Protein 1JHN (pdb70)

Radius of gyration: 33.68 Å; Cα contacts (8 Å, |Δi|>4): 802; chains: 1; bounding box: 69×70×81 Å

Nearest PDB structures (foldseek):
  1jhn-assembly1_A  TM=1.003E+00  e=2.174E-80  Canis lupus familiaris
  7qpd-assembly1_C  TM=6.101E-01  e=4.104E-28  Homo sapiens
  3rg0-assembly1_A  TM=7.126E-01  e=7.389E-20  Mus musculus
  8xvf-assembly3_C  TM=8.287E-01  e=5.242E-16  Trichinella spiralis
  5hca-assembly3_B  TM=7.961E-01  e=4.306E-15  Entamoeba histolytica HM-1:IMSS

Sequence (380 aa):
YKAPVPSGEVYFADSFDRGTLSGWILSKAKDGKWEVDEMKETKLPGDKGLVLMSRAKHHAISAKLNKPFLFDTKPLIVQYEVNFQNGIECGGAYVKLLSKTPELNLDQFHDKTPYTIMFGPDKCGEDYKLHFIFRHKNPKTGVYEEKHAKRPDADLKTYFTDKKTHLYTLILNPDNSFEILVDQSIVNSGNPVNPSREIEDPEDQKPEDWDERPKIPDPDAVKPDDWNEDAPAKIPDEEATKPDGWLDDEPEYVPDPDAEKPEDWDEDMDGEWEAPQIANPKCESAPGCGVWQRPMIDNPNYKGKWKPPMIDNPNYQGIWKPRKIPNPDFFEDLEPFKMTPFSAIGLELWSMTSDIFFDNFIVCGDRRVVDDWANDGWGL

CATH classification: 2.60.120.200 (+1 more: 2.10.250.10)

Solvent-accessible surface area: 21536 Å² total; per-residue (Å²): 222,82,76,31,68,95,78,20,153,66,46,18,38,20,28,1,78,122,43,44,72,58,59,19,59,73,6,130,25,153,108,7,55,26,29,17,89,67,56,125,109,43,108,18,109,25,30,8,0,0,11,4,98,37,102,47,73,2,13,0,2,0,5,132,14,84,42,70,0,48,16,102,100,40,44,0,3,4,5,1,11,0,13,4,31,77,22,17,113,19,4,1,0,28,1,7,2,8,15,105,55,126,70,59,102,21,67,89,5,65,59,159,28,68,22,0,0,30,2,0,0,37,4,75,56,136,74,40,19,14,50,12,5,16,41,30,41,36,80,68,83,49,56,106,41,82,21,93,33,91,165,20,140,55,117,10,22,84,39,4,84,58,65,51,45,23,1,4,15,0,36,10,39,66,71,44,30,27,53,2,14,2,30,98,56,82,14,14,73,31,106,133,109,48,38,62,193,74,52,35,46,108,138,36,139,44,55,113,115,76,25,72,121,88,55,30,65,31,109,114,42,114,82,48,138,106,39,82,42,139,16,75,50,102,53,48,37,126,152,23,112,78,64,146,40,55,58,84,134,34,69,102,114,35,86,44,129,77,57,69,94,68,196,122,70,58,46,121,139,86,39,134,70,145,22,78,99,41,58,7,92,137,20,94,109,28,78,11,10,8,137,51,136,79,68,92,74,98,17,106,100,100,82,31,66,66,133,40,62,103,58,115,5,120,99,89,60,34,102,63,139,56,66,65,43,100,36,114,105,53,41,109,37,90,59,29,8,62,25,42,40,0,12,0,2,0,0,32,1,112,4,54,21,38,17,0,17,0,1,5,2,7,2,10,11,66,66,66,30,6,87,41,12,4,102,42,7,79,52,114

GO terms:
  GO:0031966 mitochondrial membrane (C, EXP)
  GO:0005789 endoplasmic reticulum membrane (C, EXP)
  GO:0005515 protein binding (F, IPI)

B-factor: mean 60.36, std 17.23, range [10.53, 101.45]

Structure (mmCIF, N/CA/C/O backbone):
data_1JHN
#
_entry.id   1JHN
#
_cell.length_a   85.772
_cell.length_b   85.772
_cell.length_c   143.476
_cell.angle_alpha   90
_cell.angle_beta   90
_cell.angle_gamma   90
#
_symmetry.space_group_name_H-M   'P 43 21 2'
#
loop_
_entity.id
_entity.type
_entity.pdbx_description
1 polymer calnexin
2 non-polymer 'CALCIUM ION'
#
loop_
_atom_site.group_PDB
_atom_site.id
_atom_site.type_symbol
_atom_site.label_atom_id
_atom_site.label_alt_id
_atom_site.label_comp_id
_atom_site.label_asym_id
_atom_site.label_entity_id
_atom_site.label_seq_id
_atom_site.pdbx_PDB_ins_code
_atom_site.Cartn_x
_atom_site.Cartn_y
_atom_site.Cartn_z
_atom_site.occupancy
_atom_site.B_iso_or_equiv
_atom_site.auth_seq_id
_atom_site.auth_comp_id
_atom_site.auth_asym_id
_atom_site.auth_atom_id
_atom_site.pdbx_PDB_model_num
ATOM 1 N N . TYR A 1 17 ? 5.120 -24.392 -8.641 1.00 96.07 61 TYR A N 1
ATOM 2 C CA . TYR A 1 17 ? 5.878 -23.269 -9.272 1.00 95.57 61 TYR A CA 1
ATOM 3 C C . TYR A 1 17 ? 6.883 -22.701 -8.267 1.00 95.39 61 TYR A C 1
ATOM 4 O O . TYR A 1 17 ? 7.158 -23.330 -7.241 1.00 95.59 61 TYR A O 1
ATOM 13 N N . LYS A 1 18 ? 7.417 -21.516 -8.572 1.00 94.85 62 LYS A N 1
ATOM 14 C CA . LYS A 1 18 ? 8.395 -20.814 -7.727 1.00 93.56 62 LYS A CA 1
ATOM 15 C C . LYS A 1 18 ? 9.158 -19.771 -8.543 1.00 94.13 62 LYS A C 1
ATOM 16 O O . LYS A 1 18 ? 9.152 -19.820 -9.772 1.00 93.20 62 LYS A O 1
ATOM 22 N N . ALA A 1 19 ? 9.813 -18.833 -7.857 1.00 96.66 63 ALA A N 1
ATOM 23 C CA . ALA A 1 19 ? 10.588 -17.785 -8.529 1.00 97.98 63 ALA A CA 1
ATOM 24 C C . ALA A 1 19 ? 11.277 -16.770 -7.598 1.00 98.11 63 ALA A C 1
ATOM 25 O O . ALA A 1 19 ? 12.472 -16.896 -7.316 1.00 96.68 63 ALA A O 1
ATOM 27 N N . PRO A 1 20 ? 10.517 -15.778 -7.079 1.00 99.12 64 PRO A N 1
ATOM 28 C CA . PRO A 1 20 ? 11.027 -14.723 -6.196 1.00 99.77 64 PRO A CA 1
ATOM 29 C C . PRO A 1 20 ? 12.533 -14.394 -6.184 1.00 99.87 64 PRO A C 1
ATOM 30 O O . PRO A 1 20 ? 13.346 -15.076 -5.553 1.00 99.06 64 PRO A O 1
ATOM 34 N N . VAL A 1 21 ? 12.877 -13.318 -6.897 1.00 100.05 65 VAL A N 1
ATOM 35 C CA . VAL A 1 21 ? 14.247 -12.821 -7.011 1.00 99.12 65 VAL A CA 1
ATOM 36 C C . VAL A 1 21 ? 14.271 -11.315 -6.709 1.00 98.95 65 VAL A C 1
ATOM 37 O O . VAL A 1 21 ? 13.349 -10.576 -7.071 1.00 96.99 65 VAL A O 1
ATOM 39 N N . PRO A 1 22 ? 15.344 -10.842 -6.058 1.00 98.65 66 PRO A N 1
ATOM 40 C CA . PRO A 1 22 ? 15.503 -9.432 -5.692 1.00 97.84 66 PRO A CA 1
ATOM 41 C C . PRO A 1 22 ? 15.198 -8.443 -6.803 1.00 97.19 66 PRO A C 1
ATOM 42 O O . PRO A 1 22 ? 15.434 -8.721 -7.977 1.00 95.45 66 PRO A O 1
ATOM 46 N N . SER A 1 23 ? 14.666 -7.288 -6.413 1.00 97.28 67 SER A N 1
ATOM 47 C CA . SER A 1 23 ? 14.339 -6.226 -7.354 1.00 97.91 67 SER A CA 1
ATOM 48 C C . SER A 1 23 ? 15.379 -5.106 -7.254 1.00 98.87 67 SER A C 1
ATOM 49 O O . SER A 1 23 ? 16.170 -4.910 -8.174 1.00 99.66 67 SER A O 1
ATOM 52 N N . GLY A 1 24 ? 15.390 -4.384 -6.134 1.00 99.34 68 GLY A N 1
ATOM 53 C CA . GLY A 1 24 ? 16.343 -3.293 -5.970 1.00 99.57 68 GLY A CA 1
ATOM 54 C C . GLY A 1 24 ? 17.218 -3.323 -4.721 1.00 99.12 68 GLY A C 1
ATOM 55 O O . GLY A 1 24 ? 16.727 -3.553 -3.613 1.00 100.10 68 GLY A O 1
ATOM 56 N N . GLU A 1 25 ? 18.517 -3.069 -4.899 1.00 96.95 69 GLU A N 1
ATOM 57 C CA . GLU A 1 25 ? 19.479 -3.071 -3.793 1.00 93.42 69 GLU A CA 1
ATOM 58 C C . GLU A 1 25 ? 19.260 -4.351 -2.993 1.00 90.04 69 GLU A C 1
ATOM 59 O O . GLU A 1 25 ? 18.759 -5.335 -3.534 1.00 92.15 69 GLU A O 1
ATOM 65 N N . VAL A 1 26 ? 19.626 -4.358 -1.716 1.00 84.67 70 VAL A N 1
ATOM 66 C CA . VAL A 1 26 ? 19.424 -5.559 -0.916 1.00 78.50 70 VAL A CA 1
ATOM 67 C C . VAL A 1 26 ? 19.289 -5.286 0.571 1.00 73.99 70 VAL A C 1
ATOM 68 O O . VAL A 1 26 ? 18.214 -5.441 1.133 1.00 76.35 70 VAL A O 1
ATOM 72 N N . TYR A 1 27 ? 20.393 -4.878 1.193 1.00 67.53 71 TYR A N 1
ATOM 73 C CA . TYR A 1 27 ? 20.469 -4.622 2.635 1.00 61.31 71 TYR A CA 1
ATOM 74 C C . TYR A 1 27 ? 20.412 -5.954 3.365 1.00 58.48 71 TYR A C 1
ATOM 75 O O . TYR A 1 27 ? 21.183 -6.215 4.291 1.00 58.24 71 TYR A O 1
ATOM 84 N N . PHE A 1 28 ? 19.489 -6.793 2.917 1.00 52.66 72 PHE A N 1
ATOM 85 C CA . PHE A 1 28 ? 19.322 -8.138 3.411 1.00 50.85 72 PHE A CA 1
ATOM 86 C C . PHE A 1 28 ? 18.022 -8.706 2.954 1.00 50.34 72 PHE A C 1
ATOM 87 O O . PHE A 1 28 ? 16.967 -8.096 3.093 1.00 52.80 72 PHE A O 1
ATOM 95 N N . ALA A 1 29 ? 18.125 -9.905 2.413 1.00 47.19 73 ALA A N 1
ATOM 96 C CA . ALA A 1 29 ? 16.989 -10.652 1.930 1.00 46.42 73 ALA A CA 1
ATOM 97 C C . ALA A 1 29 ? 17.525 -12.050 1.906 1.00 45.89 73 ALA A C 1
ATOM 98 O O . ALA A 1 29 ? 18.714 -12.258 1.676 1.00 46.66 73 ALA A O 1
ATOM 100 N N . ASP A 1 30 ? 16.667 -13.012 2.191 1.00 46.66 74 ASP A N 1
ATOM 101 C CA . ASP A 1 30 ? 17.073 -14.401 2.177 1.00 46.31 74 ASP A CA 1
ATOM 102 C C . ASP A 1 30 ? 15.806 -15.195 2.008 1.00 48.73 74 ASP A C 1
ATOM 103 O O . ASP A 1 30 ? 14.829 -14.978 2.718 1.00 49.08 74 ASP A O 1
ATOM 108 N N . SER A 1 31 ? 15.829 -16.105 1.043 1.00 52.98 75 SER A N 1
ATOM 109 C CA . SER A 1 31 ? 14.667 -16.916 0.722 1.00 56.32 75 SER A CA 1
ATOM 110 C C . SER A 1 31 ? 14.866 -18.394 1.011 1.00 56.34 75 SER A C 1
ATOM 111 O O . SER A 1 31 ? 13.926 -19.173 0.922 1.00 56.86 75 SER A O 1
ATOM 114 N N . PHE A 1 32 ? 16.091 -18.768 1.357 1.00 58.06 76 PHE A N 1
ATOM 115 C CA . PHE A 1 32 ? 16.416 -20.153 1.644 1.00 60.70 76 PHE A CA 1
ATOM 116 C C . PHE A 1 32 ? 16.099 -21.015 0.443 1.00 64.39 76 PHE A C 1
ATOM 117 O O . PHE A 1 32 ? 15.888 -22.227 0.557 1.00 65.60 76 PHE A O 1
ATOM 125 N N . ASP A 1 33 ? 16.073 -20.359 -0.718 1.00 67.76 77 ASP A N 1
ATOM 126 C CA . ASP A 1 33 ? 15.810 -21.021 -1.987 1.00 67.91 77 ASP A CA 1
ATOM 127 C C . ASP A 1 33 ? 17.025 -21.868 -2.289 1.00 66.66 77 ASP A C 1
ATOM 128 O O . ASP A 1 33 ? 16.905 -22.919 -2.923 1.00 67.57 77 ASP A O 1
ATOM 133 N N . ARG A 1 34 ? 18.195 -21.411 -1.841 1.00 63.22 78 ARG A N 1
ATOM 134 C CA . ARG A 1 34 ? 19.402 -22.194 -2.042 1.00 63.41 78 ARG A CA 1
ATOM 135 C C . ARG A 1 34 ? 19.076 -23.591 -1.479 1.00 63.40 78 ARG A C 1
ATOM 136 O O . ARG A 1 34 ? 19.332 -24.611 -2.127 1.00 63.02 78 ARG A O 1
ATOM 144 N N . GLY A 1 35 ? 18.481 -23.622 -0.286 1.00 61.54 79 GLY A N 1
ATOM 145 C CA . GLY A 1 35 ? 18.115 -24.881 0.318 1.00 55.98 79 GLY A CA 1
ATOM 146 C C . GLY A 1 35 ? 18.827 -25.127 1.622 1.00 56.18 79 GLY A C 1
ATOM 147 O O . GLY A 1 35 ? 18.502 -26.072 2.324 1.00 57.03 79 GLY A O 1
ATOM 148 N N . THR A 1 36 ? 19.798 -24.301 1.973 1.00 57.22 80 THR A N 1
ATOM 149 C CA . THR A 1 36 ? 20.484 -24.521 3.242 1.00 58.04 80 THR A CA 1
ATOM 150 C C . THR A 1 36 ? 20.439 -23.296 4.148 1.00 57.97 80 THR A C 1
ATOM 151 O O . THR A 1 36 ? 20.251 -22.182 3.679 1.00 59.99 80 THR A O 1
ATOM 153 N N . LEU A 1 37 ? 20.583 -23.499 5.450 1.00 58.56 81 LEU A N 1
ATOM 154 C CA . LEU A 1 37 ? 20.581 -22.378 6.377 1.00 59.52 81 LEU A CA 1
ATOM 155 C C . LEU A 1 37 ? 21.978 -21.807 6.250 1.00 60.64 81 LEU A C 1
ATOM 156 O O . LEU A 1 37 ? 22.560 -21.277 7.205 1.00 60.93 81 LEU A O 1
ATOM 161 N N . SER A 1 38 ? 22.520 -21.964 5.048 1.00 59.85 82 SER A N 1
ATOM 162 C CA . SER A 1 38 ? 23.856 -21.499 4.726 1.00 58.77 82 SER A CA 1
ATOM 163 C C . SER A 1 38 ? 23.898 -20.036 5.045 1.00 57.13 82 SER A C 1
ATOM 164 O O . SER A 1 38 ? 23.165 -19.261 4.444 1.00 58.54 82 SER A O 1
ATOM 167 N N . GLY A 1 39 ? 24.735 -19.661 6.003 1.00 56.20 83 GLY A N 1
ATOM 168 C CA . GLY A 1 39 ? 24.860 -18.256 6.351 1.00 51.40 83 GLY A CA 1
ATOM 169 C C . GLY A 1 39 ? 24.116 -17.805 7.590 1.00 50.42 83 GLY A C 1
ATOM 170 O O . GLY A 1 39 ? 23.527 -16.734 7.587 1.00 52.68 83 GLY A O 1
ATOM 171 N N . TRP A 1 40 ? 24.123 -18.618 8.640 1.00 44.78 84 TRP A N 1
ATOM 172 C CA . TRP A 1 40 ? 23.449 -18.267 9.871 1.00 41.32 84 TRP A CA 1
ATOM 173 C C . TRP A 1 40 ? 24.315 -18.769 11.014 1.00 36.17 84 TRP A C 1
ATOM 174 O O . TRP A 1 40 ? 25.006 -19.740 10.864 1.00 36.69 84 TRP A O 1
ATOM 185 N N . ILE A 1 41 ? 24.262 -18.124 12.168 1.00 36.46 85 ILE A N 1
ATOM 186 C CA . ILE A 1 41 ? 25.152 -18.465 13.275 1.00 38.94 85 ILE A CA 1
ATOM 187 C C . ILE A 1 41 ? 24.565 -18.876 14.621 1.00 39.64 85 ILE A C 1
ATOM 188 O O . ILE A 1 41 ? 24.196 -18.005 15.405 1.00 37.81 85 ILE A O 1
ATOM 193 N N . LEU A 1 42 ? 24.503 -20.173 14.927 1.00 40.35 86 LEU A N 1
ATOM 194 C CA . LEU A 1 42 ? 23.968 -20.582 16.234 1.00 42.29 86 LEU A CA 1
ATOM 195 C C . LEU A 1 42 ? 24.755 -19.923 17.398 1.00 40.47 86 LEU A C 1
ATOM 196 O O . LEU A 1 42 ? 25.971 -19.818 17.366 1.00 43.95 86 LEU A O 1
ATOM 201 N N . SER A 1 43 ? 24.055 -19.462 18.421 1.00 38.14 87 SER A N 1
ATOM 202 C CA . SER A 1 43 ? 24.735 -18.824 19.534 1.00 39.98 87 SER A CA 1
ATOM 203 C C . SER A 1 43 ? 25.565 -19.840 20.238 1.00 40.65 87 SER A C 1
ATOM 204 O O . SER A 1 43 ? 25.507 -21.011 19.905 1.00 44.94 87 SER A O 1
ATOM 207 N N . LYS A 1 44 ? 26.324 -19.379 21.224 1.00 39.87 88 LYS A N 1
ATOM 208 C CA . LYS A 1 44 ? 27.183 -20.234 22.019 1.00 39.04 88 LYS A CA 1
ATOM 209 C C . LYS A 1 44 ? 27.241 -19.682 23.425 1.00 40.35 88 LYS A C 1
ATOM 210 O O . LYS A 1 44 ? 27.868 -20.256 24.287 1.00 41.64 88 LYS A O 1
ATOM 216 N N . ALA A 1 45 ? 26.577 -18.566 23.654 1.00 46.49 89 ALA A N 1
ATOM 217 C CA . ALA A 1 45 ? 26.569 -17.916 24.959 1.00 52.71 89 ALA A CA 1
ATOM 218 C C . ALA A 1 45 ? 26.437 -18.787 26.222 1.00 56.35 89 ALA A C 1
ATOM 219 O O . ALA A 1 45 ? 27.429 -19.259 26.770 1.00 59.91 89 ALA A O 1
ATOM 221 N N . LYS A 1 46 ? 25.203 -18.943 26.695 1.00 60.43 90 LYS A N 1
ATOM 222 C CA . LYS A 1 46 ? 24.863 -19.730 27.892 1.00 67.01 90 LYS A CA 1
ATOM 223 C C . LYS A 1 46 ? 25.809 -19.505 29.091 1.00 69.91 90 LYS A C 1
ATOM 224 O O . LYS A 1 46 ? 26.666 -18.592 28.982 1.00 72.92 90 LYS A O 1
ATOM 230 N N . ASP A 1 58 ? 20.855 -24.263 22.321 1.00 51.51 102 ASP A N 1
ATOM 231 C CA . ASP A 1 58 ? 19.919 -25.343 22.763 1.00 50.33 102 ASP A CA 1
ATOM 232 C C . ASP A 1 58 ? 19.138 -26.004 21.635 1.00 51.60 102 ASP A C 1
ATOM 233 O O . ASP A 1 58 ? 19.643 -26.930 20.995 1.00 56.19 102 ASP A O 1
ATOM 238 N N . GLY A 1 59 ? 17.901 -25.547 21.409 1.00 45.05 103 GLY A N 1
ATOM 239 C CA . GLY A 1 59 ? 17.093 -26.124 20.352 1.00 38.07 103 GLY A CA 1
ATOM 240 C C . GLY A 1 59 ? 17.840 -25.874 19.080 1.00 38.97 103 GLY A C 1
ATOM 241 O O . GLY A 1 59 ? 18.725 -25.034 19.073 1.00 42.02 103 GLY A O 1
ATOM 242 N N . LYS A 1 60 ? 17.521 -26.576 18.002 1.00 40.84 104 LYS A N 1
ATOM 243 C CA . LYS A 1 60 ? 18.236 -26.367 16.749 1.00 39.05 104 LYS A CA 1
ATOM 244 C C . LYS A 1 60 ? 17.290 -25.917 15.665 1.00 41.31 104 LYS A C 1
ATOM 245 O O . LYS A 1 60 ? 16.127 -25.675 15.944 1.00 42.35 104 LYS A O 1
ATOM 247 N N . TRP A 1 61 ? 17.790 -25.830 14.429 1.00 43.70 105 TRP A N 1
ATOM 248 C CA . TRP A 1 61 ? 16.999 -25.371 13.280 1.00 45.50 105 TRP A CA 1
ATOM 249 C C . TRP A 1 61 ? 17.240 -26.193 11.999 1.00 46.61 105 TRP A C 1
ATOM 250 O O . TRP A 1 61 ? 18.274 -26.833 11.864 1.00 51.75 105 TRP A O 1
ATOM 261 N N . GLU A 1 62 ? 16.293 -26.169 11.064 1.00 44.98 106 GLU A N 1
ATOM 262 C CA . GLU A 1 62 ? 16.434 -26.868 9.779 1.00 46.03 106 GLU A CA 1
ATOM 263 C C . GLU A 1 62 ? 15.782 -26.015 8.695 1.00 47.83 106 GLU A C 1
ATOM 264 O O . GLU A 1 62 ? 15.148 -25.008 9.001 1.00 52.02 106 GLU A O 1
ATOM 266 N N . VAL A 1 63 ? 15.927 -26.403 7.433 1.00 48.18 107 VAL A N 1
ATOM 267 C CA . VAL A 1 63 ? 15.337 -25.625 6.347 1.00 51.93 107 VAL A CA 1
ATOM 268 C C . VAL A 1 63 ? 14.499 -26.464 5.385 1.00 54.41 107 VAL A C 1
ATOM 269 O O . VAL A 1 63 ? 14.752 -26.451 4.187 1.00 59.17 107 VAL A O 1
ATOM 273 N N . ASP A 1 64 ? 13.503 -27.198 5.869 1.00 54.44 108 ASP A N 1
ATOM 274 C CA . ASP A 1 64 ? 12.719 -27.973 4.925 1.00 56.19 108 ASP A CA 1
ATOM 275 C C . ASP A 1 64 ? 11.444 -27.262 4.481 1.00 58.62 108 ASP A C 1
ATOM 276 O O . ASP A 1 64 ? 11.166 -26.139 4.898 1.00 57.89 108 ASP A O 1
ATOM 281 N N . GLU A 1 65 ? 10.707 -27.929 3.595 1.00 60.70 109 GLU A N 1
ATOM 282 C CA . GLU A 1 65 ? 9.447 -27.443 3.055 1.00 60.37 109 GLU A CA 1
ATOM 283 C C . GLU A 1 65 ? 8.475 -27.270 4.210 1.00 61.51 109 GLU A C 1
ATOM 284 O O . GLU A 1 65 ? 8.747 -27.710 5.333 1.00 60.09 109 GLU A O 1
ATOM 290 N N . MET A 1 66 ? 7.331 -26.647 3.931 1.00 62.45 110 MET A N 1
ATOM 291 C CA . MET A 1 66 ? 6.304 -26.460 4.950 1.00 61.27 110 MET A CA 1
ATOM 292 C C . MET A 1 66 ? 5.690 -27.835 5.232 1.00 61.17 110 MET A C 1
ATOM 293 O O . MET A 1 66 ? 5.669 -28.707 4.352 1.00 58.49 110 MET A O 1
ATOM 298 N N . LYS A 1 67 ? 5.222 -28.053 6.458 1.00 60.66 111 LYS A N 1
ATOM 299 C CA . LYS A 1 67 ? 4.586 -29.328 6.763 1.00 59.92 111 LYS A CA 1
ATOM 300 C C . LYS A 1 67 ? 3.457 -29.364 5.752 1.00 57.78 111 LYS A C 1
ATOM 301 O O . LYS A 1 67 ? 2.906 -28.321 5.433 1.00 57.88 111 LYS A O 1
ATOM 307 N N . GLU A 1 68 ? 3.133 -30.537 5.223 1.00 57.49 112 GLU A N 1
ATOM 308 C CA . GLU A 1 68 ? 2.077 -30.629 4.222 1.00 58.79 112 GLU A CA 1
ATOM 309 C C . GLU A 1 68 ? 2.091 -29.344 3.367 1.00 59.65 112 GLU A C 1
ATOM 310 O O . GLU A 1 68 ? 1.153 -28.544 3.392 1.00 61.21 112 GLU A O 1
ATOM 312 N N . THR A 1 69 ? 3.170 -29.154 2.614 1.00 58.96 113 THR A N 1
ATOM 313 C CA . THR A 1 69 ? 3.331 -27.968 1.783 1.00 57.47 113 THR A CA 1
ATOM 314 C C . THR A 1 69 ? 2.166 -27.689 0.858 1.00 56.83 113 THR A C 1
ATOM 315 O O . THR A 1 69 ? 1.046 -28.124 1.080 1.00 51.29 113 THR A O 1
ATOM 317 N N . LYS A 1 70 ? 2.468 -26.924 -0.180 1.00 62.67 114 LYS A N 1
ATOM 318 C CA . LYS A 1 70 ? 1.521 -26.511 -1.215 1.00 70.05 114 LYS A CA 1
ATOM 319 C C . LYS A 1 70 ? 2.377 -25.697 -2.189 1.00 74.09 114 LYS A C 1
ATOM 320 O O . LYS A 1 70 ? 1.871 -25.007 -3.080 1.00 75.14 114 LYS A O 1
ATOM 322 N N . LEU A 1 71 ? 3.689 -25.791 -1.976 1.00 77.64 115 LEU A N 1
ATOM 323 C CA . LEU A 1 71 ? 4.689 -25.112 -2.784 1.00 80.03 115 LEU A CA 1
ATOM 324 C C . LEU A 1 71 ? 5.916 -26.000 -2.738 1.00 83.35 115 LEU A C 1
ATOM 325 O O . LEU A 1 71 ? 6.687 -25.958 -1.775 1.00 84.56 115 LEU A O 1
ATOM 327 N N . PRO A 1 72 ? 6.096 -26.846 -3.764 1.00 85.76 116 PRO A N 1
ATOM 328 C CA . PRO A 1 72 ? 7.240 -27.758 -3.847 1.00 86.41 116 PRO A CA 1
ATOM 329 C C . PRO A 1 72 ? 8.535 -27.004 -4.149 1.00 85.79 116 PRO A C 1
ATOM 330 O O . PRO A 1 72 ? 8.973 -26.928 -5.301 1.00 86.83 116 PRO A O 1
ATOM 334 N N . GLY A 1 73 ? 9.138 -26.438 -3.111 1.00 83.50 117 GLY A N 1
ATOM 335 C CA . GLY A 1 73 ? 10.369 -25.705 -3.309 1.00 81.18 117 GLY A CA 1
ATOM 336 C C . GLY A 1 73 ? 10.642 -24.670 -2.239 1.00 79.35 117 GLY A C 1
ATOM 337 O O . GLY A 1 73 ? 11.801 -24.335 -1.990 1.00 79.73 117 GLY A O 1
ATOM 338 N N . ASP A 1 74 ? 9.595 -24.151 -1.603 1.00 77.40 118 ASP A N 1
ATOM 339 C CA . ASP A 1 74 ? 9.818 -23.152 -0.565 1.00 73.38 118 ASP A CA 1
ATOM 340 C C . ASP A 1 74 ? 9.957 -23.758 0.821 1.00 68.98 118 ASP A C 1
ATOM 341 O O . ASP A 1 74 ? 8.983 -24.098 1.506 1.00 63.68 118 ASP A O 1
ATOM 346 N N . LYS A 1 75 ? 11.216 -23.894 1.198 1.00 65.36 119 LYS A N 1
ATOM 347 C CA . LYS A 1 75 ? 11.603 -24.405 2.479 1.00 61.91 119 LYS A CA 1
ATOM 348 C C . LYS A 1 75 ? 12.088 -23.154 3.199 1.00 59.66 119 LYS A C 1
ATOM 349 O O . LYS A 1 75 ? 12.509 -22.177 2.580 1.00 54.77 119 LYS A O 1
ATOM 351 N N . GLY A 1 76 ? 12.004 -23.180 4.512 1.00 58.45 120 GLY A N 1
ATOM 352 C CA . GLY A 1 76 ? 12.445 -22.041 5.273 1.00 60.50 120 GLY A CA 1
ATOM 353 C C . GLY A 1 76 ? 13.138 -22.477 6.550 1.00 61.67 120 GLY A C 1
ATOM 354 O O . GLY A 1 76 ? 13.116 -23.650 6.942 1.00 60.59 120 GLY A O 1
ATOM 355 N N . LEU A 1 77 ? 13.774 -21.513 7.196 1.00 60.72 121 LEU A N 1
ATOM 356 C CA . LEU A 1 77 ? 14.453 -21.768 8.440 1.00 58.97 121 LEU A CA 1
ATOM 357 C C . LEU A 1 77 ? 13.318 -22.067 9.397 1.00 57.37 121 LEU A C 1
ATOM 358 O O . LEU A 1 77 ? 12.375 -21.287 9.496 1.00 57.89 121 LEU A O 1
ATOM 363 N N . VAL A 1 78 ? 13.387 -23.193 10.089 1.00 54.56 122 VAL A N 1
ATOM 364 C CA . VAL A 1 78 ? 12.322 -23.525 11.010 1.00 53.46 122 VAL A CA 1
ATOM 365 C C . VAL A 1 78 ? 12.831 -23.935 12.373 1.00 52.74 122 VAL A C 1
ATOM 366 O O . VAL A 1 78 ? 13.769 -24.711 12.477 1.00 53.68 122 VAL A O 1
ATOM 368 N N . LEU A 1 79 ? 12.215 -23.402 13.421 1.00 49.94 123 LEU A N 1
ATOM 369 C CA . LEU A 1 79 ? 12.610 -23.762 14.767 1.00 48.35 123 LEU A CA 1
ATOM 370 C C . LEU A 1 79 ? 12.110 -25.170 14.908 1.00 52.73 123 LEU A C 1
ATOM 371 O O . LEU A 1 79 ? 11.345 -25.617 14.067 1.00 57.11 123 LEU A O 1
ATOM 376 N N . MET A 1 80 ? 12.549 -25.881 15.946 1.00 54.87 124 MET A N 1
ATOM 377 C CA . MET A 1 80 ? 12.109 -27.259 16.184 1.00 54.32 124 MET A CA 1
ATOM 378 C C . MET A 1 80 ? 12.576 -27.789 17.526 1.00 52.93 124 MET A C 1
ATOM 379 O O . MET A 1 80 ? 13.564 -28.484 17.583 1.00 53.89 124 MET A O 1
ATOM 384 N N . SER A 1 81 ? 11.860 -27.478 18.601 1.00 52.94 125 SER A N 1
ATOM 385 C CA . SER A 1 81 ? 12.252 -27.941 19.926 1.00 55.01 125 SER A CA 1
ATOM 386 C C . SER A 1 81 ? 11.221 -27.626 21.005 1.00 57.03 125 SER A C 1
ATOM 387 O O . SER A 1 81 ? 10.018 -27.847 20.844 1.00 59.78 125 SER A O 1
ATOM 390 N N . ARG A 1 82 ? 11.720 -27.103 22.116 1.00 57.98 126 ARG A N 1
ATOM 391 C CA . ARG A 1 82 ? 10.902 -26.707 23.249 1.00 60.76 126 ARG A CA 1
ATOM 392 C C . ARG A 1 82 ? 11.922 -26.224 24.256 1.00 61.50 126 ARG A C 1
ATOM 393 O O . ARG A 1 82 ? 11.597 -25.694 25.305 1.00 61.80 126 ARG A O 1
ATOM 401 N N . ALA A 1 83 ? 13.185 -26.397 23.892 1.00 64.64 127 ALA A N 1
ATOM 402 C CA . ALA A 1 83 ? 14.300 -26.013 24.743 1.00 67.61 127 ALA A CA 1
ATOM 403 C C . ALA A 1 83 ? 14.512 -24.501 24.896 1.00 68.25 127 ALA A C 1
ATOM 404 O O . ALA A 1 83 ? 14.386 -23.962 26.009 1.00 68.82 127 ALA A O 1
ATOM 406 N N . LYS A 1 84 ? 14.832 -23.833 23.782 1.00 64.87 128 LYS A N 1
ATOM 407 C CA . LYS A 1 84 ? 15.118 -22.398 23.771 1.00 60.05 128 LYS A CA 1
ATOM 408 C C . LYS A 1 84 ? 15.997 -22.156 22.563 1.00 61.70 128 LYS A C 1
ATOM 409 O O . LYS A 1 84 ? 17.222 -22.243 22.658 1.00 59.29 128 LYS A O 1
ATOM 415 N N . HIS A 1 85 ? 15.384 -21.864 21.424 1.00 65.14 129 HIS A N 1
ATOM 416 C CA . HIS A 1 85 ? 16.160 -21.634 20.211 1.00 68.57 129 HIS A CA 1
ATOM 417 C C . HIS A 1 85 ? 17.018 -20.369 20.299 1.00 70.86 129 HIS A C 1
ATOM 418 O O . HIS A 1 85 ? 17.378 -19.781 19.281 1.00 70.28 129 HIS A O 1
ATOM 420 N N . HIS A 1 86 ? 17.327 -19.956 21.528 1.00 73.41 130 HIS A N 1
ATOM 421 C CA . HIS A 1 86 ? 18.173 -18.787 21.804 1.00 74.66 130 HIS A CA 1
ATOM 422 C C . HIS A 1 86 ? 19.425 -18.838 20.930 1.00 73.15 130 HIS A C 1
ATOM 423 O O . HIS A 1 86 ? 20.504 -19.219 21.403 1.00 74.95 130 HIS A O 1
ATOM 430 N N . ALA A 1 87 ? 19.294 -18.453 19.665 1.00 68.52 131 ALA A N 1
ATOM 431 C CA . ALA A 1 87 ? 20.438 -18.498 18.774 1.00 67.34 131 ALA A CA 1
ATOM 432 C C . ALA A 1 87 ? 20.134 -17.954 17.413 1.00 67.31 131 ALA A C 1
ATOM 433 O O . ALA A 1 87 ? 19.263 -17.115 17.252 1.00 69.54 131 ALA A O 1
ATOM 435 N N . ILE A 1 88 ? 20.870 -18.457 16.433 1.00 66.21 132 ILE A N 1
ATOM 436 C CA . ILE A 1 88 ? 20.734 -18.044 15.048 1.00 65.79 132 ILE A CA 1
ATOM 437 C C . ILE A 1 88 ? 20.668 -16.524 14.830 1.00 63.01 132 ILE A C 1
ATOM 438 O O . ILE A 1 88 ? 20.084 -15.769 15.613 1.00 60.99 132 ILE A O 1
ATOM 443 N N . SER A 1 89 ? 21.292 -16.097 13.743 1.00 59.32 133 SER A N 1
ATOM 444 C CA . SER A 1 89 ? 21.348 -14.699 13.360 1.00 52.69 133 SER A CA 1
ATOM 445 C C . SER A 1 89 ? 22.168 -14.706 12.094 1.00 51.29 133 SER A C 1
ATOM 446 O O . SER A 1 89 ? 22.576 -15.760 11.622 1.00 46.92 133 SER A O 1
ATOM 449 N N . ALA A 1 90 ? 22.427 -13.525 11.560 1.00 51.02 134 ALA A N 1
ATOM 450 C CA . ALA A 1 90 ? 23.193 -13.411 10.333 1.00 50.13 134 ALA A CA 1
ATOM 451 C C . ALA A 1 90 ? 23.606 -11.960 10.109 1.00 47.60 134 ALA A C 1
ATOM 452 O O . ALA A 1 90 ? 22.851 -11.045 10.421 1.00 49.41 134 ALA A O 1
ATOM 454 N N . LYS A 1 91 ? 24.802 -11.745 9.578 1.00 42.97 135 LYS A N 1
ATOM 455 C CA . LYS A 1 91 ? 25.242 -10.389 9.326 1.00 41.13 135 LYS A CA 1
ATOM 456 C C . LYS A 1 91 ? 24.557 -9.820 8.093 1.00 40.08 135 LYS A C 1
ATOM 457 O O . LYS A 1 91 ? 24.346 -10.520 7.107 1.00 39.26 135 LYS A O 1
ATOM 463 N N . LEU A 1 92 ? 24.188 -8.549 8.148 1.00 40.21 136 LEU A N 1
ATOM 464 C CA . LEU A 1 92 ? 23.541 -7.921 7.006 1.00 45.60 136 LEU A CA 1
ATOM 465 C C . LEU A 1 92 ? 24.499 -7.928 5.833 1.00 48.11 136 LEU A C 1
ATOM 466 O O . LEU A 1 92 ? 25.561 -8.556 5.896 1.00 51.63 136 LEU A O 1
ATOM 471 N N . ASN A 1 93 ? 24.139 -7.252 4.748 1.00 46.80 137 ASN A N 1
ATOM 472 C CA . ASN A 1 93 ? 25.084 -7.192 3.657 1.00 46.04 137 ASN A CA 1
ATOM 473 C C . ASN A 1 93 ? 25.812 -5.868 3.818 1.00 44.39 137 ASN A C 1
ATOM 474 O O . ASN A 1 93 ? 26.946 -5.717 3.396 1.00 47.37 137 ASN A O 1
ATOM 479 N N . LYS A 1 94 ? 25.165 -4.913 4.468 1.00 42.61 138 LYS A N 1
ATOM 480 C CA . LYS A 1 94 ? 25.765 -3.602 4.679 1.00 43.57 138 LYS A CA 1
ATOM 481 C C . LYS A 1 94 ? 25.071 -2.864 5.817 1.00 41.86 138 LYS A C 1
ATOM 482 O O . LYS A 1 94 ? 23.868 -2.686 5.812 1.00 42.65 138 LYS A O 1
ATOM 484 N N . PRO A 1 95 ? 25.837 -2.405 6.794 1.00 39.54 139 PRO A N 1
ATOM 485 C CA . PRO A 1 95 ? 25.309 -1.687 7.943 1.00 42.61 139 PRO A CA 1
ATOM 486 C C . PRO A 1 95 ? 24.151 -0.783 7.560 1.00 44.29 139 PRO A C 1
ATOM 487 O O . PRO A 1 95 ? 24.301 0.080 6.708 1.00 44.49 139 PRO A O 1
ATOM 491 N N . PHE A 1 96 ? 22.997 -0.964 8.175 1.00 43.88 140 PHE A N 1
ATOM 492 C CA . PHE A 1 96 ? 21.898 -0.098 7.830 1.00 48.17 140 PHE A CA 1
ATOM 493 C C . PHE A 1 96 ? 21.920 1.128 8.714 1.00 52.25 140 PHE A C 1
ATOM 494 O O . PHE A 1 96 ? 21.644 1.032 9.907 1.00 53.59 140 PHE A O 1
ATOM 502 N N . LEU A 1 97 ? 22.218 2.281 8.119 1.00 55.59 141 LEU A N 1
ATOM 503 C CA . LEU A 1 97 ? 22.282 3.538 8.851 1.00 54.44 141 LEU A CA 1
ATOM 504 C C . LEU A 1 97 ? 20.973 4.312 8.741 1.00 56.82 141 LEU A C 1
ATOM 505 O O . LEU A 1 97 ? 20.311 4.289 7.703 1.00 59.48 141 LEU A O 1
ATOM 507 N N . PHE A 1 98 ? 20.612 5.008 9.810 1.00 58.43 142 PHE A N 1
ATOM 508 C CA . PHE A 1 98 ? 19.367 5.770 9.849 1.00 62.28 142 PHE A CA 1
ATOM 509 C C . PHE A 1 98 ? 19.434 7.244 9.427 1.00 66.22 142 PHE A C 1
ATOM 510 O O . PHE A 1 98 ? 19.316 8.141 10.275 1.00 65.80 142 PHE A O 1
ATOM 518 N N . ASP A 1 99 ? 19.573 7.505 8.125 1.00 67.79 143 ASP A N 1
ATOM 519 C CA . ASP A 1 99 ? 19.660 8.888 7.653 1.00 68.10 143 ASP A CA 1
ATOM 520 C C . ASP A 1 99 ? 18.710 9.278 6.531 1.00 65.93 143 ASP A C 1
ATOM 521 O O . ASP A 1 99 ? 17.581 9.649 6.785 1.00 61.95 143 ASP A O 1
ATOM 526 N N . THR A 1 100 ? 19.185 9.202 5.292 1.00 68.08 144 THR A N 1
ATOM 527 C CA . THR A 1 100 ? 18.391 9.581 4.121 1.00 70.30 144 THR A CA 1
ATOM 528 C C . THR A 1 100 ? 17.719 8.408 3.399 1.00 70.57 144 THR A C 1
ATOM 529 O O . THR A 1 100 ? 17.789 8.291 2.169 1.00 71.61 144 THR A O 1
ATOM 531 N N . LYS A 1 101 ? 17.062 7.553 4.171 1.00 68.49 145 LYS A N 1
ATOM 532 C CA . LYS A 1 101 ? 16.371 6.392 3.636 1.00 68.41 145 LYS A CA 1
ATOM 533 C C . LYS A 1 101 ? 15.598 5.797 4.805 1.00 68.85 145 LYS A C 1
ATOM 534 O O . LYS A 1 101 ? 16.129 5.667 5.907 1.00 70.44 145 LYS A O 1
ATOM 536 N N . PRO A 1 102 ? 14.327 5.443 4.594 1.00 68.11 146 PRO A N 1
ATOM 537 C CA . PRO A 1 102 ? 13.558 4.872 5.698 1.00 67.11 146 PRO A CA 1
ATOM 538 C C . PRO A 1 102 ? 13.911 3.400 5.873 1.00 65.91 146 PRO A C 1
ATOM 539 O O . PRO A 1 102 ? 14.611 2.823 5.040 1.00 67.35 146 PRO A O 1
ATOM 543 N N . LEU A 1 103 ? 13.423 2.794 6.951 1.00 63.60 147 LEU A N 1
ATOM 544 C CA . LEU A 1 103 ? 13.693 1.389 7.229 1.00 59.07 147 LEU A CA 1
ATOM 545 C C . LEU A 1 103 ? 12.514 0.529 6.907 1.00 56.90 147 LEU A C 1
ATOM 546 O O . LEU A 1 103 ? 11.381 0.884 7.230 1.00 58.21 147 LEU A O 1
ATOM 551 N N . ILE A 1 104 ? 12.795 -0.609 6.282 1.00 53.46 148 ILE A N 1
ATOM 552 C CA . ILE A 1 104 ? 11.762 -1.560 5.911 1.00 50.52 148 ILE A CA 1
ATOM 553 C C . ILE A 1 104 ? 12.262 -2.958 6.141 1.00 47.39 148 ILE A C 1
ATOM 554 O O . ILE A 1 104 ? 13.240 -3.379 5.532 1.00 46.16 148 ILE A O 1
ATOM 559 N N . VAL A 1 105 ? 11.586 -3.687 7.016 1.00 43.87 149 VAL A N 1
ATOM 560 C CA . VAL A 1 105 ? 11.966 -5.058 7.304 1.00 39.32 149 VAL A CA 1
ATOM 561 C C . VAL A 1 105 ? 10.693 -5.840 7.252 1.00 37.40 149 VAL A C 1
ATOM 562 O O . VAL A 1 105 ? 9.644 -5.335 7.626 1.00 38.02 149 VAL A O 1
ATOM 566 N N . GLN A 1 106 ? 10.772 -7.069 6.778 1.00 38.00 150 GLN A N 1
ATOM 567 C CA . GLN A 1 106 ? 9.577 -7.890 6.708 1.00 41.30 150 GLN A CA 1
ATOM 568 C C . GLN A 1 106 ? 9.889 -9.359 6.533 1.00 39.61 150 GLN A C 1
ATOM 569 O O . GLN A 1 106 ? 10.722 -9.742 5.718 1.00 39.38 150 GLN A O 1
ATOM 575 N N . TYR A 1 107 ? 9.236 -10.182 7.331 1.00 37.19 151 TYR A N 1
ATOM 576 C CA . TYR A 1 107 ? 9.430 -11.611 7.221 1.00 40.09 151 TYR A CA 1
ATOM 577 C C . TYR A 1 107 ? 8.097 -12.275 7.462 1.00 44.23 151 TYR A C 1
ATOM 578 O O . TYR A 1 107 ? 7.085 -11.601 7.704 1.00 45.03 151 TYR A O 1
ATOM 587 N N . GLU A 1 108 ? 8.101 -13.598 7.397 1.00 44.92 152 GLU A N 1
ATOM 588 C CA . GLU A 1 108 ? 6.889 -14.364 7.585 1.00 46.82 152 GLU A CA 1
ATOM 589 C C . GLU A 1 108 ? 7.136 -15.480 8.567 1.00 46.23 152 GLU A C 1
ATOM 590 O O . GLU A 1 108 ? 8.231 -16.024 8.634 1.00 46.58 152 GLU A O 1
ATOM 596 N N . VAL A 1 109 ? 6.113 -15.800 9.346 1.00 45.16 153 VAL A N 1
ATOM 597 C CA . VAL A 1 109 ? 6.210 -16.854 10.333 1.00 42.52 153 VAL A CA 1
ATOM 598 C C . VAL A 1 109 ? 4.917 -17.639 10.207 1.00 41.54 153 VAL A C 1
ATOM 599 O O . VAL A 1 109 ? 4.027 -17.223 9.472 1.00 38.21 153 VAL A O 1
ATOM 603 N N . ASN A 1 110 ? 4.817 -18.770 10.908 1.00 41.84 154 ASN A N 1
ATOM 604 C CA . ASN A 1 110 ? 3.624 -19.607 10.844 1.00 41.98 154 ASN A CA 1
ATOM 605 C C . ASN A 1 110 ? 3.638 -20.783 11.818 1.00 43.89 154 ASN A C 1
ATOM 606 O O . ASN A 1 110 ? 3.878 -21.922 11.440 1.00 42.78 154 ASN A O 1
ATOM 611 N N . PHE A 1 111 ? 3.330 -20.493 13.072 1.00 46.37 155 PHE A N 1
ATOM 612 C CA . PHE A 1 111 ? 3.296 -21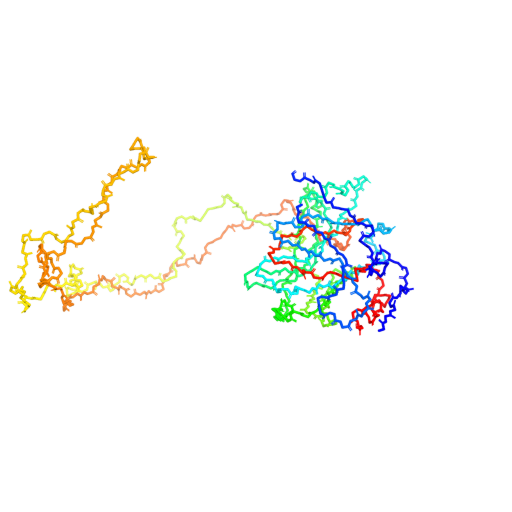.506 14.111 1.00 47.21 155 PHE A CA 1
ATOM 613 C C . PHE A 1 111 ? 2.474 -22.696 13.652 1.00 51.41 155 PHE A C 1
ATOM 614 O O . PHE A 1 111 ? 1.293 -22.815 13.978 1.00 54.38 155 PHE A O 1
ATOM 622 N N . GLN A 1 112 ? 3.120 -23.567 12.882 1.00 54.71 156 GLN A N 1
ATOM 623 C CA . GLN A 1 112 ? 2.512 -24.790 12.354 1.00 56.86 156 GLN A CA 1
ATOM 624 C C . GLN A 1 112 ? 1.761 -25.599 13.429 1.00 56.08 156 GLN A C 1
ATOM 625 O O . GLN A 1 112 ? 0.762 -26.250 13.134 1.00 59.07 156 GLN A O 1
ATOM 627 N N . ASN A 1 113 ? 2.250 -25.564 14.663 1.00 54.65 157 ASN A N 1
ATOM 628 C CA . ASN A 1 113 ? 1.609 -26.275 15.754 1.00 52.81 157 ASN A CA 1
ATOM 629 C C . ASN A 1 113 ? 0.951 -25.270 16.659 1.00 51.99 157 ASN A C 1
ATOM 630 O O . ASN A 1 113 ? 0.685 -25.576 17.808 1.00 52.08 157 ASN A O 1
ATOM 635 N N . GLY A 1 114 ? 0.705 -24.066 16.155 1.00 51.53 158 GLY A N 1
ATOM 636 C CA . GLY A 1 114 ? 0.079 -23.039 16.973 1.00 51.30 158 GLY A CA 1
ATOM 637 C C . GLY A 1 114 ? 0.826 -22.807 18.270 1.00 51.42 158 GLY A C 1
ATOM 638 O O . GLY A 1 114 ? 1.242 -23.752 18.926 1.00 49.19 158 GLY A O 1
ATOM 639 N N . ILE A 1 115 ? 0.989 -21.549 18.658 1.00 53.95 159 ILE A N 1
ATOM 640 C CA . ILE A 1 115 ? 1.717 -21.243 19.877 1.00 60.61 159 ILE A CA 1
ATOM 641 C C . ILE A 1 115 ? 0.941 -21.146 21.181 1.00 61.99 159 ILE A C 1
ATOM 642 O O . ILE A 1 115 ? -0.008 -20.372 21.301 1.00 60.47 159 ILE A O 1
ATOM 647 N N . GLU A 1 116 ? 1.376 -21.931 22.166 1.00 65.91 160 GLU A N 1
ATOM 648 C CA . GLU A 1 116 ? 0.765 -21.900 23.494 1.00 71.09 160 GLU A CA 1
ATOM 649 C C . GLU A 1 116 ? 1.215 -20.575 24.079 1.00 71.19 160 GLU A C 1
ATOM 650 O O . GLU A 1 116 ? 0.412 -19.695 24.404 1.00 71.45 160 GLU A O 1
ATOM 656 N N . CYS A 1 117 ? 2.536 -20.471 24.207 1.00 70.80 161 CYS A N 1
ATOM 657 C CA . CYS A 1 117 ? 3.208 -19.300 24.741 1.00 67.39 161 CYS A CA 1
ATOM 658 C C . CYS A 1 117 ? 4.643 -19.267 24.224 1.00 66.63 161 CYS A C 1
ATOM 659 O O . CYS A 1 117 ? 5.494 -20.070 24.625 1.00 64.37 161 CYS A O 1
ATOM 662 N N . GLY A 1 118 ? 4.905 -18.332 23.325 1.00 64.03 162 GLY A N 1
ATOM 663 C CA . GLY A 1 118 ? 6.237 -18.214 22.775 1.00 60.54 162 GLY A CA 1
ATOM 664 C C . GLY A 1 118 ? 6.343 -16.936 21.987 1.00 56.68 162 GLY A C 1
ATOM 665 O O . GLY A 1 118 ? 5.422 -16.125 21.992 1.00 54.70 162 GLY A O 1
ATOM 666 N N . GLY A 1 119 ? 7.472 -16.757 21.315 1.00 55.42 163 GLY A N 1
ATOM 667 C CA . GLY A 1 119 ? 7.679 -15.566 20.512 1.00 53.10 163 GLY A CA 1
ATOM 668 C C . GLY A 1 119 ? 8.405 -15.923 19.231 1.00 50.28 163 GLY A C 1
ATOM 669 O O . GLY A 1 119 ? 9.178 -16.876 19.216 1.00 55.54 163 GLY A O 1
ATOM 670 N N . ALA A 1 120 ? 8.151 -15.193 18.151 1.00 43.03 164 ALA A N 1
ATOM 671 C CA . ALA A 1 120 ? 8.822 -15.469 16.891 1.00 36.92 164 ALA A CA 1
ATOM 672 C C . ALA A 1 120 ? 9.018 -14.139 16.209 1.00 38.00 164 ALA A C 1
ATOM 673 O O . ALA A 1 120 ? 8.668 -13.949 15.040 1.00 36.65 164 ALA A O 1
ATOM 675 N N . TYR A 1 121 ? 9.572 -13.208 16.978 1.00 36.98 165 TYR A N 1
ATOM 676 C CA . TYR A 1 121 ? 9.868 -11.871 16.506 1.00 39.08 165 TYR A CA 1
ATOM 677 C C . TYR A 1 121 ? 11.326 -11.821 16.152 1.00 40.08 165 TYR A C 1
ATOM 678 O O . TYR A 1 121 ? 12.098 -12.647 16.609 1.00 47.52 165 TYR A O 1
ATOM 687 N N . VAL A 1 122 ? 11.704 -10.836 15.356 1.00 36.64 166 VAL A N 1
ATOM 688 C CA . VAL A 1 122 ? 13.062 -10.668 14.915 1.00 30.41 166 VAL A CA 1
ATOM 689 C C . VAL A 1 122 ? 13.734 -9.633 15.791 1.00 30.58 166 VAL A C 1
ATOM 690 O O . VAL A 1 122 ? 13.070 -8.848 16.440 1.00 33.51 166 VAL A O 1
ATOM 694 N N . LYS A 1 123 ? 15.061 -9.645 15.804 1.00 29.92 167 LYS A N 1
ATOM 695 C CA . LYS A 1 123 ? 15.853 -8.711 16.594 1.00 29.27 167 LYS A CA 1
ATOM 696 C C . LYS A 1 123 ? 16.966 -8.132 15.720 1.00 30.20 167 LYS A C 1
ATOM 697 O O . LYS A 1 123 ? 17.780 -8.875 15.195 1.00 29.47 167 LYS A O 1
ATOM 703 N N . LEU A 1 124 ? 17.011 -6.810 15.574 1.00 28.26 168 LEU A N 1
ATOM 704 C CA . LEU A 1 124 ? 18.009 -6.200 14.730 1.00 27.40 168 LEU A CA 1
ATOM 705 C C . LEU A 1 124 ? 19.266 -5.790 15.471 1.00 32.33 168 LEU A C 1
ATOM 706 O O . LEU A 1 124 ? 19.409 -4.642 15.899 1.00 35.09 168 LEU A O 1
ATOM 711 N N . LEU A 1 125 ? 20.177 -6.749 15.584 1.00 29.71 169 LEU A N 1
ATOM 712 C CA . LEU A 1 125 ? 21.432 -6.604 16.278 1.00 24.96 169 LEU A CA 1
ATOM 713 C C . LEU A 1 125 ? 22.115 -5.334 15.888 1.00 27.20 169 LEU A C 1
ATOM 714 O O . LEU A 1 125 ? 22.401 -5.160 14.732 1.00 30.72 169 LEU A O 1
ATOM 719 N N . SER A 1 126 ? 22.386 -4.452 16.848 1.00 32.06 170 SER A N 1
ATOM 720 C CA . SER A 1 126 ? 23.031 -3.165 16.574 1.00 31.38 170 SER A CA 1
ATOM 721 C C . SER A 1 126 ? 24.406 -3.325 16.013 1.00 31.66 170 SER A C 1
ATOM 722 O O . SER A 1 126 ? 24.924 -4.413 15.994 1.00 36.87 170 SER A O 1
ATOM 725 N N . LYS A 1 127 ? 24.990 -2.231 15.549 1.00 27.88 171 LYS A N 1
ATOM 726 C CA . LYS A 1 127 ? 26.309 -2.232 14.948 1.00 26.97 171 LYS A CA 1
ATOM 727 C C . LYS A 1 127 ? 27.264 -2.049 16.056 1.00 31.32 171 LYS A C 1
ATOM 728 O O . LYS A 1 127 ? 26.907 -1.501 17.067 1.00 37.81 171 LYS A O 1
ATOM 734 N N . THR A 1 128 ? 28.490 -2.502 15.849 1.00 34.38 172 THR A N 1
ATOM 735 C CA . THR A 1 128 ? 29.547 -2.406 16.831 1.00 35.24 172 THR A CA 1
ATOM 736 C C . THR A 1 128 ? 30.755 -2.920 16.081 1.00 41.14 172 THR A C 1
ATOM 737 O O . THR A 1 128 ? 30.599 -3.645 15.101 1.00 44.23 172 THR A O 1
ATOM 741 N N . PRO A 1 129 ? 31.973 -2.602 16.551 1.00 44.93 173 PRO A N 1
ATOM 742 C CA . PRO A 1 129 ? 33.253 -2.993 15.945 1.00 45.26 173 PRO A CA 1
ATOM 743 C C . PRO A 1 129 ? 33.279 -4.438 15.533 1.00 45.69 173 PRO A C 1
ATOM 744 O O . PRO A 1 129 ? 33.081 -4.776 14.371 1.00 46.73 173 PRO A O 1
ATOM 748 N N . GLU A 1 130 ? 33.565 -5.287 16.507 1.00 46.97 174 GLU A N 1
ATOM 749 C CA . GLU A 1 130 ? 33.589 -6.716 16.293 1.00 49.63 174 GLU A CA 1
ATOM 750 C C . GLU A 1 130 ? 32.287 -7.164 16.906 1.00 51.78 174 GLU A C 1
ATOM 751 O O . GLU A 1 130 ? 32.048 -6.933 18.096 1.00 53.75 174 GLU A O 1
ATOM 753 N N . LEU A 1 131 ? 31.437 -7.775 16.088 1.00 52.15 175 LEU A N 1
ATOM 754 C CA . LEU A 1 131 ? 30.134 -8.252 16.538 1.00 51.67 175 LEU A CA 1
ATOM 755 C C . LEU A 1 131 ? 30.168 -9.737 16.684 1.00 53.03 175 LEU A C 1
ATOM 756 O O . LEU A 1 131 ? 29.673 -10.457 15.828 1.00 55.37 175 LEU A O 1
ATOM 761 N N . ASN A 1 132 ? 30.756 -10.202 17.773 1.00 53.85 176 ASN A N 1
ATOM 762 C CA . ASN A 1 132 ? 30.831 -11.628 17.990 1.00 55.56 176 ASN A CA 1
ATOM 763 C C . ASN A 1 132 ? 29.417 -12.185 17.937 1.00 54.82 176 ASN A C 1
ATOM 764 O O . ASN A 1 132 ? 28.737 -12.269 18.967 1.00 54.68 176 ASN A O 1
ATOM 769 N N . LEU A 1 133 ? 28.961 -12.539 16.734 1.00 54.80 177 LEU A N 1
ATOM 770 C CA . LEU A 1 133 ? 27.620 -13.098 16.586 1.00 54.32 177 LEU A CA 1
ATOM 771 C C . LEU A 1 133 ? 27.552 -14.329 17.468 1.00 55.25 177 LEU A C 1
ATOM 772 O O . LEU A 1 133 ? 26.842 -14.336 18.467 1.00 56.41 177 LEU A O 1
ATOM 777 N N . ASP A 1 134 ? 28.304 -15.359 17.101 1.00 55.00 178 ASP A N 1
ATOM 778 C CA . ASP A 1 134 ? 28.348 -16.587 17.873 1.00 57.96 178 ASP A CA 1
ATOM 779 C C . ASP A 1 134 ? 28.069 -16.384 19.369 1.00 58.70 178 ASP A C 1
ATOM 780 O O . ASP A 1 134 ? 27.527 -17.262 20.033 1.00 63.61 178 ASP A O 1
ATOM 785 N N . GLN A 1 135 ? 28.436 -15.230 19.898 1.00 56.72 179 GLN A N 1
ATOM 786 C CA . GLN A 1 135 ? 28.211 -14.941 21.297 1.00 57.88 179 GLN A CA 1
ATOM 787 C C . GLN A 1 135 ? 26.858 -14.270 21.513 1.00 57.73 179 GLN A C 1
ATOM 788 O O . GLN A 1 135 ? 26.646 -13.629 22.536 1.00 58.83 179 GLN A O 1
ATOM 794 N N . PHE A 1 136 ? 25.943 -14.421 20.561 1.00 55.67 180 PHE A N 1
ATOM 795 C CA . PHE A 1 136 ? 24.624 -13.795 20.654 1.00 53.24 180 PHE A CA 1
ATOM 796 C C . PHE A 1 136 ? 23.998 -13.962 22.027 1.00 50.85 180 PHE A C 1
ATOM 797 O O . PHE A 1 136 ? 23.163 -14.819 22.265 1.00 50.04 180 PHE A O 1
ATOM 805 N N . HIS A 1 137 ? 24.428 -13.112 22.930 1.00 49.67 181 HIS A N 1
ATOM 806 C CA . HIS A 1 137 ? 23.969 -13.114 24.292 1.00 48.62 181 HIS A CA 1
ATOM 807 C C . HIS A 1 137 ? 22.480 -12.681 24.334 1.00 46.66 181 HIS A C 1
ATOM 808 O O . HIS A 1 137 ? 21.855 -12.516 23.292 1.00 41.80 181 HIS A O 1
ATOM 815 N N . ASP A 1 138 ? 21.910 -12.524 25.526 1.00 46.82 182 ASP A N 1
ATOM 816 C CA . ASP A 1 138 ? 20.513 -12.132 25.664 1.00 43.51 182 ASP A CA 1
ATOM 817 C C . ASP A 1 138 ? 20.400 -10.647 25.823 1.00 40.71 182 ASP A C 1
ATOM 818 O O . ASP A 1 138 ? 19.409 -10.051 25.439 1.00 40.34 182 ASP A O 1
ATOM 823 N N . LYS A 1 139 ? 21.400 -10.045 26.438 1.00 40.28 183 LYS A N 1
ATOM 824 C CA . LYS A 1 139 ? 21.380 -8.606 26.609 1.00 43.73 183 LYS A CA 1
ATOM 825 C C . LYS A 1 139 ? 22.286 -7.971 25.557 1.00 40.52 183 LYS A C 1
ATOM 826 O O . LYS A 1 139 ? 22.940 -6.948 25.780 1.00 41.18 183 LYS A O 1
ATOM 832 N N . THR A 1 140 ? 22.330 -8.621 24.403 1.00 37.30 184 THR A N 1
ATOM 833 C CA . THR A 1 140 ? 23.081 -8.130 23.281 1.00 32.08 184 THR A CA 1
ATOM 834 C C . THR A 1 140 ? 22.349 -6.897 22.810 1.00 35.22 184 THR A C 1
ATOM 835 O O . THR A 1 140 ? 21.124 -6.907 22.631 1.00 38.21 184 THR A O 1
ATOM 839 N N . PRO A 1 141 ? 23.080 -5.810 22.594 1.00 34.56 185 PRO A N 1
ATOM 840 C CA . PRO A 1 141 ? 22.401 -4.603 22.150 1.00 37.31 185 PRO A CA 1
ATOM 841 C C . PRO A 1 141 ? 21.894 -4.663 20.733 1.00 40.69 185 PRO A C 1
ATOM 842 O O . PRO A 1 141 ? 22.617 -5.026 19.800 1.00 43.34 185 PRO A O 1
ATOM 846 N N . TYR A 1 142 ? 20.623 -4.322 20.589 1.00 41.09 186 TYR A N 1
ATOM 847 C CA . TYR A 1 142 ? 19.998 -4.296 19.298 1.00 39.40 186 TYR A CA 1
ATOM 848 C C . TYR A 1 142 ? 19.464 -2.909 19.151 1.00 38.90 186 TYR A C 1
ATOM 849 O O . TYR A 1 142 ? 19.544 -2.102 20.069 1.00 41.37 186 TYR A O 1
ATOM 858 N N . THR A 1 143 ? 18.897 -2.645 17.990 1.00 36.69 187 THR A N 1
ATOM 859 C CA . THR A 1 143 ? 18.389 -1.338 17.693 1.00 30.82 187 THR A CA 1
ATOM 860 C C . THR A 1 143 ? 16.911 -1.354 17.731 1.00 30.06 187 THR A C 1
ATOM 861 O O . THR A 1 143 ? 16.309 -0.467 18.277 1.00 35.15 187 THR A O 1
ATOM 865 N N . ILE A 1 144 ? 16.333 -2.400 17.152 1.00 31.86 188 ILE A N 1
ATOM 866 C CA . ILE A 1 144 ? 14.899 -2.567 17.043 1.00 25.22 188 ILE A CA 1
ATOM 867 C C . ILE A 1 144 ? 14.509 -3.990 17.214 1.00 27.12 188 ILE A C 1
ATOM 868 O O . ILE A 1 144 ? 15.240 -4.869 16.795 1.00 33.96 188 ILE A O 1
ATOM 873 N N . MET A 1 145 ? 13.350 -4.208 17.832 1.00 32.52 189 MET A N 1
ATOM 874 C CA . MET A 1 145 ? 12.782 -5.540 18.023 1.00 34.45 189 MET A CA 1
ATOM 875 C C . MET A 1 145 ? 11.458 -5.444 17.314 1.00 34.72 189 MET A C 1
ATOM 876 O O . MET A 1 145 ? 10.853 -4.380 17.309 1.00 34.94 189 MET A O 1
ATOM 881 N N . PHE A 1 146 ? 10.981 -6.548 16.744 1.00 34.53 190 PHE A N 1
ATOM 882 C CA . PHE A 1 146 ? 9.746 -6.489 15.968 1.00 31.52 190 PHE A CA 1
ATOM 883 C C . PHE A 1 146 ? 9.181 -7.789 15.526 1.00 26.06 190 PHE A C 1
ATOM 884 O O . PHE A 1 146 ? 9.881 -8.598 14.983 1.00 26.09 190 PHE A O 1
ATOM 892 N N . GLY A 1 147 ? 7.891 -7.971 15.702 1.00 25.77 191 GLY A N 1
ATOM 893 C CA . GLY A 1 147 ? 7.314 -9.221 15.266 1.00 29.63 191 GLY A CA 1
ATOM 894 C C . GLY A 1 147 ? 6.341 -9.822 16.242 1.00 28.17 191 GLY A C 1
ATOM 895 O O . GLY A 1 147 ? 6.149 -9.292 17.324 1.00 31.54 191 GLY A O 1
ATOM 896 N N . PRO A 1 148 ? 5.728 -10.948 15.883 1.00 26.35 192 PRO A N 1
ATOM 897 C CA . PRO A 1 148 ? 4.754 -11.655 16.705 1.00 30.97 192 PRO A CA 1
ATOM 898 C C . PRO A 1 148 ? 5.312 -12.298 17.954 1.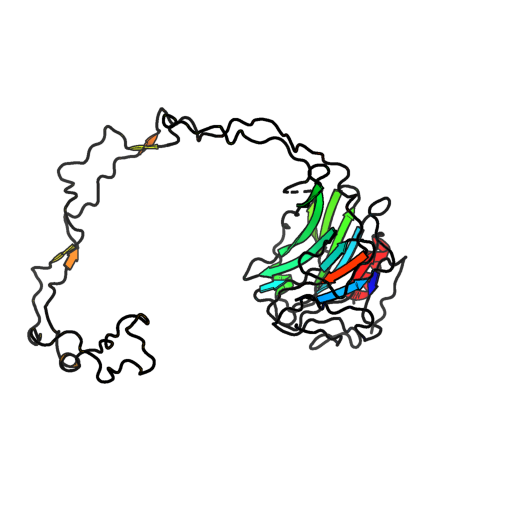00 34.97 192 PRO A C 1
ATOM 899 O O . PRO A 1 148 ? 6.453 -12.767 17.970 1.00 36.48 192 PRO A O 1
ATOM 903 N N . ASP A 1 149 ? 4.477 -12.309 18.991 1.00 36.59 193 ASP A N 1
ATOM 904 C CA . ASP A 1 149 ? 4.778 -12.900 20.288 1.00 35.09 193 ASP A CA 1
ATOM 905 C C . ASP A 1 149 ? 3.430 -13.057 20.954 1.00 36.58 193 ASP A C 1
ATOM 906 O O . ASP A 1 149 ? 2.579 -12.182 20.820 1.00 36.03 193 ASP A O 1
ATOM 911 N N . LYS A 1 150 ? 3.214 -14.161 21.659 1.00 38.38 194 LYS A N 1
ATOM 912 C CA . LYS A 1 150 ? 1.927 -14.370 22.308 1.00 39.80 194 LYS A CA 1
ATOM 913 C C . LYS A 1 150 ? 2.025 -15.454 23.327 1.00 40.92 194 LYS A C 1
ATOM 914 O O . LYS A 1 150 ? 2.258 -16.594 22.991 1.00 42.25 194 LYS A O 1
ATOM 916 N N . CYS A 1 151 ? 1.827 -15.109 24.583 1.00 47.63 195 CYS A N 1
ATOM 917 C CA . CYS A 1 151 ? 1.918 -16.114 25.619 1.00 55.09 195 CYS A CA 1
ATOM 918 C C . CYS A 1 151 ? 0.576 -16.251 26.294 1.00 59.82 195 CYS A C 1
ATOM 919 O O . CYS A 1 151 ? -0.027 -15.247 26.702 1.00 62.22 195 CYS A O 1
ATOM 922 N N . GLY A 1 152 ? 0.116 -17.500 26.387 1.00 63.01 196 GLY A N 1
ATOM 923 C CA . GLY A 1 152 ? -1.157 -17.808 27.011 1.00 68.78 196 GLY A CA 1
ATOM 924 C C . GLY A 1 152 ? -2.400 -17.357 26.253 1.00 72.70 196 GLY A C 1
ATOM 925 O O . GLY A 1 152 ? -3.218 -18.186 25.831 1.00 74.33 196 GLY A O 1
ATOM 926 N N . GLU A 1 153 ? -2.551 -16.044 26.081 1.00 73.87 197 GLU A N 1
ATOM 927 C CA . GLU A 1 153 ? -3.715 -15.498 25.393 1.00 74.89 197 GLU A CA 1
ATOM 928 C C . GLU A 1 153 ? -3.547 -13.998 25.266 1.00 73.82 197 GLU A C 1
ATOM 929 O O . GLU A 1 153 ? -4.498 -13.255 25.498 1.00 74.30 197 GLU A O 1
ATOM 935 N N . ASP A 1 154 ? -2.342 -13.557 24.898 1.00 73.61 198 ASP A N 1
ATOM 936 C CA . ASP A 1 154 ? -2.044 -12.128 24.758 1.00 69.22 198 ASP A CA 1
ATOM 937 C C . ASP A 1 154 ? -1.920 -11.632 23.321 1.00 65.93 198 ASP A C 1
ATOM 938 O O . ASP A 1 154 ? -2.213 -10.474 23.049 1.00 67.16 198 ASP A O 1
ATOM 943 N N . TYR A 1 155 ? -1.468 -12.491 22.412 1.00 63.03 199 TYR A N 1
ATOM 944 C CA . TYR A 1 155 ? -1.313 -12.138 20.991 1.00 60.27 199 TYR A CA 1
ATOM 945 C C . TYR A 1 155 ? -0.752 -10.744 20.754 1.00 58.16 199 TYR A C 1
ATOM 946 O O . TYR A 1 155 ? -1.495 -9.782 20.583 1.00 57.35 199 TYR A O 1
ATOM 955 N N . LYS A 1 156 ? 0.573 -10.650 20.719 1.00 54.30 200 LYS A N 1
ATOM 956 C CA . LYS A 1 156 ? 1.242 -9.379 20.530 1.00 47.89 200 LYS A CA 1
ATOM 957 C C . LYS A 1 156 ? 2.092 -9.340 19.280 1.00 44.25 200 LYS A C 1
ATOM 958 O O . LYS A 1 156 ? 2.658 -10.336 18.878 1.00 45.68 200 LYS A O 1
ATOM 960 N N . LEU A 1 157 ? 2.149 -8.169 18.664 1.00 43.54 201 LEU A N 1
ATOM 961 C CA . LEU A 1 157 ? 2.968 -7.918 17.488 1.00 42.11 201 LEU A CA 1
ATOM 962 C C . LEU A 1 157 ? 3.779 -6.687 17.880 1.00 43.72 201 LEU A C 1
ATOM 963 O O . LEU A 1 157 ? 3.298 -5.561 17.744 1.00 49.86 201 LEU A O 1
ATOM 968 N N . HIS A 1 158 ? 4.997 -6.904 18.363 1.00 40.18 202 HIS A N 1
ATOM 969 C CA . HIS A 1 158 ? 5.858 -5.833 18.825 1.00 38.55 202 HIS A CA 1
ATOM 970 C C . HIS A 1 158 ? 6.470 -4.954 17.762 1.00 39.23 202 HIS A C 1
ATOM 971 O O . HIS A 1 158 ? 6.380 -5.203 16.564 1.00 41.44 202 HIS A O 1
ATOM 978 N N . PHE A 1 159 ? 7.124 -3.923 18.266 1.00 36.84 203 PHE A N 1
ATOM 979 C CA . PHE A 1 159 ? 7.873 -2.955 17.502 1.00 34.66 203 PHE A CA 1
ATOM 980 C C . PHE A 1 159 ? 8.472 -2.074 18.531 1.00 34.59 203 PHE A C 1
ATOM 981 O O . PHE A 1 159 ? 7.794 -1.210 19.019 1.00 34.87 203 PHE A O 1
ATOM 989 N N . ILE A 1 160 ? 9.748 -2.268 18.833 1.00 40.36 204 ILE A N 1
ATOM 990 C CA . ILE A 1 160 ? 10.436 -1.450 19.817 1.00 44.17 204 ILE A CA 1
ATOM 991 C C . ILE A 1 160 ? 11.749 -0.926 19.232 1.00 43.50 204 ILE A C 1
ATOM 992 O O . ILE A 1 160 ? 12.334 -1.571 18.375 1.00 43.13 204 ILE A O 1
ATOM 997 N N . PHE A 1 161 ? 12.186 0.251 19.678 1.00 43.52 205 PHE A N 1
ATOM 998 C CA . PHE A 1 161 ? 13.424 0.856 19.184 1.00 46.43 205 PHE A CA 1
ATOM 999 C C . PHE A 1 161 ? 14.083 1.554 20.327 1.00 47.55 205 PHE A C 1
ATOM 1000 O O . PHE A 1 161 ? 13.676 2.657 20.665 1.00 51.29 205 PHE A O 1
ATOM 1002 N N . ARG A 1 162 ? 15.100 0.916 20.904 1.00 46.98 206 ARG A N 1
ATOM 1003 C CA . ARG A 1 162 ? 15.841 1.445 22.032 1.00 45.64 206 ARG A CA 1
ATOM 1004 C C . ARG A 1 162 ? 16.458 2.790 21.688 1.00 50.31 206 ARG A C 1
ATOM 1005 O O . ARG A 1 162 ? 17.178 2.928 20.689 1.00 49.88 206 ARG A O 1
ATOM 1013 N N . HIS A 1 163 ? 16.158 3.779 22.531 1.00 52.90 207 HIS A N 1
ATOM 1014 C CA . HIS A 1 163 ? 16.633 5.144 22.372 1.00 53.39 207 HIS A CA 1
ATOM 1015 C C . HIS A 1 163 ? 17.763 5.369 23.345 1.00 54.99 207 HIS A C 1
ATOM 1016 O O . HIS A 1 163 ? 17.736 4.898 24.490 1.00 51.66 207 HIS A O 1
ATOM 1023 N N . LYS A 1 164 ? 18.763 6.097 22.877 1.00 57.04 208 LYS A N 1
ATOM 1024 C CA . LYS A 1 164 ? 19.920 6.383 23.689 1.00 56.87 208 LYS A CA 1
ATOM 1025 C C . LYS A 1 164 ? 19.648 7.599 24.546 1.00 57.10 208 LYS A C 1
ATOM 1026 O O . LYS A 1 164 ? 19.406 8.689 24.017 1.00 56.60 208 LYS A O 1
ATOM 1028 N N . ASN A 1 165 ? 19.661 7.409 25.863 1.00 54.95 209 ASN A N 1
ATOM 1029 C CA . ASN A 1 165 ? 19.469 8.536 26.756 1.00 55.96 209 ASN A CA 1
ATOM 1030 C C . ASN A 1 165 ? 20.583 9.475 26.370 1.00 57.49 209 ASN A C 1
ATOM 1031 O O . ASN A 1 165 ? 21.743 9.251 26.739 1.00 57.89 209 ASN A O 1
ATOM 1036 N N . PRO A 1 166 ? 20.263 10.537 25.621 1.00 56.57 210 PRO A N 1
ATOM 1037 C CA . PRO A 1 166 ? 21.303 11.484 25.208 1.00 55.93 210 PRO A CA 1
ATOM 1038 C C . PRO A 1 166 ? 21.889 12.313 26.340 1.00 54.40 210 PRO A C 1
ATOM 1039 O O . PRO A 1 166 ? 22.379 13.405 26.109 1.00 54.25 210 PRO A O 1
ATOM 1043 N N . LYS A 1 167 ? 21.832 11.787 27.557 1.00 55.14 211 LYS A N 1
ATOM 1044 C CA . LYS A 1 167 ? 22.366 12.468 28.727 1.00 60.12 211 LYS A CA 1
ATOM 1045 C C . LYS A 1 167 ? 22.976 11.395 29.602 1.00 65.18 211 LYS A C 1
ATOM 1046 O O . LYS A 1 167 ? 24.189 11.180 29.569 1.00 68.78 211 LYS A O 1
ATOM 1048 N N . THR A 1 168 ? 22.140 10.719 30.387 1.00 68.15 212 THR A N 1
ATOM 1049 C CA . THR A 1 168 ? 22.622 9.642 31.247 1.00 68.99 212 THR A CA 1
ATOM 1050 C C . THR A 1 168 ? 23.398 8.739 30.316 1.00 69.01 212 THR A C 1
ATOM 1051 O O . THR A 1 168 ? 24.444 8.207 30.677 1.00 71.08 212 THR A O 1
ATOM 1053 N N . GLY A 1 169 ? 22.879 8.607 29.097 1.00 69.31 213 GLY A N 1
ATOM 1054 C CA . GLY A 1 169 ? 23.509 7.773 28.094 1.00 68.19 213 GLY A CA 1
ATOM 1055 C C . GLY A 1 169 ? 22.928 6.384 28.193 1.00 67.35 213 GLY A C 1
ATOM 1056 O O . GLY A 1 169 ? 23.454 5.438 27.611 1.00 66.68 213 GLY A O 1
ATOM 1057 N N . VAL A 1 170 ? 21.837 6.269 28.947 1.00 66.50 214 VAL A N 1
ATOM 1058 C CA . VAL A 1 170 ? 21.158 4.992 29.150 1.00 65.10 214 VAL A CA 1
ATOM 1059 C C . VAL A 1 170 ? 20.324 4.600 27.940 1.00 63.15 214 VAL A C 1
ATOM 1060 O O . VAL A 1 170 ? 19.641 5.432 27.336 1.00 62.77 214 VAL A O 1
ATOM 1062 N N . TYR A 1 171 ? 20.387 3.327 27.578 1.00 61.28 215 TYR A N 1
ATOM 1063 C CA . TYR A 1 171 ? 19.609 2.859 26.446 1.00 63.52 215 TYR A CA 1
ATOM 1064 C C . TYR A 1 171 ? 18.168 2.546 26.858 1.00 62.89 215 TYR A C 1
ATOM 1065 O O . TYR A 1 171 ? 17.885 1.469 27.388 1.00 60.88 215 TYR A O 1
ATOM 1074 N N . GLU A 1 172 ? 17.270 3.506 26.610 1.00 61.33 216 GLU A N 1
ATOM 1075 C CA . GLU A 1 172 ? 15.864 3.350 26.966 1.00 60.06 216 GLU A CA 1
ATOM 1076 C C . GLU A 1 172 ? 14.959 2.828 25.860 1.00 57.56 216 GLU A C 1
ATOM 1077 O O . GLU A 1 172 ? 14.626 3.560 24.923 1.00 55.16 216 GLU A O 1
ATOM 1078 N N . GLU A 1 173 ? 14.535 1.571 25.991 1.00 55.28 217 GLU A N 1
ATOM 1079 C CA . GLU A 1 173 ? 13.695 0.936 24.986 1.00 55.68 217 GLU A CA 1
ATOM 1080 C C . GLU A 1 173 ? 12.281 1.468 24.934 1.00 55.21 217 GLU A C 1
ATOM 1081 O O . GLU A 1 173 ? 11.464 1.155 25.776 1.00 57.95 217 GLU A O 1
ATOM 1087 N N . LYS A 1 174 ? 11.991 2.269 23.925 1.00 56.00 218 LYS A N 1
ATOM 1088 C CA . LYS A 1 174 ? 10.670 2.844 23.773 1.00 59.07 218 LYS A CA 1
ATOM 1089 C C . LYS A 1 174 ? 9.766 1.940 22.937 1.00 59.61 218 LYS A C 1
ATOM 1090 O O . LYS A 1 174 ? 10.040 1.686 21.756 1.00 60.44 218 LYS A O 1
ATOM 1092 N N . HIS A 1 175 ? 8.681 1.467 23.546 1.00 56.54 219 HIS A N 1
ATOM 1093 C CA . HIS A 1 175 ? 7.723 0.613 22.859 1.00 55.21 219 HIS A CA 1
ATOM 1094 C C . HIS A 1 175 ? 6.791 1.338 21.873 1.00 56.39 219 HIS A C 1
ATOM 1095 O O . HIS A 1 175 ? 6.989 2.500 21.517 1.00 52.02 219 HIS A O 1
ATOM 1102 N N . ALA A 1 176 ? 5.782 0.610 21.417 1.00 58.81 220 ALA A N 1
ATOM 1103 C CA . ALA A 1 176 ? 4.810 1.147 20.487 1.00 65.12 220 ALA A CA 1
ATOM 1104 C C . ALA A 1 176 ? 3.459 0.513 20.827 1.00 70.37 220 ALA A C 1
ATOM 1105 O O . ALA A 1 176 ? 3.322 -0.715 20.863 1.00 73.07 220 ALA A O 1
ATOM 1107 N N . LYS A 1 177 ? 2.472 1.364 21.098 1.00 73.46 221 LYS A N 1
ATOM 1108 C CA . LYS A 1 177 ? 1.130 0.924 21.463 1.00 74.06 221 LYS A CA 1
ATOM 1109 C C . LYS A 1 177 ? 0.627 -0.222 20.595 1.00 73.54 221 LYS A C 1
ATOM 1110 O O . LYS A 1 177 ? 1.006 -0.342 19.430 1.00 71.48 221 LYS A O 1
ATOM 1112 N N . ARG A 1 178 ? -0.232 -1.055 21.176 1.00 74.33 222 ARG A N 1
ATOM 1113 C CA . ARG A 1 178 ? -0.823 -2.192 20.475 1.00 74.54 222 ARG A CA 1
ATOM 1114 C C . ARG A 1 178 ? -1.571 -1.747 19.226 1.00 74.98 222 ARG A C 1
ATOM 1115 O O . ARG A 1 178 ? -1.723 -0.554 18.965 1.00 76.11 222 ARG A O 1
ATOM 1123 N N . PRO A 1 179 ? -2.055 -2.711 18.435 1.00 75.60 223 PRO A N 1
ATOM 1124 C CA . PRO A 1 179 ? -2.791 -2.344 17.221 1.00 76.74 223 PRO A CA 1
ATOM 1125 C C . PRO A 1 179 ? -4.306 -2.422 17.442 1.00 77.52 223 PRO A C 1
ATOM 1126 O O . PRO A 1 179 ? -4.778 -2.971 18.449 1.00 76.69 223 PRO A O 1
ATOM 1130 N N . ASP A 1 180 ? -5.059 -1.856 16.501 1.00 76.72 224 ASP A N 1
ATOM 1131 C CA . ASP A 1 180 ? -6.514 -1.899 16.551 1.00 73.03 224 ASP A CA 1
ATOM 1132 C C . ASP A 1 180 ? -6.854 -3.027 15.594 1.00 70.80 224 ASP A C 1
ATOM 1133 O O . ASP A 1 180 ? -6.835 -2.849 14.372 1.00 70.87 224 ASP A O 1
ATOM 1138 N N . ALA A 1 181 ? -7.128 -4.191 16.173 1.00 66.53 225 ALA A N 1
ATOM 1139 C CA . ALA A 1 181 ? -7.448 -5.396 15.428 1.00 65.61 225 ALA A CA 1
ATOM 1140 C C . ALA A 1 181 ? -6.953 -6.526 16.295 1.00 64.76 225 ALA A C 1
ATOM 1141 O O . ALA A 1 181 ? -5.845 -6.448 16.814 1.00 64.76 225 ALA A O 1
ATOM 1143 N N . ASP A 1 182 ? -7.767 -7.563 16.472 1.00 64.55 226 ASP A N 1
ATOM 1144 C CA . ASP A 1 182 ? -7.341 -8.698 17.277 1.00 64.75 226 ASP A CA 1
ATOM 1145 C C . ASP A 1 182 ? -6.394 -9.466 16.380 1.00 63.97 226 ASP A C 1
ATOM 1146 O O . ASP A 1 182 ? -6.547 -9.449 15.152 1.00 65.73 226 ASP A O 1
ATOM 1151 N N . LEU A 1 183 ? -5.423 -10.140 16.983 1.00 58.60 227 LEU A N 1
ATOM 1152 C CA . LEU A 1 183 ? -4.446 -10.865 16.206 1.00 51.88 227 LEU A CA 1
ATOM 1153 C C . LEU A 1 183 ? -4.618 -12.370 16.239 1.00 51.73 227 LEU A C 1
ATOM 1154 O O . LEU A 1 183 ? -4.417 -13.032 15.233 1.00 54.84 227 LEU A O 1
ATOM 1159 N N . LYS A 1 184 ? -4.982 -12.902 17.400 1.00 49.38 228 LYS A N 1
ATOM 1160 C CA . LYS A 1 184 ? -5.176 -14.339 17.592 1.00 45.81 228 LYS A CA 1
ATOM 1161 C C . LYS A 1 184 ? -5.166 -15.167 16.303 1.00 44.08 228 LYS A C 1
ATOM 1162 O O . LYS A 1 184 ? -4.276 -15.983 16.084 1.00 45.24 228 LYS A O 1
ATOM 1164 N N . THR A 1 185 ? -6.156 -14.952 15.449 1.00 41.49 229 THR A N 1
ATOM 1165 C CA . THR A 1 185 ? -6.252 -15.691 14.205 1.00 38.76 229 THR A CA 1
ATOM 1166 C C . THR A 1 185 ? -4.898 -15.946 13.542 1.00 40.38 229 THR A C 1
ATOM 1167 O O . THR A 1 185 ? -4.641 -17.055 13.078 1.00 41.94 229 THR A O 1
ATOM 1171 N N . TYR A 1 186 ? -4.030 -14.936 13.519 1.00 37.03 230 TYR A N 1
ATOM 1172 C CA . TYR A 1 186 ? -2.738 -15.076 12.893 1.00 33.83 230 TYR A CA 1
ATOM 1173 C C . TYR A 1 186 ? -1.869 -16.098 13.573 1.00 34.20 230 TYR A C 1
ATOM 1174 O O . TYR A 1 186 ? -0.884 -16.532 13.002 1.00 37.64 230 TYR A O 1
ATOM 1183 N N . PHE A 1 187 ? -2.212 -16.493 14.787 1.00 29.72 231 PHE A N 1
ATOM 1184 C CA . PHE A 1 187 ? -1.378 -17.447 15.483 1.00 32.61 231 PHE A CA 1
ATOM 1185 C C . PHE A 1 187 ? -1.964 -18.845 15.562 1.00 37.96 231 PHE A C 1
ATOM 1186 O O . PHE A 1 187 ? -1.280 -19.787 15.960 1.00 40.51 231 PHE A O 1
ATOM 1194 N N . THR A 1 188 ? -3.232 -18.993 15.193 1.00 41.49 232 THR A N 1
ATOM 1195 C CA . THR A 1 188 ? 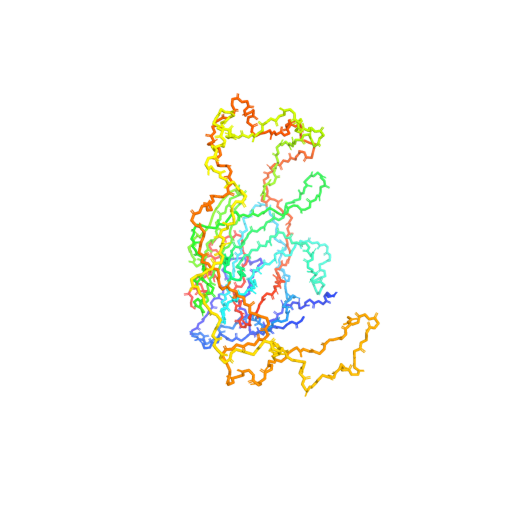-3.902 -20.286 15.293 1.00 37.62 232 THR A CA 1
ATOM 1196 C C . THR A 1 188 ? -4.285 -20.889 13.963 1.00 39.32 232 THR A C 1
ATOM 1197 O O . THR A 1 188 ? -4.401 -22.105 13.833 1.00 41.82 232 THR A O 1
ATOM 1201 N N . ASP A 1 189 ? -4.472 -20.054 12.957 1.00 37.49 233 ASP A N 1
ATOM 1202 C CA . ASP A 1 189 ? -4.861 -20.605 11.690 1.00 38.07 233 ASP A CA 1
ATOM 1203 C C . ASP A 1 189 ? -3.762 -21.370 11.001 1.00 39.37 233 ASP A C 1
ATOM 1204 O O . ASP A 1 189 ? -3.702 -21.372 9.783 1.00 46.89 233 ASP A O 1
ATOM 1209 N N . LYS A 1 190 ? -2.916 -22.054 11.762 1.00 39.10 234 LYS A N 1
ATOM 1210 C CA . LYS A 1 190 ? -1.791 -22.807 11.190 1.00 40.77 234 LYS A CA 1
ATOM 1211 C C . LYS A 1 190 ? -1.422 -22.460 9.722 1.00 41.48 234 LYS A C 1
ATOM 1212 O O . LYS A 1 190 ? -0.924 -23.290 8.985 1.00 45.18 234 LYS A O 1
ATOM 1214 N N . LYS A 1 191 ? -1.642 -21.221 9.314 1.00 42.09 235 LYS A N 1
ATOM 1215 C CA . LYS A 1 191 ? -1.347 -20.783 7.966 1.00 45.13 235 LYS A CA 1
ATOM 1216 C C . LYS A 1 191 ? -0.389 -19.570 7.980 1.00 51.44 235 LYS A C 1
ATOM 1217 O O . LYS A 1 191 ? -0.626 -18.567 8.671 1.00 54.37 235 LYS A O 1
ATOM 1219 N N . THR A 1 192 ? 0.677 -19.675 7.191 1.00 51.73 236 T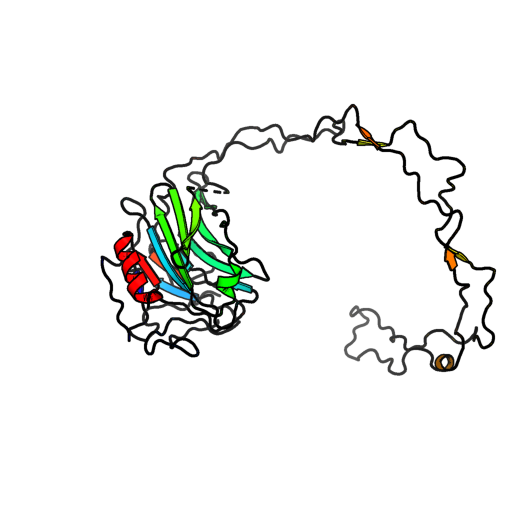HR A N 1
ATOM 1220 C CA . THR A 1 192 ? 1.724 -18.672 7.092 1.00 50.08 236 THR A CA 1
ATOM 1221 C C . THR A 1 192 ? 1.319 -17.220 6.813 1.00 49.55 236 THR A C 1
ATOM 1222 O O . THR A 1 192 ? 0.837 -16.889 5.733 1.00 50.00 236 THR A O 1
ATOM 1226 N N . HIS A 1 193 ? 1.550 -16.355 7.800 1.00 47.87 237 HIS A N 1
ATOM 1227 C CA . HIS A 1 193 ? 1.239 -14.939 7.686 1.00 47.19 237 HIS A CA 1
ATOM 1228 C C . HIS A 1 193 ? 2.479 -14.114 7.452 1.00 45.06 237 HIS A C 1
ATOM 1229 O O . HIS A 1 193 ? 3.587 -14.564 7.701 1.00 45.17 237 HIS A O 1
ATOM 1236 N N . LEU A 1 194 ? 2.296 -12.897 6.972 1.00 42.21 238 LEU A N 1
ATOM 1237 C CA . LEU A 1 194 ? 3.433 -12.044 6.693 1.00 41.23 238 LEU A CA 1
ATOM 1238 C C . LEU A 1 194 ? 3.426 -10.781 7.542 1.00 39.87 238 LEU A C 1
ATOM 1239 O O . LEU A 1 194 ? 2.363 -10.239 7.839 1.00 41.30 238 LEU A O 1
ATOM 1244 N N . TYR A 1 195 ? 4.616 -10.325 7.925 1.00 33.64 239 TYR A N 1
ATOM 1245 C CA . TYR A 1 195 ? 4.738 -9.138 8.727 1.00 32.38 239 TYR A CA 1
ATOM 1246 C C . TYR A 1 195 ? 5.607 -8.089 8.076 1.00 35.58 239 TYR A C 1
ATOM 1247 O O . TYR A 1 195 ? 6.726 -8.361 7.666 1.00 38.68 239 TYR A O 1
ATOM 1256 N N . THR A 1 196 ? 5.097 -6.873 8.003 1.00 36.84 240 THR A N 1
ATOM 1257 C CA . THR A 1 196 ? 5.847 -5.800 7.397 1.00 41.21 240 THR A CA 1
ATOM 1258 C C . THR A 1 196 ? 6.113 -4.743 8.442 1.00 40.92 240 THR A C 1
ATOM 1259 O O . THR A 1 196 ? 5.270 -4.489 9.276 1.00 40.83 240 THR A O 1
ATOM 1263 N N . LEU A 1 197 ? 7.288 -4.133 8.400 1.00 42.59 241 LEU A N 1
ATOM 1264 C CA . LEU A 1 197 ? 7.637 -3.091 9.358 1.00 44.37 241 LEU A CA 1
ATOM 1265 C C . LEU A 1 197 ? 8.230 -1.915 8.624 1.00 47.88 241 LEU A C 1
ATOM 1266 O O . LEU A 1 197 ? 9.268 -2.025 7.950 1.00 48.29 241 LEU A O 1
ATOM 1271 N N . ILE A 1 198 ? 7.581 -0.774 8.762 1.00 49.05 242 ILE A N 1
ATOM 1272 C CA . ILE A 1 198 ? 8.082 0.394 8.090 1.00 49.53 242 ILE A CA 1
ATOM 1273 C C . ILE A 1 198 ? 8.112 1.583 9.002 1.00 49.50 242 ILE A C 1
ATOM 1274 O O . ILE A 1 198 ? 7.089 1.962 9.570 1.00 48.22 242 ILE A O 1
ATOM 1279 N N . LEU A 1 199 ? 9.304 2.154 9.131 1.00 50.40 243 LEU A N 1
ATOM 1280 C CA . LEU A 1 199 ? 9.535 3.313 9.971 1.00 52.86 243 LEU A CA 1
ATOM 1281 C C . LEU A 1 199 ? 10.126 4.410 9.102 1.00 55.92 243 LEU A C 1
ATOM 1282 O O . LEU A 1 199 ? 11.291 4.325 8.708 1.00 57.55 243 LEU A O 1
ATOM 1287 N N . ASN A 1 200 ? 9.318 5.428 8.795 1.00 56.01 244 ASN A N 1
ATOM 1288 C CA . ASN A 1 200 ? 9.770 6.542 7.967 1.00 52.18 244 ASN A CA 1
ATOM 1289 C C . ASN A 1 200 ? 10.492 7.542 8.849 1.00 50.21 244 ASN A C 1
ATOM 1290 O O . ASN A 1 200 ? 10.169 7.684 10.018 1.00 49.34 244 ASN A O 1
ATOM 1292 N N . PRO A 1 201 ? 11.481 8.262 8.300 1.00 51.49 245 PRO A N 1
ATOM 1293 C CA . PRO A 1 201 ? 12.206 9.245 9.117 1.00 48.18 245 PRO A CA 1
ATOM 1294 C C . PRO A 1 201 ? 11.23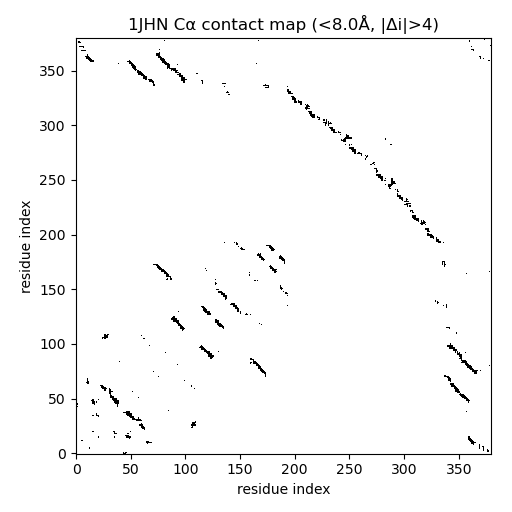8 10.212 9.787 1.00 46.61 245 PRO A C 1
ATOM 1295 O O . PRO A 1 201 ? 11.614 10.987 10.654 1.00 43.63 245 PRO A O 1
ATOM 1299 N N . ASP A 1 202 ? 9.982 10.147 9.357 1.00 49.89 246 ASP A N 1
ATOM 1300 C CA . ASP A 1 202 ? 8.913 10.984 9.883 1.00 48.20 246 ASP A CA 1
ATOM 1301 C C . ASP A 1 202 ? 8.893 10.834 11.390 1.00 49.21 246 ASP A C 1
ATOM 1302 O O . ASP A 1 202 ? 8.736 11.807 12.108 1.00 52.31 246 ASP A O 1
ATOM 1304 N N . ASN A 1 203 ? 9.089 9.599 11.838 1.00 52.75 247 ASN A N 1
ATOM 1305 C CA . ASN A 1 203 ? 9.088 9.181 13.245 1.00 57.76 247 ASN A CA 1
ATOM 1306 C C . ASN A 1 203 ? 7.727 8.549 13.496 1.00 60.51 247 ASN A C 1
ATOM 1307 O O . ASN A 1 203 ? 7.301 8.353 14.641 1.00 59.89 247 ASN A O 1
ATOM 1312 N N . SER A 1 204 ? 7.070 8.229 12.380 1.00 64.19 248 SER A N 1
ATOM 1313 C CA . SER A 1 204 ? 5.753 7.601 12.337 1.00 63.14 248 SER A CA 1
ATOM 1314 C C . SER A 1 204 ? 5.855 6.267 11.600 1.00 63.39 248 SER A C 1
ATOM 1315 O O . SER A 1 204 ? 6.780 6.034 10.799 1.00 61.66 248 SER A O 1
ATOM 1317 N N . PHE A 1 205 ? 4.875 5.406 11.850 1.00 63.44 249 PHE A N 1
ATOM 1318 C CA . PHE A 1 205 ? 4.863 4.073 11.268 1.00 60.61 249 PHE A CA 1
ATOM 1319 C C . PHE A 1 205 ? 3.492 3.434 11.160 1.00 61.16 249 PHE A C 1
ATOM 1320 O O . PHE A 1 205 ? 2.436 4.053 11.391 1.00 58.65 249 PHE A O 1
ATOM 1328 N N . GLU A 1 206 ? 3.572 2.144 10.841 1.00 59.94 250 GLU A N 1
ATOM 1329 C CA . GLU A 1 206 ? 2.439 1.243 10.647 1.00 60.08 250 GLU A CA 1
ATOM 1330 C C . GLU A 1 206 ? 3.025 -0.165 10.503 1.00 60.38 250 GLU A C 1
ATOM 1331 O O . GLU A 1 206 ? 4.163 -0.334 10.068 1.00 61.82 250 GLU A O 1
ATOM 1337 N N . ILE A 1 207 ? 2.251 -1.175 10.861 1.00 59.29 251 ILE A N 1
ATOM 1338 C CA . ILE A 1 207 ? 2.763 -2.517 10.793 1.00 59.59 251 ILE A CA 1
ATOM 1339 C C . ILE A 1 207 ? 1.982 -3.446 9.883 1.00 60.46 251 ILE A C 1
ATOM 1340 O O . ILE A 1 207 ? 1.411 -4.438 10.338 1.00 60.38 251 ILE A O 1
ATOM 1345 N N . LEU A 1 208 ? 1.979 -3.127 8.592 1.00 60.41 252 LEU A N 1
ATOM 1346 C CA . LEU A 1 208 ? 1.283 -3.936 7.600 1.00 61.01 252 LEU A CA 1
ATOM 1347 C C . LEU A 1 208 ? 1.577 -5.429 7.821 1.00 61.04 252 LEU A C 1
ATOM 1348 O O . LEU A 1 208 ? 2.723 -5.870 7.710 1.00 62.72 252 LEU A O 1
ATOM 1350 N N . VAL A 1 209 ? 0.538 -6.188 8.160 1.00 58.52 253 VAL A N 1
ATOM 1351 C CA . VAL A 1 209 ? 0.647 -7.621 8.397 1.00 57.94 253 VAL A CA 1
ATOM 1352 C C . VAL A 1 209 ? -0.259 -8.293 7.403 1.00 59.99 253 VAL A C 1
ATOM 1353 O O . VAL A 1 209 ? -1.471 -8.221 7.541 1.00 63.88 253 VAL A O 1
ATOM 1357 N N . ASP A 1 210 ? 0.308 -8.976 6.420 1.00 60.48 254 ASP A N 1
ATOM 1358 C CA . ASP A 1 210 ? -0.530 -9.588 5.412 1.00 58.97 254 ASP A CA 1
ATOM 1359 C C . ASP A 1 210 ? -1.198 -8.412 4.719 1.00 60.18 254 ASP A C 1
ATOM 1360 O O . ASP A 1 210 ? -2.414 -8.308 4.661 1.00 63.63 254 ASP A O 1
ATOM 1365 N N . GLN A 1 211 ? -0.384 -7.500 4.221 1.00 55.94 255 GLN A N 1
ATOM 1366 C CA . GLN A 1 211 ? -0.897 -6.349 3.538 1.00 54.83 255 GLN A CA 1
ATOM 1367 C C . GLN A 1 211 ? -1.734 -5.413 4.390 1.00 55.47 255 GLN A C 1
ATOM 1368 O O . GLN A 1 211 ? -1.730 -4.214 4.163 1.00 58.91 255 GLN A O 1
ATOM 1374 N N . SER A 1 212 ? -2.441 -5.917 5.383 1.00 54.27 256 SER A N 1
ATOM 1375 C CA . SER A 1 212 ? -3.277 -5.008 6.164 1.00 54.64 256 SER A CA 1
ATOM 1376 C C . SER A 1 212 ? -2.574 -4.292 7.298 1.00 54.53 256 SER A C 1
ATOM 1377 O O . SER A 1 212 ? -2.257 -4.892 8.317 1.00 53.58 256 SER A O 1
ATOM 1379 N N . ILE A 1 213 ? -2.340 -2.998 7.117 1.00 54.20 257 ILE A N 1
ATOM 1380 C CA . ILE A 1 213 ? -1.692 -2.181 8.130 1.00 50.56 257 ILE A CA 1
ATOM 1381 C C . ILE A 1 213 ? -2.490 -2.228 9.441 1.00 50.06 257 ILE A C 1
ATOM 1382 O O . ILE A 1 213 ? -3.374 -1.394 9.658 1.00 47.29 257 ILE A O 1
ATOM 1386 N N . VAL A 1 214 ? -2.156 -3.193 10.309 1.00 47.53 258 VAL A N 1
ATOM 1387 C CA . VAL A 1 214 ? -2.857 -3.401 11.578 1.00 45.06 258 VAL A CA 1
ATOM 1388 C C . VAL A 1 214 ? -2.522 -2.440 12.686 1.00 45.32 258 VAL A C 1
ATOM 1389 O O . VAL A 1 214 ? -3.185 -2.431 13.737 1.00 45.59 258 VAL A O 1
ATOM 1393 N N . ASN A 1 215 ? -1.500 -1.630 12.460 1.00 43.97 259 ASN A N 1
ATOM 1394 C CA . ASN A 1 215 ? -1.104 -0.668 13.471 1.00 43.96 259 ASN A CA 1
ATOM 1395 C C . ASN A 1 215 ? -0.364 0.480 12.834 1.00 44.68 259 ASN A C 1
ATOM 1396 O O . ASN A 1 215 ? 0.145 0.337 11.735 1.00 48.54 259 ASN A O 1
ATOM 1401 N N . SER A 1 216 ? -0.300 1.615 13.520 1.00 44.97 260 SER A N 1
ATOM 1402 C CA . SER A 1 216 ? 0.393 2.790 12.995 1.00 47.15 260 SER A CA 1
ATOM 1403 C C . SER A 1 216 ? 0.607 3.831 14.093 1.00 48.89 260 SER A C 1
ATOM 1404 O O . SER A 1 216 ? -0.029 3.744 15.159 1.00 47.56 260 SER A O 1
ATOM 1407 N N . GLY A 1 217 ? 1.497 4.801 13.835 1.00 49.27 261 GLY A N 1
ATOM 1408 C CA . GLY A 1 217 ? 1.790 5.844 14.815 1.00 47.72 261 GLY A CA 1
ATOM 1409 C C . GLY A 1 217 ? 2.874 6.819 14.384 1.00 49.72 261 GLY A C 1
ATOM 1410 O O . GLY A 1 217 ? 3.239 6.851 13.205 1.00 48.82 261 GLY A O 1
ATOM 1411 N N . ASN A 1 218 ? 3.387 7.610 15.336 1.00 53.14 262 ASN A N 1
ATOM 1412 C CA . ASN A 1 218 ? 4.433 8.622 15.069 1.00 54.52 262 ASN A CA 1
ATOM 1413 C C . ASN A 1 218 ? 5.235 9.005 16.309 1.00 54.91 262 ASN A C 1
ATOM 1414 O O . ASN A 1 218 ? 5.090 8.283 17.321 1.00 55.73 262 ASN A O 1
ATOM 1416 N N . PRO A 1 226 ? 7.037 3.812 27.007 1.00 55.66 270 PRO A N 1
ATOM 1417 C CA . PRO A 1 226 ? 7.161 5.269 27.288 1.00 51.70 270 PRO A CA 1
ATOM 1418 C C . PRO A 1 226 ? 7.515 5.943 26.008 1.00 53.19 270 PRO A C 1
ATOM 1419 O O . PRO A 1 226 ? 7.341 5.344 24.936 1.00 56.08 270 PRO A O 1
ATOM 1423 N N . VAL A 1 227 ? 7.984 7.188 26.107 1.00 53.64 271 VAL A N 1
ATOM 1424 C CA . VAL A 1 227 ? 8.377 7.971 24.930 1.00 55.74 271 VAL A CA 1
ATOM 1425 C C . VAL A 1 227 ? 9.607 8.832 25.187 1.00 57.15 271 VAL A C 1
ATOM 1426 O O . VAL A 1 227 ? 9.653 9.553 26.176 1.00 58.45 271 VAL A O 1
ATOM 1430 N N . ASN A 1 228 ? 10.586 8.751 24.282 1.00 59.32 272 ASN A N 1
ATOM 1431 C CA . ASN A 1 228 ? 11.859 9.482 24.381 1.00 61.00 272 ASN A CA 1
ATOM 1432 C C . ASN A 1 228 ? 11.906 10.761 25.245 1.00 62.73 272 ASN A C 1
ATOM 1433 O O . ASN A 1 228 ? 12.242 10.667 26.431 1.00 65.05 272 ASN A O 1
ATOM 1438 N N . PRO A 1 229 ? 11.587 11.960 24.693 1.00 61.58 273 PRO A N 1
ATOM 1439 C CA . PRO A 1 229 ? 11.654 13.123 25.584 1.00 61.41 273 PRO A CA 1
ATOM 1440 C C . PRO A 1 229 ? 10.752 12.929 26.808 1.00 62.59 273 PRO A C 1
ATOM 1441 O O . PRO A 1 229 ? 9.883 12.062 26.804 1.00 62.37 273 PRO A O 1
ATOM 1445 N N . SER A 1 230 ? 10.965 13.734 27.848 1.00 66.14 274 SER A N 1
ATOM 1446 C CA . SER A 1 230 ? 10.188 13.644 29.096 1.00 66.96 274 SER A CA 1
ATOM 1447 C C . SER A 1 230 ? 9.456 14.950 29.455 1.00 66.72 274 SER A C 1
ATOM 1448 O O . SER A 1 230 ? 8.998 15.661 28.555 1.00 65.39 274 SER A O 1
ATOM 1451 N N . ARG A 1 231 ? 9.330 15.265 30.750 1.00 66.74 275 ARG A N 1
ATOM 1452 C CA . ARG A 1 231 ? 8.635 16.489 31.148 1.00 66.28 275 ARG A CA 1
ATOM 1453 C C . ARG A 1 231 ? 8.984 17.085 32.513 1.00 65.20 275 ARG A C 1
ATOM 1454 O O . ARG A 1 231 ? 9.543 18.184 32.585 1.00 66.00 275 ARG A O 1
ATOM 1462 N N . GLU A 1 232 ? 8.621 16.402 33.593 1.00 64.11 276 GLU A N 1
ATOM 1463 C CA . GLU A 1 232 ? 8.960 16.905 34.925 1.00 64.37 276 GLU A CA 1
ATOM 1464 C C . GLU A 1 232 ? 9.300 15.770 35.870 1.00 63.58 276 GLU A C 1
ATOM 1465 O O . GLU A 1 232 ? 10.066 14.864 35.520 1.00 64.84 276 GLU A O 1
ATOM 1471 N N . ILE A 1 233 ? 8.740 15.831 37.072 1.00 60.28 277 ILE A N 1
ATOM 1472 C CA . ILE A 1 233 ? 8.959 14.818 38.099 1.00 59.84 277 ILE A CA 1
ATOM 1473 C C . ILE A 1 233 ? 8.363 15.439 39.317 1.00 58.65 277 ILE A C 1
ATOM 1474 O O . ILE A 1 233 ? 8.078 16.620 39.312 1.00 61.18 277 ILE A O 1
ATOM 1476 N N . GLU A 1 234 ? 8.166 14.655 40.359 1.00 58.93 278 GLU A N 1
ATOM 1477 C CA . GLU A 1 234 ? 7.607 15.189 41.580 1.00 58.07 278 GLU A CA 1
ATOM 1478 C C . GLU A 1 234 ? 8.642 15.048 42.668 1.00 58.89 278 GLU A C 1
ATOM 1479 O O . GLU A 1 234 ? 9.479 14.152 42.619 1.00 56.75 278 GLU A O 1
ATOM 1481 N N . ASP A 1 235 ? 8.586 15.946 43.644 1.00 63.83 279 ASP A N 1
ATOM 1482 C CA . ASP A 1 235 ? 9.513 15.938 44.775 1.00 68.08 279 ASP A CA 1
ATOM 1483 C C . ASP A 1 235 ? 9.261 14.732 45.685 1.00 69.26 279 ASP A C 1
ATOM 1484 O O . ASP A 1 235 ? 8.404 14.770 46.564 1.00 69.53 279 ASP A O 1
ATOM 1489 N N . PRO A 1 236 ? 10.021 13.650 45.490 1.00 69.12 280 PRO A N 1
ATOM 1490 C CA . PRO A 1 236 ? 9.825 12.465 46.319 1.00 70.75 280 PRO A CA 1
ATOM 1491 C C . PRO A 1 236 ? 10.068 12.791 47.773 1.00 72.05 280 PRO A C 1
ATOM 1492 O O . PRO A 1 236 ? 10.004 11.920 48.642 1.00 72.98 280 PRO A O 1
ATOM 1496 N N . GLU A 1 237 ? 10.347 14.059 48.035 1.00 74.51 281 GLU A N 1
ATOM 1497 C CA . GLU A 1 237 ? 10.596 14.498 49.398 1.00 79.60 281 GLU A CA 1
ATOM 1498 C C . GLU A 1 237 ? 9.361 15.213 49.956 1.00 79.70 281 GLU A C 1
ATOM 1499 O O . GLU A 1 237 ? 9.399 15.808 51.040 1.00 79.63 281 GLU A O 1
ATOM 1505 N N . ASP A 1 238 ? 8.270 15.140 49.193 1.00 78.73 282 ASP A N 1
ATOM 1506 C CA . ASP A 1 238 ? 6.992 15.720 49.579 1.00 75.74 282 ASP A CA 1
ATOM 1507 C C . ASP A 1 238 ? 6.253 14.584 50.266 1.00 75.26 282 ASP A C 1
ATOM 1508 O O . ASP A 1 238 ? 6.477 13.411 49.949 1.00 73.68 282 ASP A O 1
ATOM 1513 N N . GLN A 1 239 ? 5.373 14.925 51.200 1.00 75.99 283 GLN A N 1
ATOM 1514 C CA . GLN A 1 239 ? 4.632 13.913 51.944 1.00 77.01 283 GLN A CA 1
ATOM 1515 C C . GLN A 1 239 ? 3.150 14.189 52.077 1.00 74.80 283 GLN A C 1
ATOM 1516 O O . GLN A 1 239 ? 2.730 15.306 52.356 1.00 73.75 283 GLN A O 1
ATOM 1522 N N . LYS A 1 240 ? 2.350 13.159 51.873 1.00 74.06 284 LYS A N 1
ATOM 1523 C CA . LYS A 1 240 ? 0.936 13.350 52.038 1.00 74.05 284 LYS A CA 1
ATOM 1524 C C . LYS A 1 240 ? 0.800 13.623 53.515 1.00 73.16 284 LYS A C 1
ATOM 1525 O O . LYS A 1 240 ? 1.099 12.759 54.328 1.00 74.27 284 LYS A O 1
ATOM 1526 N N . PRO A 1 241 ? 0.406 14.828 53.913 1.00 75.18 285 PRO A N 1
ATOM 1527 C CA . PRO A 1 241 ? 0.290 15.007 55.364 1.00 77.11 285 PRO A CA 1
ATOM 1528 C C . PRO A 1 241 ? -0.794 14.093 55.937 1.00 76.58 285 PRO A C 1
ATOM 1529 O O . PRO A 1 241 ? -1.647 13.595 55.198 1.00 76.59 285 PRO A O 1
ATOM 1533 N N . GLU A 1 242 ? -0.752 13.865 57.244 1.00 75.68 286 GLU A N 1
ATOM 1534 C CA . GLU A 1 242 ? -1.742 13.008 57.891 1.00 75.95 286 GLU A CA 1
ATOM 1535 C C . GLU A 1 242 ? -3.112 13.685 57.983 1.00 74.06 286 GLU A C 1
ATOM 1536 O O . GLU A 1 242 ? -4.135 13.013 57.980 1.00 72.84 286 GLU A O 1
ATOM 1538 N N . ASP A 1 243 ? -3.124 15.012 58.062 1.00 75.26 287 ASP A N 1
ATOM 1539 C CA . ASP A 1 243 ? -4.369 15.778 58.154 1.00 77.46 287 ASP A CA 1
ATOM 1540 C C . ASP A 1 243 ? -5.107 15.787 56.809 1.00 76.71 287 ASP A C 1
ATOM 1541 O O . ASP A 1 243 ? -6.258 16.246 56.720 1.00 76.93 287 ASP A O 1
ATOM 1546 N N . TRP A 1 244 ? -4.439 15.280 55.770 1.00 73.36 288 TRP A N 1
ATOM 1547 C CA . TRP A 1 244 ? -5.016 15.231 54.428 1.00 66.35 288 TRP A CA 1
ATOM 1548 C C . TRP A 1 244 ? -5.932 14.028 54.245 1.00 60.88 288 TRP A C 1
ATOM 1549 O O . TRP A 1 244 ? -5.475 12.889 54.124 1.00 57.04 288 TRP A O 1
ATOM 1560 N N . ASP A 1 245 ? -7.230 14.315 54.217 1.00 56.47 289 ASP A N 1
ATOM 1561 C CA . ASP A 1 245 ? -8.287 13.320 54.080 1.00 50.93 289 ASP A CA 1
ATOM 1562 C C . ASP A 1 245 ? -8.624 13.044 52.637 1.00 48.52 289 ASP A C 1
ATOM 1563 O O . ASP A 1 245 ? -9.212 13.880 51.993 1.00 53.28 289 ASP A O 1
ATOM 1568 N N . GLU A 1 246 ? -8.252 11.881 52.120 1.00 48.49 290 GLU A N 1
ATOM 1569 C CA . GLU A 1 246 ? -8.601 11.551 50.744 1.00 49.59 290 GLU A CA 1
ATOM 1570 C C . GLU A 1 246 ? -9.757 10.546 50.782 1.00 50.03 290 GLU A C 1
ATOM 1571 O O . GLU A 1 246 ? -9.749 9.555 50.051 1.00 49.73 290 GLU A O 1
ATOM 1577 N N . ARG A 1 247 ? -10.752 10.778 51.621 1.00 48.83 291 ARG A N 1
ATOM 1578 C CA . ARG A 1 247 ? -11.830 9.813 51.687 1.00 52.71 291 ARG A CA 1
ATOM 1579 C C . ARG A 1 247 ? -13.146 10.358 51.174 1.00 54.68 291 ARG A C 1
ATOM 1580 O O . ARG A 1 247 ? -13.869 11.045 51.897 1.00 57.34 291 ARG A O 1
ATOM 1588 N N . PRO A 1 248 ? -13.493 10.036 49.926 1.00 54.32 292 PRO A N 1
ATOM 1589 C CA . PRO A 1 248 ? -14.745 10.519 49.363 1.00 55.10 292 PRO A CA 1
ATOM 1590 C C . PRO A 1 248 ? -15.865 10.480 50.371 1.00 58.25 292 PRO A C 1
ATOM 1591 O O . PRO A 1 248 ? -16.140 11.472 51.037 1.00 61.06 292 PRO A O 1
ATOM 1595 N N . LYS A 1 249 ? -16.512 9.330 50.491 1.00 61.32 293 LYS A N 1
ATOM 1596 C CA . LYS A 1 249 ? -17.610 9.198 51.435 1.00 62.20 293 LYS A CA 1
ATOM 1597 C C . LYS A 1 249 ? -17.113 8.722 52.787 1.00 62.39 293 LYS A C 1
ATOM 1598 O O . LYS A 1 249 ? -15.962 8.303 52.936 1.00 63.53 293 LYS A O 1
ATOM 1601 N N . ILE A 1 250 ? -18.000 8.802 53.770 1.00 60.12 294 ILE A N 1
ATOM 1602 C CA . ILE A 1 250 ? -17.716 8.367 55.118 1.00 57.34 294 ILE A CA 1
ATOM 1603 C C . ILE A 1 250 ? -19.045 8.060 55.784 1.00 59.54 294 ILE A C 1
ATOM 1604 O O . ILE A 1 250 ? -20.103 8.468 55.310 1.00 59.20 294 ILE A O 1
ATOM 1609 N N . PRO A 1 251 ? -19.004 7.339 56.905 1.00 60.47 295 PRO A N 1
ATOM 1610 C CA . PRO A 1 251 ? -20.214 6.977 57.638 1.00 59.59 295 PRO A CA 1
ATOM 1611 C C . PRO A 1 251 ? -20.892 8.197 58.204 1.00 62.31 295 PRO A C 1
ATOM 1612 O O . PRO A 1 251 ? -20.236 9.046 58.802 1.00 62.15 295 PRO A O 1
ATOM 1616 N N . ASP A 1 252 ? -22.202 8.290 58.021 1.00 64.78 296 ASP A N 1
ATOM 1617 C CA . ASP A 1 252 ? -22.930 9.419 58.557 1.00 67.15 296 ASP A CA 1
ATOM 1618 C C . ASP A 1 252 ? -22.734 9.379 60.057 1.00 72.42 296 ASP A C 1
ATOM 1619 O O . ASP A 1 252 ? -23.283 8.512 60.726 1.00 77.06 296 ASP A O 1
ATOM 1624 N N . PRO A 1 253 ? -21.946 10.307 60.616 1.00 76.87 297 PRO A N 1
ATOM 1625 C CA . PRO A 1 253 ? -21.748 10.275 62.068 1.00 79.01 297 PRO A CA 1
ATOM 1626 C C . PRO A 1 253 ? -23.026 10.467 62.885 1.00 80.10 297 PRO A C 1
ATOM 1627 O O . PRO A 1 253 ? -22.978 10.464 64.115 1.00 79.38 297 PRO A O 1
ATOM 1631 N N . ASP A 1 254 ? -24.162 10.616 62.202 1.00 81.84 298 ASP A N 1
ATOM 1632 C CA . ASP A 1 254 ? -25.453 10.803 62.876 1.00 85.70 298 ASP A CA 1
ATOM 1633 C C . ASP A 1 254 ? -26.166 9.472 63.122 1.00 87.01 298 ASP A C 1
ATOM 1634 O O . ASP A 1 254 ? -26.537 9.145 64.255 1.00 86.83 298 ASP A O 1
ATOM 1639 N N . ALA A 1 255 ? -26.380 8.720 62.047 1.00 87.41 299 ALA A N 1
ATOM 1640 C CA . ALA A 1 255 ? -27.032 7.430 62.161 1.00 88.74 299 ALA A CA 1
ATOM 1641 C C . ALA A 1 255 ? -26.269 6.643 63.216 1.00 89.34 299 ALA A C 1
ATOM 1642 O O . ALA A 1 255 ? -25.045 6.760 63.320 1.00 89.77 299 ALA A O 1
ATOM 1644 N N . VAL A 1 256 ? -26.993 5.855 64.005 1.00 89.49 300 VAL A N 1
ATOM 1645 C CA . VAL A 1 256 ? -26.376 5.053 65.055 1.00 87.66 300 VAL A CA 1
ATOM 1646 C C . VAL A 1 256 ? -26.948 3.634 65.090 1.00 87.06 300 VAL A C 1
ATOM 1647 O O . VAL A 1 256 ? -28.126 3.413 64.787 1.00 85.12 300 VAL A O 1
ATOM 1651 N N . LYS A 1 257 ? -26.095 2.677 65.444 1.00 86.73 301 LYS A N 1
ATOM 1652 C CA . LYS A 1 257 ? -26.491 1.276 65.516 1.00 88.40 301 LYS A CA 1
ATOM 1653 C C . LYS A 1 257 ? -27.694 1.087 66.431 1.00 89.02 301 LYS A C 1
ATOM 1654 O O . LYS A 1 257 ? -27.616 1.349 67.633 1.00 89.94 301 LYS A O 1
ATOM 1660 N N . PRO A 1 258 ? -28.833 0.643 65.870 1.00 89.13 302 PRO A N 1
ATOM 1661 C CA . PRO A 1 258 ? -30.040 0.427 66.679 1.00 89.74 302 PRO A CA 1
ATOM 1662 C C . PRO A 1 258 ? -29.957 -0.740 67.670 1.00 88.56 302 PRO A C 1
ATOM 1663 O O . PRO A 1 258 ? -29.309 -1.761 67.426 1.00 86.86 302 PRO A O 1
ATOM 1667 N N . ASP A 1 259 ? -30.625 -0.543 68.800 1.00 88.64 303 ASP A N 1
ATOM 1668 C CA . ASP A 1 259 ? -30.689 -1.496 69.898 1.00 89.01 303 ASP A CA 1
ATOM 1669 C C . ASP A 1 259 ? -31.042 -2.930 69.498 1.00 88.57 303 ASP A C 1
ATOM 1670 O O . ASP A 1 259 ? -30.434 -3.880 69.991 1.00 87.98 303 ASP A O 1
ATOM 1675 N N . ASP A 1 260 ? -32.029 -3.082 68.619 1.00 89.12 304 ASP A N 1
ATOM 1676 C CA . ASP A 1 260 ? -32.445 -4.405 68.160 1.00 87.98 304 ASP A CA 1
ATOM 1677 C C . ASP A 1 260 ? -31.328 -5.051 67.355 1.00 86.04 304 ASP A C 1
ATOM 1678 O O . ASP A 1 260 ? -31.286 -6.270 67.182 1.00 85.10 304 ASP A O 1
ATOM 1683 N N . TRP A 1 261 ? -30.417 -4.227 66.854 1.00 83.66 305 TRP A N 1
ATOM 1684 C CA . TRP A 1 261 ? -29.316 -4.740 66.069 1.00 80.12 305 TRP A CA 1
ATOM 1685 C C . TRP A 1 261 ? -28.296 -5.381 66.987 1.00 77.41 305 TRP A C 1
ATOM 1686 O O . TRP A 1 261 ? -27.200 -4.851 67.180 1.00 77.14 305 TRP A O 1
ATOM 1697 N N . ASN A 1 262 ? -28.657 -6.507 67.585 1.00 74.38 306 ASN A N 1
ATOM 1698 C CA . ASN A 1 262 ? -27.689 -7.173 68.428 1.00 72.61 306 ASN A CA 1
ATOM 1699 C C . ASN A 1 262 ? -26.647 -7.657 67.430 1.00 70.83 306 ASN A C 1
ATOM 1700 O O . ASN A 1 262 ? -26.948 -8.434 66.524 1.00 70.87 306 ASN A O 1
ATOM 1705 N N . GLU A 1 263 ? -25.425 -7.176 67.591 1.00 67.08 307 GLU A N 1
ATOM 1706 C CA . GLU A 1 263 ? -24.352 -7.514 66.682 1.00 64.31 307 GLU A CA 1
ATOM 1707 C C . GLU A 1 263 ? -23.571 -8.728 67.145 1.00 63.57 307 GLU A C 1
ATOM 1708 O O . GLU A 1 263 ? -22.715 -9.237 66.425 1.00 62.26 307 GLU A O 1
ATOM 1710 N N . ASP A 1 264 ? -23.863 -9.204 68.346 1.00 64.19 308 ASP A N 1
ATOM 1711 C CA . ASP A 1 264 ? -23.142 -10.362 68.858 1.00 64.44 308 ASP A CA 1
ATOM 1712 C C . ASP A 1 264 ? -23.836 -11.670 68.510 1.00 60.34 308 ASP A C 1
ATOM 1713 O O . ASP A 1 264 ? -23.331 -12.742 68.814 1.00 60.95 308 ASP A O 1
ATOM 1718 N N . ALA A 1 265 ? -24.990 -11.571 67.862 1.00 58.29 309 ALA A N 1
ATOM 1719 C CA . ALA A 1 265 ? -25.772 -12.741 67.470 1.00 55.67 309 ALA A CA 1
ATOM 1720 C C . ALA A 1 265 ? -25.132 -13.473 66.305 1.00 53.56 309 ALA A C 1
ATOM 1721 O O . ALA A 1 265 ? -24.946 -12.896 65.245 1.00 51.34 309 ALA A O 1
ATOM 1723 N N . PRO A 1 266 ? -24.812 -14.767 66.484 1.00 52.62 310 PRO A N 1
ATOM 1724 C CA . PRO A 1 266 ? -24.185 -15.625 65.474 1.00 53.29 310 PRO A CA 1
ATOM 1725 C C . PRO A 1 266 ? -25.072 -15.801 64.254 1.00 54.78 310 PRO A C 1
ATOM 1726 O O . PRO A 1 266 ? -26.273 -15.513 64.290 1.00 56.08 310 PRO A O 1
ATOM 1730 N N . ALA A 1 267 ? -24.479 -16.288 63.173 1.00 53.04 311 ALA A N 1
ATOM 1731 C CA . ALA A 1 267 ? -25.237 -16.499 61.966 1.00 51.07 311 ALA A CA 1
ATOM 1732 C C . ALA A 1 267 ? -25.857 -17.869 62.075 1.00 51.05 311 ALA A C 1
ATOM 1733 O O . ALA A 1 267 ? -26.780 -18.200 61.349 1.00 53.23 311 ALA A O 1
ATOM 1735 N N . LYS A 1 268 ? -25.358 -18.671 63.001 1.00 50.58 312 LYS A N 1
ATOM 1736 C CA . LYS A 1 268 ? -25.914 -20.001 63.175 1.00 51.91 312 LYS A CA 1
ATOM 1737 C C . LYS A 1 268 ? -26.133 -20.389 64.640 1.00 49.51 312 LYS A C 1
ATOM 1738 O O . LYS A 1 268 ? -25.295 -20.137 65.506 1.00 49.66 312 LYS A O 1
ATOM 1744 N N . ILE A 1 269 ? -27.271 -21.014 64.895 1.00 43.92 313 ILE A N 1
ATOM 1745 C CA . ILE A 1 269 ? -27.638 -21.477 66.222 1.00 39.99 313 ILE A CA 1
ATOM 1746 C C . ILE A 1 269 ? -28.176 -22.876 66.031 1.00 37.33 313 ILE A C 1
ATOM 1747 O O . ILE A 1 269 ? -28.880 -23.147 65.077 1.00 42.90 313 ILE A O 1
ATOM 1752 N N . PRO A 1 270 ? -27.881 -23.777 66.952 1.00 34.28 314 PRO A N 1
ATOM 1753 C CA . PRO A 1 270 ? -28.350 -25.159 66.847 1.00 35.76 314 PRO A CA 1
ATOM 1754 C C . PRO A 1 270 ? -29.849 -25.403 66.643 1.00 37.76 314 PRO A C 1
ATOM 1755 O O . PRO A 1 270 ? -30.661 -24.507 66.859 1.00 39.58 314 PRO A O 1
ATOM 1759 N N . ASP A 1 271 ? -30.212 -26.612 66.198 1.00 37.41 315 ASP A N 1
ATOM 1760 C CA . ASP A 1 271 ? -31.613 -26.961 65.999 1.00 38.83 315 ASP A CA 1
ATOM 1761 C C . ASP A 1 271 ? -32.002 -27.789 67.186 1.00 39.95 315 ASP A C 1
ATOM 1762 O O . ASP A 1 271 ? -31.705 -28.968 67.246 1.00 41.77 315 ASP A O 1
ATOM 1767 N N . GLU A 1 272 ? -32.667 -27.176 68.146 1.00 43.10 316 GLU A N 1
ATOM 1768 C CA . GLU A 1 272 ? -33.062 -27.910 69.331 1.00 45.10 316 GLU A CA 1
ATOM 1769 C C . GLU A 1 272 ? -34.228 -28.797 68.949 1.00 48.08 316 GLU A C 1
ATOM 1770 O O . GLU A 1 272 ? -34.793 -29.496 69.779 1.00 51.31 316 GLU A O 1
ATOM 1776 N N . GLU A 1 273 ? -34.599 -28.750 67.679 1.00 51.84 317 GLU A N 1
ATOM 1777 C CA . GLU A 1 273 ? -35.689 -29.565 67.184 1.00 51.74 317 GLU A CA 1
ATOM 1778 C C . GLU A 1 273 ? -35.088 -30.895 66.775 1.00 52.66 317 GLU A C 1
ATOM 1779 O O . GLU A 1 273 ? -35.762 -31.920 66.765 1.00 57.11 317 GLU A O 1
ATOM 1785 N N . ALA A 1 274 ? -33.803 -30.871 66.448 1.00 50.90 318 ALA A N 1
ATOM 1786 C CA . ALA A 1 274 ? -33.108 -32.066 66.008 1.00 51.54 318 ALA A CA 1
ATOM 1787 C C . ALA A 1 274 ? -32.825 -33.042 67.128 1.00 52.52 318 ALA A C 1
ATOM 1788 O O . ALA A 1 274 ? -32.934 -32.701 68.304 1.00 52.65 318 ALA A O 1
ATOM 1790 N N . THR A 1 275 ? -32.449 -34.258 66.745 1.00 53.06 319 THR A N 1
ATOM 1791 C CA . THR A 1 275 ? -32.129 -35.309 67.697 1.00 56.36 319 THR A CA 1
ATOM 1792 C C . THR A 1 275 ? -31.020 -36.218 67.195 1.00 58.13 319 THR A C 1
ATOM 1793 O O . THR A 1 275 ? -30.824 -36.385 65.989 1.00 58.30 319 THR A O 1
ATOM 1797 N N . LYS A 1 276 ? -30.293 -36.811 68.129 1.00 58.27 320 LYS A N 1
ATOM 1798 C CA . LYS A 1 276 ? -29.204 -37.663 67.736 1.00 62.33 320 LYS A CA 1
ATOM 1799 C C . LYS A 1 276 ? -29.717 -39.016 67.311 1.00 63.91 320 LYS A C 1
ATOM 1800 O O . LYS A 1 276 ? -30.368 -39.703 68.087 1.00 68.72 320 LYS A O 1
ATOM 1806 N N . PRO A 1 277 ? -29.452 -39.414 66.060 1.00 64.23 321 PRO A N 1
ATOM 1807 C CA . PRO A 1 277 ? -29.912 -40.719 65.591 1.00 64.05 321 PRO A CA 1
ATOM 1808 C C . PRO A 1 277 ? -29.647 -41.761 66.662 1.00 65.62 321 PRO A C 1
ATOM 1809 O O . PRO A 1 277 ? -28.931 -41.494 67.617 1.00 64.39 321 PRO A O 1
ATOM 1813 N N . ASP A 1 278 ? -30.201 -42.955 66.509 1.00 69.84 322 ASP A N 1
ATOM 1814 C CA . ASP A 1 278 ? -30.019 -43.968 67.540 1.00 73.50 322 ASP A CA 1
ATOM 1815 C C . ASP A 1 278 ? -28.811 -44.885 67.435 1.00 75.05 322 ASP A C 1
ATOM 1816 O O . ASP A 1 278 ? -28.118 -45.113 68.425 1.00 77.14 322 ASP A O 1
ATOM 1821 N N . GLY A 1 279 ? -28.549 -45.416 66.251 1.00 76.54 323 GLY A N 1
ATOM 1822 C CA . GLY A 1 279 ? -27.400 -46.287 66.110 1.00 77.48 323 GLY A CA 1
ATOM 1823 C C . GLY A 1 279 ? -26.111 -45.485 66.083 1.00 78.18 323 GLY A C 1
ATOM 1824 O O . GLY A 1 279 ? -25.104 -45.946 65.542 1.00 80.79 323 GLY A O 1
ATOM 1825 N N . TRP A 1 280 ? -26.138 -44.282 66.659 1.00 77.76 324 TRP A N 1
ATOM 1826 C CA . TRP A 1 280 ? -24.958 -43.420 66.687 1.00 76.41 324 TRP A CA 1
ATOM 1827 C C . TRP A 1 280 ? -23.939 -43.930 67.701 1.00 77.32 324 TRP A C 1
ATOM 1828 O O . TRP A 1 280 ? -24.280 -44.238 68.849 1.00 76.65 324 TRP A O 1
ATOM 1839 N N . LEU A 1 281 ? -22.688 -44.018 67.259 1.00 77.38 325 LEU A N 1
ATOM 1840 C CA . LEU A 1 281 ? -21.602 -44.503 68.097 1.00 78.38 325 LEU A CA 1
ATOM 1841 C C . LEU A 1 281 ? -20.859 -43.325 68.712 1.00 76.42 325 LEU A C 1
ATOM 1842 O O . LEU A 1 281 ? -20.083 -42.647 68.047 1.00 76.24 325 LEU A O 1
ATOM 1847 N N . ASP A 1 282 ? -21.108 -43.084 69.991 1.00 75.16 326 ASP A N 1
ATOM 1848 C CA . ASP A 1 282 ? -20.479 -41.976 70.685 1.00 74.24 326 ASP A CA 1
ATOM 1849 C C . ASP A 1 282 ? -19.037 -42.292 71.000 1.00 73.95 326 ASP A C 1
ATOM 1850 O O . ASP A 1 282 ? -18.203 -41.391 71.094 1.00 72.06 326 ASP A O 1
ATOM 1855 N N . ASP A 1 283 ? -18.751 -43.581 71.152 1.00 74.54 327 ASP A N 1
ATOM 1856 C CA . ASP A 1 283 ? -17.409 -44.031 71.476 1.00 75.75 327 ASP A CA 1
ATOM 1857 C C . ASP A 1 283 ? -16.568 -44.336 70.260 1.00 75.01 327 ASP A C 1
ATOM 1858 O O . ASP A 1 283 ? -15.347 -44.314 70.340 1.00 74.34 327 ASP A O 1
ATOM 1863 N N . GLU A 1 284 ? -17.213 -44.623 69.136 1.00 75.68 328 GLU A N 1
ATOM 1864 C CA . GLU A 1 284 ? -16.467 -44.927 67.924 1.00 75.32 328 GLU A CA 1
ATOM 1865 C C . GLU A 1 284 ? -15.913 -43.675 67.275 1.00 72.72 328 GLU A C 1
ATOM 1866 O O . GLU A 1 284 ? -16.637 -42.910 66.652 1.00 71.20 328 GLU A O 1
ATOM 1872 N N . PRO A 1 285 ? -14.591 -43.479 67.407 1.00 73.12 329 PRO A N 1
ATOM 1873 C CA . PRO A 1 285 ? -13.724 -42.394 66.931 1.00 70.87 329 PRO A CA 1
ATOM 1874 C C . PRO A 1 285 ? -13.742 -42.093 65.449 1.00 68.14 329 PRO A C 1
ATOM 1875 O O . PRO A 1 285 ? -13.136 -42.801 64.654 1.00 67.14 329 PRO A O 1
ATOM 1879 N N . GLU A 1 286 ? -14.437 -41.017 65.106 1.00 68.69 330 GLU A N 1
ATOM 1880 C CA . GLU A 1 286 ? -14.573 -40.535 63.734 1.00 70.25 330 GLU A CA 1
ATOM 1881 C C . GLU A 1 286 ? -13.603 -41.246 62.802 1.00 70.25 330 GLU A C 1
ATOM 1882 O O . GLU A 1 286 ? -13.974 -42.178 62.081 1.00 68.39 330 GLU A O 1
ATOM 1888 N N . TYR A 1 287 ? -12.354 -40.791 62.834 1.00 72.28 331 TYR A N 1
ATOM 1889 C CA . TYR A 1 287 ? -11.317 -41.377 62.013 1.00 73.37 331 TYR A CA 1
ATOM 1890 C C . TYR A 1 287 ? -10.356 -42.216 62.803 1.00 74.50 331 TYR A C 1
ATOM 1891 O O . TYR A 1 287 ? -10.292 -42.160 64.030 1.00 73.93 331 TYR A O 1
ATOM 1900 N N . VAL A 1 288 ? -9.596 -43.003 62.065 1.00 76.99 332 VAL A N 1
ATOM 1901 C CA . VAL A 1 288 ? -8.617 -43.871 62.663 1.00 79.02 332 VAL A CA 1
ATOM 1902 C C . VAL A 1 288 ? -7.333 -43.733 61.878 1.00 80.26 332 VAL A C 1
ATOM 1903 O O . VAL A 1 288 ? -7.350 -43.368 60.697 1.00 79.35 332 VAL A O 1
ATOM 1907 N N . PRO A 1 289 ? -6.198 -44.003 62.535 1.00 80.87 333 PRO A N 1
ATOM 1908 C CA . PRO A 1 289 ? -4.869 -43.933 61.931 1.00 81.47 333 PRO A CA 1
ATOM 1909 C C . PRO A 1 289 ? -4.756 -45.096 60.954 1.00 82.29 333 PRO A C 1
ATOM 1910 O O . PRO A 1 289 ? -5.097 -46.237 61.294 1.00 80.72 333 PRO A O 1
ATOM 1914 N N . ASP A 1 290 ? -4.280 -44.811 59.747 1.00 83.20 334 ASP A N 1
ATOM 1915 C CA . ASP A 1 290 ? -4.158 -45.845 58.728 1.00 84.44 334 ASP A CA 1
ATOM 1916 C C . ASP A 1 290 ? -3.192 -46.988 59.064 1.00 84.09 334 ASP A C 1
ATOM 1917 O O . ASP A 1 290 ? -2.176 -46.792 59.743 1.00 81.89 334 ASP A O 1
ATOM 1922 N N . PRO A 1 291 ? -3.533 -48.211 58.612 1.00 84.17 335 PRO A N 1
ATOM 1923 C CA . PRO A 1 291 ? -2.775 -49.456 58.791 1.00 84.99 335 PRO A CA 1
ATOM 1924 C C . PRO A 1 291 ? -1.722 -49.547 57.685 1.00 85.20 335 PRO A C 1
ATOM 1925 O O . PRO A 1 291 ? -1.681 -50.505 56.912 1.00 83.17 335 PRO A O 1
ATOM 1929 N N . ASP A 1 292 ? -0.898 -48.510 57.612 1.00 86.88 336 ASP A N 1
ATOM 1930 C CA . ASP A 1 292 ? 0.171 -48.393 56.630 1.00 87.92 336 ASP A CA 1
ATOM 1931 C C . ASP A 1 292 ? 1.087 -47.334 57.220 1.00 88.39 336 ASP A C 1
ATOM 1932 O O . ASP A 1 292 ? 2.017 -46.845 56.573 1.00 87.82 336 ASP A O 1
ATOM 1934 N N . ALA A 1 293 ? 0.787 -46.993 58.469 1.00 89.54 337 ALA A N 1
ATOM 1935 C CA . ALA A 1 293 ? 1.529 -45.998 59.227 1.00 91.51 337 ALA A CA 1
ATOM 1936 C C . ALA A 1 293 ? 3.012 -46.351 59.285 1.00 92.29 337 ALA A C 1
ATOM 1937 O O . ALA A 1 293 ? 3.462 -47.048 60.200 1.00 93.97 337 ALA A O 1
ATOM 1939 N N . GLU A 1 294 ? 3.770 -45.863 58.309 1.00 90.69 338 GLU A N 1
ATOM 1940 C CA . GLU A 1 294 ? 5.196 -46.139 58.254 1.00 88.70 338 GLU A CA 1
ATOM 1941 C C . GLU A 1 294 ? 5.969 -44.943 57.716 1.00 87.66 338 GLU A C 1
ATOM 1942 O O . GLU A 1 294 ? 6.046 -44.738 56.507 1.00 85.37 338 GLU A O 1
ATOM 1944 N N . LYS A 1 295 ? 6.532 -44.152 58.624 1.00 87.56 339 LYS A N 1
ATOM 1945 C CA . LYS A 1 295 ? 7.309 -42.982 58.235 1.00 88.98 339 LYS A CA 1
ATOM 1946 C C . LYS A 1 295 ? 8.528 -43.435 57.451 1.00 90.50 339 LYS A C 1
ATOM 1947 O O . LYS A 1 295 ? 9.505 -43.897 58.036 1.00 91.31 339 LYS A O 1
ATOM 1953 N N . PRO A 1 296 ? 8.489 -43.301 56.111 1.00 91.79 340 PRO A N 1
ATOM 1954 C CA . PRO A 1 296 ? 9.595 -43.702 55.236 1.00 92.63 340 PRO A CA 1
ATOM 1955 C C . PRO A 1 296 ? 10.955 -43.605 55.911 1.00 93.55 340 PRO A C 1
ATOM 1956 O O . PRO A 1 296 ? 11.253 -42.612 56.578 1.00 93.87 340 PRO A O 1
ATOM 1960 N N . GLU A 1 297 ? 11.773 -44.643 55.750 1.00 93.40 341 GLU A N 1
ATOM 1961 C CA . GLU A 1 297 ? 13.098 -44.649 56.355 1.00 92.70 341 GLU A CA 1
ATOM 1962 C C . GLU A 1 297 ? 13.926 -43.587 55.639 1.00 90.70 341 GLU A C 1
ATOM 1963 O O . GLU A 1 297 ? 15.147 -43.519 55.769 1.00 90.62 341 GLU A O 1
ATOM 1969 N N . ASP A 1 298 ? 13.221 -42.753 54.885 1.00 88.94 342 ASP A N 1
ATOM 1970 C CA . ASP A 1 298 ? 13.809 -41.656 54.135 1.00 87.28 342 ASP A CA 1
ATOM 1971 C C . ASP A 1 298 ? 13.406 -40.344 54.819 1.00 85.80 342 ASP A C 1
ATOM 1972 O O . ASP A 1 298 ? 13.809 -39.252 54.413 1.00 84.38 342 ASP A O 1
ATOM 1977 N N . TRP A 1 299 ? 12.619 -40.487 55.883 1.00 86.19 343 TRP A N 1
ATOM 1978 C CA . TRP A 1 299 ? 12.103 -39.369 56.672 1.00 86.31 343 TRP A CA 1
ATOM 1979 C C . TRP A 1 299 ? 13.105 -38.880 57.707 1.00 85.59 343 TRP A C 1
ATOM 1980 O O . TRP A 1 299 ? 13.769 -39.685 58.368 1.00 85.91 343 TRP A O 1
ATOM 1991 N N . ASP A 1 300 ? 13.192 -37.560 57.857 1.00 83.53 344 ASP A N 1
ATOM 1992 C CA . ASP A 1 300 ? 14.110 -36.969 58.821 1.00 82.00 344 ASP A CA 1
ATOM 1993 C C . ASP A 1 300 ? 13.405 -36.102 59.846 1.00 79.74 344 ASP A C 1
ATOM 1994 O O . ASP A 1 300 ? 13.465 -34.878 59.775 1.00 76.23 344 ASP A O 1
ATOM 1999 N N . GLU A 1 301 ? 12.755 -36.750 60.808 1.00 80.64 345 GLU A N 1
ATOM 2000 C CA . GLU A 1 301 ? 12.024 -36.045 61.859 1.00 81.47 345 GLU A CA 1
ATOM 2001 C C . GLU A 1 301 ? 12.755 -34.753 62.223 1.00 79.16 345 GLU A C 1
ATOM 2002 O O . GLU A 1 301 ? 12.143 -33.727 62.511 1.00 78.37 345 GLU A O 1
ATOM 2004 N N . ASP A 1 302 ? 14.079 -34.826 62.177 1.00 78.72 346 ASP A N 1
ATOM 2005 C CA . ASP A 1 302 ? 14.957 -33.709 62.502 1.00 77.67 346 ASP A CA 1
ATOM 2006 C C . ASP A 1 302 ? 14.444 -32.418 61.892 1.00 74.37 346 ASP A C 1
ATOM 2007 O O . ASP A 1 302 ? 14.810 -31.329 62.344 1.00 74.67 346 ASP A O 1
ATOM 2012 N N . MET A 1 303 ? 13.613 -32.559 60.858 1.00 69.10 347 MET A N 1
ATOM 2013 C CA . MET A 1 303 ? 13.002 -31.425 60.172 1.00 63.73 347 MET A CA 1
ATOM 2014 C C . MET A 1 303 ? 12.325 -31.712 58.828 1.00 59.37 347 MET A C 1
ATOM 2015 O O . MET A 1 303 ? 11.839 -30.793 58.166 1.00 60.29 347 MET A O 1
ATOM 2020 N N . ASP A 1 304 ? 12.279 -32.972 58.401 1.00 55.33 348 ASP A N 1
ATOM 2021 C CA . ASP A 1 304 ? 11.583 -33.257 57.141 1.00 47.82 348 ASP A CA 1
ATOM 2022 C C . ASP A 1 304 ? 10.161 -33.090 57.643 1.00 49.51 348 ASP A C 1
ATOM 2023 O O . ASP A 1 304 ? 9.193 -33.454 56.970 1.00 54.92 348 ASP A O 1
ATOM 2028 N N . GLY A 1 305 ? 10.067 -32.528 58.850 1.00 48.87 349 GLY A N 1
ATOM 2029 C CA . GLY A 1 305 ? 8.794 -32.291 59.502 1.00 52.82 349 GLY A CA 1
ATOM 2030 C C . GLY A 1 305 ? 8.742 -33.032 60.824 1.00 57.18 349 GLY A C 1
ATOM 2031 O O . GLY A 1 305 ? 9.672 -32.934 61.628 1.00 56.22 349 GLY A O 1
ATOM 2032 N N . GLU A 1 306 ? 7.657 -33.782 61.032 1.00 60.83 350 GLU A N 1
ATOM 2033 C CA . GLU A 1 306 ? 7.421 -34.587 62.240 1.00 61.08 350 GLU A CA 1
ATOM 2034 C C . GLU A 1 306 ? 6.300 -35.587 61.914 1.00 61.18 350 GLU A C 1
ATOM 2035 O O . GLU A 1 306 ? 5.127 -35.320 62.177 1.00 61.82 350 GLU A O 1
ATOM 2041 N N . TRP A 1 307 ? 6.668 -36.743 61.363 1.00 58.42 351 TRP A N 1
ATOM 2042 C CA . TRP A 1 307 ? 5.695 -37.740 60.953 1.00 54.22 351 TRP A CA 1
ATOM 2043 C C . TRP A 1 307 ? 4.467 -37.871 61.803 1.00 56.89 351 TRP A C 1
ATOM 2044 O O . TRP A 1 307 ? 4.502 -37.704 63.017 1.00 57.93 351 TRP A O 1
ATOM 2055 N N . GLU A 1 308 ? 3.377 -38.187 61.113 1.00 59.61 352 GLU A N 1
ATOM 2056 C CA . GLU A 1 308 ? 2.062 -38.387 61.692 1.00 58.36 352 GLU A CA 1
ATOM 2057 C C . GLU A 1 308 ? 1.388 -39.294 60.676 1.00 57.59 352 GLU A C 1
ATOM 2058 O O . GLU A 1 308 ? 1.326 -38.963 59.493 1.00 56.82 352 GLU A O 1
ATOM 2064 N N . ALA A 1 309 ? 0.908 -40.448 61.123 1.00 58.39 353 ALA A N 1
ATOM 2065 C CA . ALA A 1 309 ? 0.253 -41.388 60.215 1.00 60.08 353 ALA A CA 1
ATOM 2066 C C . ALA A 1 309 ? -1.090 -40.857 59.731 1.00 59.13 353 ALA A C 1
ATOM 2067 O O . ALA A 1 309 ? -1.999 -40.608 60.525 1.00 59.26 353 ALA A O 1
ATOM 2069 N N . PRO A 1 310 ? -1.235 -40.697 58.413 1.00 57.54 354 PRO A N 1
ATOM 2070 C CA . PRO A 1 310 ? -2.476 -40.191 57.837 1.00 57.65 354 PRO A CA 1
ATOM 2071 C C . PRO A 1 310 ? -3.683 -40.906 58.426 1.00 60.04 354 PRO A C 1
ATOM 2072 O O . PRO A 1 310 ? -3.627 -42.110 58.683 1.00 60.72 354 PRO A O 1
ATOM 2076 N N . GLN A 1 311 ? -4.757 -40.155 58.666 1.00 60.70 355 GLN A N 1
ATOM 2077 C CA . GLN A 1 311 ? -5.968 -40.732 59.211 1.00 63.79 355 GLN A CA 1
ATOM 2078 C C . GLN A 1 311 ? -6.634 -41.418 58.050 1.00 67.39 355 GLN A C 1
ATOM 2079 O O . GLN A 1 311 ? -6.495 -40.973 56.912 1.00 66.34 355 GLN A O 1
ATOM 2085 N N . ILE A 1 312 ? -7.349 -42.504 58.338 1.00 72.01 356 ILE A N 1
ATOM 2086 C CA . ILE A 1 312 ? -8.037 -43.277 57.311 1.00 74.96 356 ILE A CA 1
ATOM 2087 C C . ILE A 1 312 ? -9.526 -42.982 57.329 1.00 77.68 356 ILE A C 1
ATOM 2088 O O . ILE A 1 312 ? -9.990 -42.079 56.635 1.00 79.82 356 ILE A O 1
ATOM 2090 N N . ALA A 1 313 ? -10.268 -43.747 58.128 1.00 80.68 357 ALA A N 1
ATOM 2091 C CA . ALA A 1 313 ? -11.717 -43.594 58.255 1.00 80.51 357 ALA A CA 1
ATOM 2092 C C . ALA A 1 313 ? -12.332 -44.823 58.910 1.00 80.92 357 ALA A C 1
ATOM 2093 O O . ALA A 1 313 ? -12.805 -45.727 58.220 1.00 79.89 357 ALA A O 1
ATOM 2095 N N . ASN A 1 314 ? -12.327 -44.844 60.240 1.00 82.07 358 ASN A N 1
ATOM 2096 C CA . ASN A 1 314 ? -12.888 -45.952 61.012 1.00 83.10 358 ASN A CA 1
ATOM 2097 C C . ASN A 1 314 ? -14.077 -46.612 60.305 1.00 83.68 358 ASN A C 1
ATOM 2098 O O . ASN A 1 314 ? -15.177 -46.059 60.258 1.00 82.46 358 ASN A O 1
ATOM 2103 N N . PRO A 1 315 ? -13.859 -47.820 59.758 1.00 84.82 359 PRO A N 1
ATOM 2104 C CA . PRO A 1 315 ? -14.828 -48.643 59.028 1.00 84.66 359 PRO A CA 1
ATOM 2105 C C . PRO A 1 315 ? -16.017 -49.082 59.857 1.00 83.89 359 PRO A C 1
ATOM 2106 O O . PRO A 1 315 ? -17.122 -49.216 59.336 1.00 84.98 359 PRO A O 1
ATOM 2110 N N . LYS A 1 316 ? -15.787 -49.321 61.143 1.00 82.74 360 LYS A N 1
ATOM 2111 C CA . LYS A 1 316 ? -16.858 -49.742 62.033 1.00 83.49 360 LYS A CA 1
ATOM 2112 C C . LYS A 1 316 ? -18.049 -48.821 61.807 1.00 82.63 360 LYS A C 1
ATOM 2113 O O . LYS A 1 316 ? -19.206 -49.234 61.894 1.00 82.44 360 LYS A O 1
ATOM 2119 N N . CYS A 1 317 ? -17.741 -47.568 61.498 1.00 81.37 361 CYS A N 1
ATOM 2120 C CA . CYS A 1 317 ? -18.755 -46.559 61.265 1.00 81.84 361 CYS A CA 1
ATOM 2121 C C . CYS A 1 317 ? -19.479 -46.741 59.938 1.00 82.62 361 CYS A C 1
ATOM 2122 O O . CYS A 1 317 ? -20.652 -46.403 59.827 1.00 85.21 361 CYS A O 1
ATOM 2125 N N . GLU A 1 318 ? -18.788 -47.268 58.932 1.00 81.94 362 GLU A N 1
ATOM 2126 C CA . GLU A 1 318 ? -19.390 -47.464 57.613 1.00 80.96 362 GLU A CA 1
ATOM 2127 C C . GLU A 1 318 ? -20.839 -47.929 57.707 1.00 79.94 362 GLU A C 1
ATOM 2128 O O . GLU A 1 318 ? -21.730 -47.388 57.055 1.00 78.98 362 GLU A O 1
ATOM 2130 N N . SER A 1 319 ? -21.064 -48.934 58.538 1.00 80.29 363 SER A N 1
ATOM 2131 C CA . SER A 1 319 ? -22.388 -49.502 58.723 1.00 80.53 363 SER A CA 1
ATOM 2132 C C . SER A 1 319 ? -23.116 -48.874 59.904 1.00 80.29 363 SER A C 1
ATOM 2133 O O . SER A 1 319 ? -23.932 -49.528 60.556 1.00 80.91 363 SER A O 1
ATOM 2136 N N . ALA A 1 320 ? -22.829 -47.601 60.171 1.00 79.43 364 ALA A N 1
ATOM 2137 C CA . ALA A 1 320 ? -23.447 -46.898 61.296 1.00 76.37 364 ALA A CA 1
ATOM 2138 C C . ALA A 1 320 ? -23.962 -45.483 60.987 1.00 73.61 364 ALA A C 1
ATOM 2139 O O . ALA A 1 320 ? -23.531 -44.833 60.024 1.00 70.76 364 ALA A O 1
ATOM 2141 N N . PRO A 1 321 ? -24.913 -45.001 61.806 1.00 71.01 365 PRO A N 1
ATOM 2142 C CA . PRO A 1 321 ? -25.536 -43.682 61.695 1.00 70.01 365 PRO A CA 1
ATOM 2143 C C . PRO A 1 321 ? -24.497 -42.573 61.750 1.00 69.59 365 PRO A C 1
ATOM 2144 O O . PRO A 1 321 ? -24.454 -41.705 60.877 1.00 69.39 365 PRO A O 1
ATOM 2148 N N . GLY A 1 322 ? -23.670 -42.612 62.789 1.00 68.39 366 GLY A N 1
ATOM 2149 C CA . GLY A 1 322 ? -22.629 -41.617 62.952 1.00 68.41 366 GLY A CA 1
ATOM 2150 C C . GLY A 1 322 ? -21.568 -42.101 63.921 1.00 69.82 366 GLY A C 1
ATOM 2151 O O . GLY A 1 322 ? -21.746 -43.134 64.589 1.00 68.94 366 GLY A O 1
ATOM 2152 N N . CYS A 1 323 ? -20.467 -41.355 64.012 1.00 67.56 367 CYS A N 1
ATOM 2153 C CA . CYS A 1 323 ? -19.378 -41.730 64.907 1.00 63.33 367 CYS A CA 1
ATOM 2154 C C . CYS A 1 323 ? -18.762 -40.599 65.728 1.00 56.57 367 CYS A C 1
ATOM 2155 O O . CYS A 1 323 ? -18.660 -39.460 65.283 1.00 55.54 367 CYS A O 1
ATOM 2158 N N . GLY A 1 324 ? -18.352 -40.937 66.942 1.00 48.98 368 GLY A N 1
ATOM 2159 C CA . GLY A 1 324 ? -17.729 -39.959 67.800 1.00 44.27 368 GLY A CA 1
ATOM 2160 C C . GLY A 1 324 ? -18.686 -38.923 68.331 1.00 43.07 368 GLY A C 1
ATOM 2161 O O . GLY A 1 324 ? -19.892 -39.101 68.288 1.00 46.53 368 GLY A O 1
ATOM 2162 N N . VAL A 1 325 ? -18.135 -37.829 68.834 1.00 40.25 369 VAL A N 1
ATOM 2163 C CA . VAL A 1 325 ? -18.911 -36.744 69.399 1.00 37.73 369 VAL A CA 1
ATOM 2164 C C . VAL A 1 325 ? -19.953 -36.237 68.420 1.00 36.77 369 VAL A C 1
ATOM 2165 O O . VAL A 1 325 ? -19.636 -36.009 67.256 1.00 39.58 369 VAL A O 1
ATOM 2169 N N . TRP A 1 326 ? -21.182 -36.040 68.896 1.00 34.42 370 TRP A N 1
ATOM 2170 C CA . TRP A 1 326 ? -22.260 -35.568 68.051 1.00 32.98 370 TRP A CA 1
ATOM 2171 C C . TRP A 1 326 ? -22.188 -34.082 67.934 1.00 33.93 370 TRP A C 1
ATOM 2172 O O . TRP A 1 326 ? -21.574 -33.422 68.752 1.00 39.76 370 TRP A O 1
ATOM 2183 N N . GLN A 1 327 ? -22.795 -33.555 66.885 1.00 34.68 371 GLN A N 1
ATOM 2184 C CA . GLN A 1 327 ? -22.825 -32.126 66.662 1.00 34.90 371 GLN A CA 1
ATOM 2185 C C . GLN A 1 327 ? -24.242 -31.774 66.312 1.00 29.21 371 GLN A C 1
ATOM 2186 O O . GLN A 1 327 ? -24.712 -32.106 65.248 1.00 35.24 371 GLN A O 1
ATOM 2192 N N . ARG A 1 328 ? -24.952 -31.140 67.210 1.00 23.57 372 ARG A N 1
ATOM 2193 C CA . ARG A 1 328 ? -26.304 -30.784 66.888 1.00 25.95 372 ARG A CA 1
ATOM 2194 C C . ARG A 1 328 ? -26.213 -29.849 65.693 1.00 25.44 372 ARG A C 1
ATOM 2195 O O . ARG A 1 328 ? -25.627 -28.777 65.770 1.00 34.06 372 ARG A O 1
ATOM 2203 N N . PRO A 1 329 ? -26.769 -30.250 64.567 1.00 24.37 373 PRO A N 1
ATOM 2204 C CA . PRO A 1 329 ? -26.738 -29.428 63.361 1.00 26.00 373 PRO A CA 1
ATOM 2205 C C . PRO A 1 329 ? -27.233 -28.032 63.621 1.00 27.62 373 PRO A C 1
ATOM 2206 O O . PRO A 1 329 ? -28.118 -27.852 64.422 1.00 32.62 373 PRO A O 1
ATOM 2210 N N . MET A 1 330 ? -26.660 -27.044 62.947 1.00 30.52 374 MET A N 1
ATOM 2211 C CA . MET A 1 330 ? -27.050 -25.666 63.147 1.00 30.52 374 MET A CA 1
ATOM 2212 C C . MET A 1 330 ? -28.030 -25.313 62.073 1.00 33.58 374 MET A C 1
ATOM 2213 O O . MET A 1 330 ? -27.920 -25.833 60.977 1.00 41.47 374 MET A O 1
ATOM 2218 N N . ILE A 1 331 ? -28.979 -24.431 62.385 1.00 30.41 375 ILE A N 1
ATOM 2219 C CA . ILE A 1 331 ? -29.964 -23.956 61.436 1.00 25.08 375 ILE A CA 1
ATOM 2220 C C . ILE A 1 331 ? -29.554 -22.513 61.367 1.00 25.96 375 ILE A C 1
ATOM 2221 O O . ILE A 1 331 ? -28.696 -22.100 62.123 1.00 26.99 375 ILE A O 1
ATOM 2226 N N . ASP A 1 332 ? -30.124 -21.737 60.459 1.00 30.02 376 ASP A N 1
ATOM 2227 C CA . ASP A 1 332 ? -29.733 -20.343 60.379 1.00 31.29 376 ASP A CA 1
ATOM 2228 C C . ASP A 1 332 ? -30.216 -19.725 61.640 1.00 30.22 376 ASP A C 1
ATOM 2229 O O . ASP A 1 332 ? -30.974 -20.338 62.353 1.00 33.89 376 ASP A O 1
ATOM 2234 N N . ASN A 1 333 ? -29.771 -18.515 61.928 1.00 35.14 377 ASN A N 1
ATOM 2235 C CA . ASN A 1 333 ? -30.205 -17.835 63.141 1.00 40.77 377 ASN A CA 1
ATOM 2236 C C . ASN A 1 333 ? -31.097 -16.647 62.848 1.00 41.47 377 ASN A C 1
ATOM 2237 O O . ASN A 1 333 ? -30.693 -15.706 62.192 1.00 47.31 377 ASN A O 1
ATOM 2242 N N . PRO A 1 334 ? -32.315 -16.664 63.361 1.00 40.41 378 PRO A N 1
ATOM 2243 C CA . PRO A 1 334 ? -33.286 -15.596 63.157 1.00 42.83 378 PRO A CA 1
ATOM 2244 C C . PRO A 1 334 ? -32.838 -14.196 63.507 1.00 46.65 378 PRO A C 1
ATOM 2245 O O . PRO A 1 334 ? -33.110 -13.252 62.777 1.00 51.84 378 PRO A O 1
ATOM 2249 N N . ASN A 1 335 ? -32.149 -14.045 64.62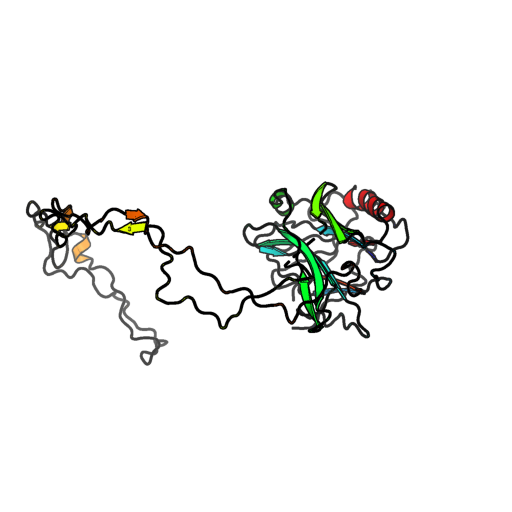7 1.00 48.18 379 ASN A N 1
ATOM 2250 C CA . ASN A 1 335 ? -31.740 -12.723 65.063 1.00 48.90 379 ASN A CA 1
ATOM 2251 C C . ASN A 1 335 ? -30.356 -12.271 64.617 1.00 49.65 379 ASN A C 1
ATOM 2252 O O . ASN A 1 335 ? -29.850 -11.249 65.085 1.00 52.04 379 ASN A O 1
ATOM 2257 N N . TYR A 1 336 ? -29.732 -13.025 63.723 1.00 49.03 380 TYR A N 1
ATOM 2258 C CA . TYR A 1 336 ? -28.422 -12.642 63.243 1.00 47.59 380 TYR A CA 1
ATOM 2259 C C . TYR A 1 336 ? -28.625 -11.297 62.599 1.00 50.50 380 TYR A C 1
ATOM 2260 O O . TYR A 1 336 ? -29.705 -11.026 62.089 1.00 53.76 380 TYR A O 1
ATOM 2269 N N . LYS A 1 337 ? -27.607 -10.447 62.628 1.00 51.51 381 LYS A N 1
ATOM 2270 C CA . LYS A 1 337 ? -27.742 -9.139 62.016 1.00 54.33 381 LYS A CA 1
ATOM 2271 C C . LYS A 1 337 ? -26.577 -8.777 61.124 1.00 57.42 381 LYS A C 1
ATOM 2272 O O . LYS A 1 337 ? -26.772 -8.364 59.981 1.00 58.64 381 LYS A O 1
ATOM 2278 N N . GLY A 1 338 ? -25.365 -8.916 61.649 1.00 58.94 382 GLY A N 1
ATOM 2279 C CA . GLY A 1 338 ? -24.188 -8.593 60.865 1.00 61.00 382 GLY A CA 1
ATOM 2280 C C . GLY A 1 338 ? -23.180 -7.721 61.592 1.00 63.60 382 GLY A C 1
ATOM 2281 O O . GLY A 1 338 ? -22.282 -8.219 62.279 1.00 64.77 382 GLY A O 1
ATOM 2282 N N . LYS A 1 339 ? -23.325 -6.412 61.421 1.00 63.86 383 LYS A N 1
ATOM 2283 C CA . LYS A 1 339 ? -22.452 -5.410 62.037 1.00 63.07 383 LYS A CA 1
ATOM 2284 C C . LYS A 1 339 ? -23.028 -4.069 61.596 1.00 64.11 383 LYS A C 1
ATOM 2285 O O . LYS A 1 339 ? -23.594 -3.966 60.507 1.00 63.43 383 LYS A O 1
ATOM 2287 N N . TRP A 1 340 ? -22.901 -3.041 62.424 1.00 67.29 384 TRP A N 1
ATOM 2288 C CA . TRP A 1 340 ? -23.476 -1.755 62.054 1.00 71.05 384 TRP A CA 1
ATOM 2289 C C . TRP A 1 340 ? -23.092 -1.253 60.666 1.00 73.00 384 TRP A C 1
ATOM 2290 O O . TRP A 1 340 ? -21.928 -0.970 60.390 1.00 73.49 384 TRP A O 1
ATOM 2301 N N . LYS A 1 341 ? -24.093 -1.138 59.800 1.00 73.83 385 LYS A N 1
ATOM 2302 C CA . LYS A 1 341 ? -23.899 -0.651 58.439 1.00 73.43 385 LYS A CA 1
ATOM 2303 C C . LYS A 1 341 ? -24.315 0.828 58.382 1.00 70.87 385 LYS A C 1
ATOM 2304 O O . LYS A 1 341 ? -25.368 1.170 57.828 1.00 71.69 385 LYS A O 1
ATOM 2310 N N . PRO A 1 342 ? -23.493 1.725 58.957 1.00 66.52 386 PRO A N 1
ATOM 2311 C CA . PRO A 1 342 ? -23.834 3.147 58.939 1.00 64.08 386 PRO A CA 1
ATOM 2312 C C . PRO A 1 342 ? -23.857 3.602 57.501 1.00 63.72 386 PRO A C 1
ATOM 2313 O O . PRO A 1 342 ? -23.040 3.157 56.701 1.00 65.21 386 PRO A O 1
ATOM 2317 N N . PRO A 1 343 ? -24.790 4.491 57.147 1.00 63.47 387 PRO A N 1
ATOM 2318 C CA . PRO A 1 343 ? -24.832 4.938 55.759 1.00 66.40 387 PRO A CA 1
ATOM 2319 C C . PRO A 1 343 ? -23.587 5.724 55.406 1.00 68.71 387 PRO A C 1
ATOM 2320 O O . PRO A 1 343 ? -22.873 6.197 56.289 1.00 71.41 387 PRO A O 1
ATOM 2324 N N . MET A 1 344 ? -23.305 5.840 54.114 1.00 69.83 388 MET A N 1
ATOM 2325 C CA . MET A 1 344 ? -22.153 6.605 53.685 1.00 69.74 388 MET A CA 1
ATOM 2326 C C . MET A 1 344 ? -22.639 7.980 53.267 1.00 69.53 388 MET A C 1
ATOM 2327 O O . MET A 1 344 ? -23.771 8.148 52.825 1.00 69.82 388 MET A O 1
ATOM 2332 N N . ILE A 1 345 ? -21.789 8.975 53.438 1.00 68.44 389 ILE A N 1
ATOM 2333 C CA . ILE A 1 345 ? -22.153 10.323 53.072 1.00 69.70 389 ILE A CA 1
ATOM 2334 C C . ILE A 1 345 ? -20.878 10.986 52.588 1.00 70.05 389 ILE A C 1
ATOM 2335 O O . ILE A 1 345 ? -19.784 10.586 52.987 1.00 73.59 389 ILE A O 1
ATOM 2340 N N . ASP A 1 346 ? -21.006 11.990 51.729 1.00 66.29 390 ASP A N 1
ATOM 2341 C CA . ASP A 1 346 ? -19.826 12.669 51.214 1.00 63.37 390 ASP A CA 1
ATOM 2342 C C . ASP A 1 346 ? -19.011 13.225 52.400 1.00 59.18 390 ASP A C 1
ATOM 2343 O O . ASP A 1 346 ? -19.593 13.566 53.422 1.00 58.48 390 ASP A O 1
ATOM 2348 N N . ASN A 1 347 ? -17.681 13.288 52.273 1.00 53.36 391 ASN A N 1
ATOM 2349 C CA . ASN A 1 347 ? -16.808 13.782 53.347 1.00 50.10 391 ASN A CA 1
ATOM 2350 C C . ASN A 1 347 ? -16.345 15.235 53.199 1.00 50.67 391 ASN A C 1
ATOM 2351 O O . ASN A 1 347 ? -15.211 15.499 52.808 1.00 53.25 391 ASN A O 1
ATOM 2353 N N . PRO A 1 348 ? -17.206 16.190 53.570 1.00 48.98 392 PRO A N 1
ATOM 2354 C CA . PRO A 1 348 ? -17.055 17.642 53.541 1.00 48.86 392 PRO A CA 1
ATOM 2355 C C . PRO A 1 348 ? -15.637 18.165 53.503 1.00 50.30 392 PRO A C 1
ATOM 2356 O O . PRO A 1 348 ? -15.393 19.349 53.207 1.00 49.48 392 PRO A O 1
ATOM 2360 N N . ASN A 1 349 ? -14.699 17.280 53.797 1.00 49.22 393 ASN A N 1
ATOM 2361 C CA . ASN A 1 349 ? -13.317 17.668 53.833 1.00 51.71 393 ASN A CA 1
ATOM 2362 C C . ASN A 1 349 ? -12.434 16.812 52.965 1.00 51.28 393 ASN A C 1
ATOM 2363 O O . ASN A 1 349 ? -11.209 16.857 53.097 1.00 52.59 393 ASN A O 1
ATOM 2368 N N . TYR A 1 350 ? -13.043 16.040 52.076 1.00 47.94 394 TYR A N 1
ATOM 2369 C CA . TYR A 1 350 ? -12.258 15.195 51.188 1.00 49.70 394 TYR A CA 1
ATOM 2370 C C . TYR A 1 350 ? -11.368 16.022 50.269 1.00 49.86 394 TYR A C 1
ATOM 2371 O O . TYR A 1 350 ? -11.655 16.176 49.091 1.00 52.01 394 TYR A O 1
ATOM 2380 N N . GLN A 1 351 ? -10.298 16.578 50.810 1.00 49.29 395 GLN A N 1
ATOM 2381 C CA . GLN A 1 351 ? -9.385 17.350 49.994 1.00 54.10 395 GLN A CA 1
ATOM 2382 C C . GLN A 1 351 ? -8.829 16.348 48.989 1.00 54.60 395 GLN A C 1
ATOM 2383 O O . GLN A 1 351 ? -7.904 15.603 49.289 1.00 56.37 395 GLN A O 1
ATOM 2389 N N . GLY A 1 352 ? -9.437 16.325 47.809 1.00 54.66 396 GLY A N 1
ATOM 2390 C CA . GLY A 1 352 ? -9.068 15.409 46.738 1.00 53.78 396 GLY A CA 1
ATOM 2391 C C . GLY A 1 352 ? -7.790 14.620 46.873 1.00 51.96 396 GLY A C 1
ATOM 2392 O O . GLY A 1 352 ? -6.823 15.108 47.433 1.00 53.66 396 GLY A O 1
ATOM 2393 N N . ILE A 1 353 ? -7.781 13.405 46.341 1.00 49.41 397 ILE A N 1
ATOM 2394 C CA . ILE A 1 353 ? -6.603 12.565 46.407 1.00 48.11 397 ILE A CA 1
ATOM 2395 C C . ILE A 1 353 ? -5.353 13.393 46.175 1.00 51.06 397 ILE A C 1
ATOM 2396 O O . ILE A 1 353 ? -5.144 13.959 45.105 1.00 53.21 397 ILE A O 1
ATOM 2401 N N . TRP A 1 354 ? -4.540 13.451 47.221 1.00 54.87 398 TRP A N 1
ATOM 2402 C CA . TRP A 1 354 ? -3.282 14.180 47.288 1.00 58.52 398 TRP A CA 1
ATOM 2403 C C . TRP A 1 354 ? -2.222 13.702 46.305 1.00 58.61 398 TRP A C 1
ATOM 2404 O O . TRP A 1 354 ? -2.261 12.572 45.840 1.00 61.47 398 TRP A O 1
ATOM 2415 N N . LYS A 1 355 ? -1.263 14.572 46.010 1.00 57.98 399 LYS A N 1
ATOM 2416 C CA . LYS A 1 355 ? -0.204 14.253 45.072 1.00 59.10 399 LYS A CA 1
ATOM 2417 C C . LYS A 1 355 ? 1.073 15.065 45.310 1.00 61.90 399 LYS A C 1
ATOM 2418 O O . LYS A 1 355 ? 1.025 16.184 45.803 1.00 62.74 399 LYS A O 1
ATOM 2424 N N . PRO A 1 356 ? 2.233 14.510 44.934 1.00 64.96 400 PRO A N 1
ATOM 2425 C CA . PRO A 1 356 ? 3.528 15.172 45.096 1.00 67.55 400 PRO A CA 1
ATOM 2426 C C . PRO A 1 356 ? 3.540 16.461 44.290 1.00 66.92 400 PRO A C 1
ATOM 2427 O O . PRO A 1 356 ? 3.031 16.488 43.171 1.00 67.54 400 PRO A O 1
ATOM 2431 N N . ARG A 1 357 ? 4.135 17.512 44.848 1.00 65.34 401 ARG A N 1
ATOM 2432 C CA . ARG A 1 357 ? 4.192 18.798 44.169 1.00 65.92 401 ARG A CA 1
ATOM 2433 C C . ARG A 1 357 ? 5.245 18.834 43.056 1.00 66.69 401 ARG A C 1
ATOM 2434 O O . ARG A 1 357 ? 6.402 19.190 43.296 1.00 67.82 401 ARG A O 1
ATOM 2436 N N . LYS A 1 358 ? 4.829 18.471 41.845 1.00 65.39 402 LYS A N 1
ATOM 2437 C CA . LYS A 1 358 ? 5.701 18.446 40.674 1.00 64.85 402 LYS A CA 1
ATOM 2438 C C . LYS A 1 358 ? 6.866 19.444 40.732 1.00 64.17 402 LYS A C 1
ATOM 2439 O O . LYS A 1 358 ? 6.659 20.651 40.591 1.00 65.79 402 LYS A O 1
ATOM 2441 N N . ILE A 1 359 ? 8.083 18.928 40.931 1.00 64.31 403 ILE A N 1
ATOM 2442 C CA . ILE A 1 359 ? 9.316 19.736 41.019 1.00 63.00 403 ILE A CA 1
ATOM 2443 C C . ILE A 1 359 ? 10.334 19.325 39.948 1.00 61.49 403 ILE A C 1
ATOM 2444 O O . ILE A 1 359 ? 10.886 18.234 40.012 1.00 62.78 403 ILE A O 1
ATOM 2446 N N . PRO A 1 360 ? 10.633 20.229 39.000 1.00 60.53 404 PRO A N 1
ATOM 2447 C CA . PRO A 1 360 ? 11.520 20.208 37.832 1.00 62.74 404 PRO A CA 1
ATOM 2448 C C . PRO A 1 360 ? 12.027 18.891 37.252 1.00 64.17 404 PRO A C 1
ATOM 2449 O O . PRO A 1 360 ? 11.818 17.827 37.821 1.00 65.22 404 PRO A O 1
ATOM 2453 N N . ASN A 1 361 ? 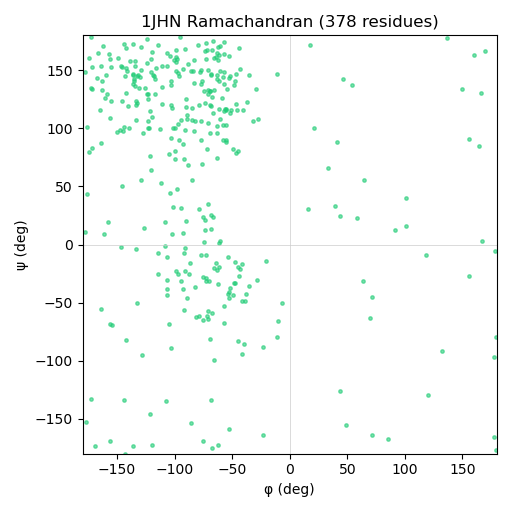12.686 18.974 36.097 1.00 66.68 405 ASN A N 1
ATOM 2454 C CA . ASN A 1 361 ? 13.216 17.784 35.427 1.00 69.70 405 ASN A CA 1
ATOM 2455 C C . ASN A 1 361 ? 14.730 17.875 35.190 1.00 69.18 405 ASN A C 1
ATOM 2456 O O . ASN A 1 361 ? 15.175 18.530 34.243 1.00 68.96 405 ASN A O 1
ATOM 2461 N N . PRO A 1 362 ? 15.538 17.213 36.048 1.00 68.39 406 PRO A N 1
ATOM 2462 C CA . PRO A 1 362 ? 17.001 17.227 35.922 1.00 68.15 406 PRO A CA 1
ATOM 2463 C C . PRO A 1 362 ? 17.473 16.485 34.672 1.00 68.77 406 PRO A C 1
ATOM 2464 O O . PRO A 1 362 ? 18.141 17.057 33.799 1.00 69.36 406 PRO A O 1
ATOM 2468 N N . ASP A 1 363 ? 17.116 15.207 34.591 1.00 68.20 407 ASP A N 1
ATOM 2469 C CA . ASP A 1 363 ? 17.497 14.376 33.463 1.00 67.20 407 ASP A CA 1
ATOM 2470 C C . ASP A 1 363 ? 16.678 14.760 32.244 1.00 67.01 407 ASP A C 1
ATOM 2471 O O . ASP A 1 363 ? 16.539 13.971 31.315 1.00 66.14 407 ASP A O 1
ATOM 2476 N N . PHE A 1 364 ? 16.138 15.979 32.262 1.00 67.53 408 PHE A N 1
ATOM 2477 C CA . PHE A 1 364 ? 15.325 16.490 31.166 1.00 68.36 408 PHE A CA 1
ATOM 2478 C C . PHE A 1 364 ? 16.139 16.427 29.892 1.00 69.26 408 PHE A C 1
ATOM 2479 O O . PHE A 1 364 ? 17.148 17.114 29.767 1.00 72.09 408 PHE A O 1
ATOM 2481 N N . PHE A 1 365 ? 15.705 15.600 28.950 1.00 69.23 409 PHE A N 1
ATOM 2482 C CA . PHE A 1 365 ? 16.418 15.442 27.692 1.00 70.28 409 PHE A CA 1
ATOM 2483 C C . PHE A 1 365 ? 15.672 16.099 26.535 1.00 71.31 409 PHE A C 1
ATOM 2484 O O . PHE A 1 365 ? 15.195 17.223 26.670 1.00 69.52 409 PHE A O 1
ATOM 2486 N N . GLU A 1 366 ? 15.572 15.396 25.406 1.00 74.77 410 GLU A N 1
ATOM 2487 C CA . GLU A 1 366 ? 14.896 15.942 24.231 1.00 78.12 410 GLU A CA 1
ATOM 2488 C C . GLU A 1 366 ? 14.497 14.940 23.130 1.00 79.11 410 GLU A C 1
ATOM 2489 O O . GLU A 1 366 ? 15.107 13.882 22.963 1.00 78.27 410 GLU A O 1
ATOM 2495 N N . ASP A 1 367 ? 13.453 15.305 22.388 1.00 81.39 411 ASP A N 1
ATOM 2496 C CA . ASP A 1 367 ? 12.928 14.510 21.282 1.00 82.37 411 ASP A CA 1
ATOM 2497 C C . ASP A 1 367 ? 13.518 15.007 19.969 1.00 82.86 411 ASP A C 1
ATOM 2498 O O . ASP A 1 367 ? 12.964 15.894 19.312 1.00 83.27 411 ASP A O 1
ATOM 2500 N N . LEU A 1 368 ? 14.653 14.433 19.595 1.00 83.10 412 LEU A N 1
ATOM 2501 C CA . LEU A 1 368 ? 15.314 14.801 18.352 1.00 80.85 412 LEU A CA 1
ATOM 2502 C C . LEU A 1 368 ? 14.470 14.323 17.173 1.00 77.97 412 LEU A C 1
ATOM 2503 O O . LEU A 1 368 ? 13.244 14.521 17.128 1.00 72.51 412 LEU A O 1
ATOM 2508 N N . GLU A 1 369 ? 15.147 13.709 16.213 1.00 75.11 413 GLU A N 1
ATOM 2509 C CA . GLU A 1 369 ? 14.492 13.150 15.048 1.00 75.58 413 GLU A CA 1
ATOM 2510 C C . GLU A 1 369 ? 14.691 11.637 15.257 1.00 76.28 413 GLU A C 1
ATOM 2511 O O . GLU A 1 369 ? 15.159 10.929 14.359 1.00 77.69 413 GLU A O 1
ATOM 2513 N N . PRO A 1 370 ? 14.288 11.129 16.450 1.00 74.56 414 PRO A N 1
ATOM 2514 C CA . PRO A 1 370 ? 14.368 9.745 16.934 1.00 69.04 414 PRO A CA 1
ATOM 2515 C C . PRO A 1 370 ? 14.825 8.739 15.928 1.00 62.82 414 PRO A C 1
ATOM 2516 O O . PRO A 1 370 ? 15.719 7.949 16.202 1.00 62.64 414 PRO A O 1
ATOM 2520 N N . PHE A 1 371 ? 14.198 8.769 14.765 1.00 58.51 415 PHE A N 1
ATOM 2521 C CA . PHE A 1 371 ? 14.538 7.861 13.686 1.00 56.06 415 PHE A CA 1
ATOM 2522 C C . PHE A 1 371 ? 16.035 7.677 13.534 1.00 55.90 415 PHE A C 1
ATOM 2523 O O . PHE A 1 371 ? 16.492 6.748 12.875 1.00 55.02 415 PHE A O 1
ATOM 2531 N N . LYS A 1 372 ? 16.792 8.596 14.124 1.00 56.05 416 LYS A N 1
ATOM 2532 C CA . LYS A 1 372 ? 18.235 8.545 14.062 1.00 52.35 416 LYS A CA 1
ATOM 2533 C C . LYS A 1 372 ? 18.695 7.697 15.217 1.00 51.66 416 LYS A C 1
ATOM 2534 O O . LYS A 1 372 ? 19.298 8.191 16.171 1.00 57.88 416 LYS A O 1
ATOM 2536 N N . MET A 1 373 ? 18.390 6.412 15.137 1.00 47.96 417 MET A N 1
ATOM 2537 C CA . MET A 1 373 ? 18.789 5.468 16.168 1.00 45.67 417 MET A CA 1
ATOM 2538 C C . MET A 1 373 ? 20.046 4.745 15.689 1.00 42.65 417 MET A C 1
ATOM 2539 O O . MET A 1 373 ? 20.320 4.691 14.483 1.00 39.74 417 MET A O 1
ATOM 2544 N N . THR A 1 374 ? 20.809 4.211 16.639 1.00 38.23 418 THR A N 1
ATOM 2545 C CA . THR A 1 374 ? 22.036 3.474 16.350 1.00 34.74 418 THR A CA 1
ATOM 2546 C C . THR A 1 374 ? 21.788 2.449 15.250 1.00 32.12 418 THR A C 1
ATOM 2547 O O . THR A 1 374 ? 20.778 1.753 15.265 1.00 33.27 418 THR A O 1
ATOM 2551 N N . PRO A 1 375 ? 22.718 2.322 14.295 1.00 26.54 419 PRO A N 1
ATOM 2552 C CA . PRO A 1 375 ? 22.572 1.386 13.192 1.00 25.21 419 PRO A CA 1
ATOM 2553 C C . PRO A 1 375 ? 22.765 -0.051 13.631 1.00 25.75 419 PRO A C 1
ATOM 2554 O O . PRO A 1 375 ? 23.322 -0.296 14.679 1.00 29.38 419 PRO A O 1
ATOM 2558 N N . PHE A 1 376 ? 22.270 -0.995 12.843 1.00 19.28 420 PHE A N 1
ATOM 2559 C CA . PHE A 1 376 ? 22.416 -2.378 13.174 1.00 20.67 420 PHE A CA 1
ATOM 2560 C C . PHE A 1 376 ? 23.178 -3.070 12.076 1.00 28.00 420 PHE A C 1
ATOM 2561 O O . PHE A 1 376 ? 23.333 -2.527 10.988 1.00 37.20 420 PHE A O 1
ATOM 2569 N N . SER A 1 377 ? 23.667 -4.273 12.337 1.00 26.94 421 SER A N 1
ATOM 2570 C CA . SER A 1 377 ? 24.426 -4.966 11.326 1.00 24.82 421 SER A CA 1
ATOM 2571 C C . SER A 1 377 ? 23.997 -6.404 11.173 1.00 25.80 421 SER A C 1
ATOM 2572 O O . SER A 1 377 ? 24.495 -7.113 10.322 1.00 33.66 421 SER A O 1
ATOM 2575 N N . ALA A 1 378 ? 23.076 -6.856 11.993 1.00 22.30 422 ALA A N 1
ATOM 2576 C CA . ALA A 1 378 ? 22.638 -8.215 11.868 1.00 19.69 422 ALA A CA 1
ATOM 2577 C C . ALA A 1 378 ? 21.190 -8.335 12.286 1.00 25.08 422 ALA A C 1
ATOM 2578 O O . ALA A 1 378 ? 20.640 -7.467 12.976 1.00 27.37 422 ALA A O 1
ATOM 2580 N N . ILE A 1 379 ? 20.578 -9.421 11.844 1.00 23.51 423 ILE A N 1
ATOM 2581 C CA . ILE A 1 379 ? 19.200 -9.704 12.131 1.00 24.34 423 ILE A CA 1
ATOM 2582 C C . ILE A 1 379 ? 19.297 -11.051 12.779 1.00 27.63 423 ILE A C 1
ATOM 2583 O O . ILE A 1 379 ? 19.878 -11.958 12.191 1.00 35.02 423 ILE A O 1
ATOM 2588 N N . GLY A 1 380 ? 18.758 -11.198 13.984 1.00 27.72 424 GLY A N 1
ATOM 2589 C CA . GLY A 1 380 ? 18.829 -12.474 14.661 1.00 26.58 424 GLY A CA 1
ATOM 2590 C C . GLY A 1 380 ? 17.514 -12.837 15.298 1.00 25.10 424 GLY A C 1
ATOM 2591 O O . GLY A 1 380 ? 16.558 -12.127 15.103 1.00 29.13 424 GLY A O 1
ATOM 2592 N N . LEU A 1 381 ? 17.490 -13.932 16.063 1.00 26.19 425 LEU A N 1
ATOM 2593 C CA . LEU A 1 381 ? 16.306 -14.434 16.737 1.00 24.51 425 LEU A CA 1
ATOM 2594 C C . LEU A 1 381 ? 16.557 -15.133 18.093 1.00 26.63 425 LEU A C 1
ATOM 2595 O O . LEU A 1 381 ? 16.886 -16.291 18.119 1.00 28.80 425 LEU A O 1
ATOM 2600 N N . GLU A 1 382 ? 16.384 -14.452 19.216 1.00 30.05 426 GLU A N 1
ATOM 2601 C CA . GLU A 1 382 ? 16.553 -15.093 20.510 1.00 30.73 426 GLU A CA 1
ATOM 2602 C C . GLU A 1 382 ? 15.142 -15.304 20.956 1.00 35.19 426 GLU A C 1
ATOM 2603 O O . GLU A 1 382 ? 14.552 -14.431 21.595 1.00 34.64 426 GLU A O 1
ATOM 2609 N N . LEU A 1 383 ? 14.596 -16.464 20.629 1.00 40.37 427 LEU A N 1
ATOM 2610 C CA . LEU A 1 383 ? 13.218 -16.740 20.966 1.00 47.26 427 LEU A CA 1
ATOM 2611 C C . LEU A 1 383 ? 12.970 -17.800 22.036 1.00 53.99 427 LEU A C 1
ATOM 2612 O O . LEU A 1 383 ? 13.593 -18.858 22.030 1.00 56.14 427 LEU A O 1
ATOM 2617 N N . TRP A 1 384 ? 12.058 -17.496 22.959 1.00 61.98 428 TRP A N 1
ATOM 2618 C CA . TRP A 1 384 ? 11.710 -18.440 24.012 1.00 67.91 428 TRP A CA 1
ATOM 2619 C C . TRP A 1 384 ? 10.963 -19.566 23.330 1.00 69.61 428 TRP A C 1
ATOM 2620 O O . TRP A 1 384 ? 11.543 -20.599 23.029 1.00 71.42 428 TRP A O 1
ATOM 2631 N N . SER A 1 385 ? 9.675 -19.346 23.081 1.00 71.95 429 SER A N 1
ATOM 2632 C CA . SER A 1 385 ? 8.803 -20.317 22.419 1.00 73.86 429 SER A CA 1
ATOM 2633 C C . SER A 1 385 ? 8.171 -21.349 23.349 1.00 74.97 429 SER A C 1
ATOM 2634 O O . SER A 1 385 ? 8.209 -21.226 24.583 1.00 74.55 429 SER A O 1
ATOM 2636 N N . MET A 1 386 ? 7.594 -22.374 22.731 1.00 73.81 430 MET A N 1
ATOM 2637 C CA . MET A 1 386 ? 6.912 -23.426 23.457 1.00 71.90 430 MET A CA 1
ATOM 2638 C C . MET A 1 386 ? 6.720 -24.601 22.530 1.00 68.59 430 MET A C 1
ATOM 2639 O O . MET A 1 386 ? 7.124 -25.716 22.832 1.00 70.25 430 MET A O 1
ATOM 2644 N N . THR A 1 387 ? 6.087 -24.348 21.397 1.00 64.43 431 THR A N 1
ATOM 2645 C CA . THR A 1 387 ? 5.848 -25.408 20.442 1.00 61.21 431 THR A CA 1
ATOM 2646 C C . THR A 1 387 ? 6.861 -25.345 19.309 1.00 57.07 431 THR A C 1
ATOM 2647 O O . THR A 1 387 ? 7.458 -24.301 19.067 1.00 58.90 431 THR A O 1
ATOM 2651 N N . SER A 1 388 ? 7.041 -26.463 18.613 1.00 53.60 432 SER A N 1
ATOM 2652 C CA . SER A 1 388 ? 8.004 -26.547 17.525 1.00 49.33 432 SER A CA 1
ATOM 2653 C C . SER A 1 388 ? 7.410 -26.074 16.222 1.00 48.54 432 SER A C 1
ATOM 2654 O O . SER A 1 388 ? 6.506 -25.251 16.202 1.00 48.66 432 SER A O 1
ATOM 2657 N N . ASP A 1 389 ? 7.956 -26.600 15.135 1.00 48.82 433 ASP A N 1
ATOM 2658 C CA . ASP A 1 389 ? 7.521 -26.303 13.781 1.00 46.60 433 ASP A CA 1
ATOM 2659 C C . ASP A 1 389 ? 7.214 -24.860 13.398 1.00 45.22 433 ASP A C 1
ATOM 2660 O O . ASP A 1 389 ? 6.445 -24.634 12.467 1.00 47.56 433 ASP A O 1
ATOM 2662 N N . ILE A 1 390 ? 7.787 -23.879 14.088 1.00 42.74 434 ILE A N 1
ATOM 2663 C CA . ILE A 1 390 ? 7.534 -22.491 13.690 1.00 39.16 434 ILE A CA 1
ATOM 2664 C C . ILE A 1 390 ? 8.202 -22.219 12.354 1.00 39.75 434 ILE A C 1
ATOM 2665 O O . ILE A 1 390 ? 9.373 -22.518 12.171 1.00 42.64 434 ILE A O 1
ATOM 2670 N N . PHE A 1 391 ? 7.475 -21.627 11.421 1.00 43.28 435 PHE A N 1
ATOM 2671 C CA . PHE A 1 391 ? 8.053 -21.381 10.107 1.00 48.68 435 PHE A CA 1
ATOM 2672 C C . PHE A 1 391 ? 8.521 -19.962 9.788 1.00 48.62 435 PHE A C 1
ATOM 2673 O O . PHE A 1 391 ? 7.726 -19.034 9.752 1.00 51.69 435 PHE A O 1
ATOM 2681 N N . PHE A 1 392 ? 9.813 -19.796 9.542 1.00 46.74 436 PHE A N 1
ATOM 2682 C CA . PHE A 1 392 ? 10.320 -18.493 9.185 1.00 46.58 436 PHE A CA 1
ATOM 2683 C C . PHE A 1 392 ? 10.741 -18.539 7.736 1.00 49.19 436 PHE A C 1
ATOM 2684 O O . PHE A 1 392 ? 11.087 -19.606 7.224 1.00 51.91 436 PHE A O 1
ATOM 2692 N N . ASP A 1 393 ? 10.718 -17.389 7.071 1.00 48.51 437 ASP A N 1
ATOM 2693 C CA . ASP A 1 393 ? 11.050 -17.362 5.663 1.00 49.58 437 ASP A CA 1
ATOM 2694 C C . ASP A 1 393 ? 11.140 -15.927 5.147 1.00 51.97 437 ASP A C 1
ATOM 2695 O O . ASP A 1 393 ? 10.931 -14.973 5.888 1.00 55.06 437 ASP A O 1
ATOM 2700 N N . ASN A 1 394 ? 11.463 -15.794 3.866 1.00 52.89 438 ASN A N 1
ATOM 2701 C CA . ASN A 1 394 ? 11.536 -14.510 3.194 1.00 49.79 438 ASN A CA 1
ATOM 2702 C C . ASN A 1 394 ? 12.107 -13.335 3.933 1.00 49.15 438 ASN A C 1
ATOM 2703 O O . ASN A 1 394 ? 11.684 -12.214 3.708 1.00 51.20 438 ASN A O 1
ATOM 2708 N N . PHE A 1 395 ? 13.072 -13.547 4.800 1.00 49.55 439 PHE A N 1
ATOM 2709 C CA . PHE A 1 395 ? 13.618 -12.401 5.495 1.00 48.72 439 PHE A CA 1
ATOM 2710 C C . PHE A 1 395 ? 14.125 -11.383 4.487 1.00 50.30 439 PHE A C 1
ATOM 2711 O O . PHE A 1 395 ? 15.042 -11.679 3.739 1.00 52.63 439 PHE A O 1
ATOM 2719 N N . ILE A 1 396 ? 13.531 -10.192 4.460 1.00 52.63 440 ILE A N 1
ATOM 2720 C CA . ILE A 1 396 ? 13.971 -9.130 3.553 1.00 51.99 440 ILE A CA 1
ATOM 2721 C C . ILE A 1 396 ? 14.047 -7.799 4.307 1.00 52.72 440 ILE A C 1
ATOM 2722 O O . ILE A 1 396 ? 13.185 -7.502 5.146 1.00 51.70 440 ILE A O 1
ATOM 2724 N N . VAL A 1 397 ? 15.078 -7.009 4.000 1.00 52.26 441 VAL A N 1
ATOM 2725 C CA . VAL A 1 397 ? 15.317 -5.710 4.636 1.00 52.44 441 VAL A CA 1
ATOM 2726 C C . VAL A 1 397 ? 15.785 -4.657 3.617 1.00 55.32 441 VAL A C 1
ATOM 2727 O O . VAL A 1 397 ? 16.950 -4.627 3.257 1.00 56.26 441 VAL A O 1
ATOM 2731 N N . CYS A 1 398 ? 14.889 -3.790 3.163 1.00 55.96 442 CYS A N 1
ATOM 2732 C CA . CYS A 1 398 ? 15.263 -2.757 2.208 1.00 60.14 442 CYS A CA 1
ATOM 2733 C C . CYS A 1 398 ? 14.797 -1.378 2.686 1.00 65.27 442 CYS A C 1
ATOM 2734 O O . CYS A 1 398 ? 14.050 -1.278 3.665 1.00 69.38 442 CYS A O 1
ATOM 2737 N N . GLY A 1 399 ? 15.240 -0.316 2.012 1.00 65.68 443 GLY A N 1
ATOM 2738 C CA . GLY A 1 399 ? 14.820 1.024 2.388 1.00 66.89 443 GLY A CA 1
ATOM 2739 C C . GLY A 1 399 ? 13.683 1.550 1.513 1.00 68.28 443 GLY A C 1
ATOM 2740 O O . GLY A 1 399 ? 12.935 2.445 1.913 1.00 66.55 443 GLY A O 1
ATOM 2741 N N . ASP A 1 400 ? 13.563 0.991 0.311 1.00 68.99 444 ASP A N 1
ATOM 2742 C CA . ASP A 1 400 ? 12.533 1.376 -0.650 1.00 69.40 444 ASP A CA 1
ATOM 2743 C C . ASP A 1 400 ? 11.246 0.600 -0.376 1.00 68.23 444 ASP A C 1
ATOM 2744 O O . ASP A 1 400 ? 11.307 -0.536 0.072 1.00 70.14 444 ASP A O 1
ATOM 2749 N N . ARG A 1 401 ? 10.087 1.192 -0.660 1.00 67.43 445 ARG A N 1
ATOM 2750 C CA . ARG A 1 401 ? 8.809 0.517 -0.414 1.00 66.86 445 ARG A CA 1
ATOM 2751 C C . ARG A 1 401 ? 8.402 -0.447 -1.519 1.00 67.91 445 ARG A C 1
ATOM 2752 O O . ARG A 1 401 ? 7.826 -1.498 -1.253 1.00 66.13 445 ARG A O 1
ATOM 2754 N N . ARG A 1 402 ? 8.694 -0.076 -2.761 1.00 71.20 446 ARG A N 1
ATOM 2755 C CA . ARG A 1 402 ? 8.365 -0.908 -3.912 1.00 73.86 446 ARG A CA 1
ATOM 2756 C C . ARG A 1 402 ? 9.272 -2.124 -3.905 1.00 75.79 446 ARG A C 1
ATOM 2757 O O . ARG A 1 402 ? 8.804 -3.264 -3.894 1.00 76.25 446 ARG A O 1
ATOM 2759 N N . VAL A 1 403 ? 10.576 -1.867 -3.914 1.00 77.25 447 VAL A N 1
ATOM 2760 C CA . VAL A 1 403 ? 11.574 -2.926 -3.893 1.00 78.77 447 VAL A CA 1
ATOM 2761 C C . VAL A 1 403 ? 11.178 -3.984 -2.883 1.00 80.20 447 VAL A C 1
ATOM 2762 O O . VAL A 1 403 ? 11.541 -5.147 -3.013 1.00 80.81 447 VAL A O 1
ATOM 2766 N N . VAL A 1 404 ? 10.425 -3.565 -1.875 1.00 83.43 448 VAL A N 1
ATOM 2767 C CA . VAL A 1 404 ? 9.963 -4.472 -0.837 1.00 87.31 448 VAL A CA 1
ATOM 2768 C C . VAL A 1 404 ? 8.588 -5.034 -1.178 1.00 89.46 448 VAL A C 1
ATOM 2769 O O . VAL A 1 404 ? 8.312 -6.206 -0.925 1.00 89.95 448 VAL A O 1
ATOM 2773 N N . ASP A 1 405 ? 7.730 -4.194 -1.749 1.00 91.39 449 ASP A N 1
ATOM 2774 C CA . ASP A 1 405 ? 6.387 -4.621 -2.119 1.00 93.50 449 ASP A CA 1
ATOM 2775 C C . ASP A 1 405 ? 6.417 -5.715 -3.183 1.00 92.74 449 ASP A C 1
ATOM 2776 O O . ASP A 1 405 ? 5.456 -6.475 -3.334 1.00 92.14 449 ASP A O 1
ATOM 2781 N N . ASP A 1 406 ? 7.517 -5.794 -3.925 1.00 92.45 450 ASP A N 1
ATOM 2782 C CA . ASP A 1 406 ? 7.646 -6.830 -4.941 1.00 91.76 450 ASP A CA 1
ATOM 2783 C C . ASP A 1 406 ? 8.090 -8.147 -4.298 1.00 91.26 450 ASP A C 1
ATOM 2784 O O . ASP A 1 406 ? 7.350 -9.132 -4.334 1.00 90.52 450 ASP A O 1
ATOM 2789 N N . TRP A 1 407 ? 9.278 -8.162 -3.694 1.00 91.12 451 TRP A N 1
ATOM 2790 C CA . TRP A 1 407 ? 9.778 -9.368 -3.042 1.00 91.69 451 TRP A CA 1
ATOM 2791 C C . TRP A 1 407 ? 8.671 -10.006 -2.214 1.00 90.97 451 TRP A C 1
ATOM 2792 O O . TRP A 1 407 ? 8.741 -11.192 -1.867 1.00 90.67 451 TRP A O 1
ATOM 2803 N N . ALA A 1 408 ? 7.649 -9.208 -1.909 1.00 90.35 452 ALA A N 1
ATOM 2804 C CA . ALA A 1 408 ? 6.499 -9.663 -1.133 1.00 90.76 452 ALA A CA 1
ATOM 2805 C C . ALA A 1 408 ? 5.546 -10.451 -2.027 1.00 90.18 452 ALA A C 1
ATOM 2806 O O . ALA A 1 408 ? 5.308 -11.640 -1.803 1.00 90.13 452 ALA A O 1
ATOM 2808 N N . ASN A 1 409 ? 5.010 -9.789 -3.047 1.00 89.90 453 ASN A N 1
ATOM 2809 C CA . ASN A 1 409 ? 4.090 -10.454 -3.958 1.00 90.75 453 ASN A CA 1
ATOM 2810 C C . ASN A 1 409 ? 4.816 -11.592 -4.642 1.00 89.83 453 ASN A C 1
ATOM 2811 O O . ASN A 1 409 ? 4.198 -12.513 -5.176 1.00 88.96 453 ASN A O 1
ATOM 2816 N N . ASP A 1 410 ? 6.142 -11.519 -4.619 1.00 89.55 454 ASP A N 1
ATOM 2817 C CA . ASP A 1 410 ? 6.962 -12.563 -5.209 1.00 89.00 454 ASP A CA 1
ATOM 2818 C C . ASP A 1 410 ? 6.902 -13.733 -4.240 1.00 88.21 454 ASP A C 1
ATOM 2819 O O . ASP A 1 410 ? 6.365 -14.791 -4.565 1.00 86.57 454 ASP A O 1
ATOM 2824 N N . GLY A 1 411 ? 7.443 -13.520 -3.043 1.00 88.24 455 GLY A N 1
ATOM 2825 C CA . GLY A 1 411 ? 7.450 -14.556 -2.029 1.00 87.93 455 GLY A CA 1
ATOM 2826 C C . GLY A 1 411 ? 6.056 -14.904 -1.544 1.00 88.48 455 GLY A C 1
ATOM 2827 O O . GLY A 1 411 ? 5.334 -15.664 -2.190 1.00 89.57 455 GLY A O 1
ATOM 2828 N N . TRP A 1 412 ? 5.679 -14.342 -0.400 1.00 87.89 456 TRP A N 1
ATOM 2829 C CA . TRP A 1 412 ? 4.368 -14.584 0.206 1.00 85.11 456 TRP A CA 1
ATOM 2830 C C . TRP A 1 412 ? 3.222 -14.604 -0.796 1.00 84.17 456 TRP A C 1
ATOM 2831 O O . TRP A 1 412 ? 2.401 -15.517 -0.772 1.00 85.17 456 TRP A O 1
ATOM 2842 N N . GLY A 1 413 ? 3.167 -13.599 -1.668 1.00 83.07 457 GLY A N 1
ATOM 2843 C CA . GLY A 1 413 ? 2.105 -13.523 -2.662 1.00 83.03 457 GLY A CA 1
ATOM 2844 C C . GLY A 1 413 ? 1.857 -14.819 -3.418 1.00 82.90 457 GLY A C 1
ATOM 2845 O O . GLY A 1 413 ? 0.819 -14.987 -4.067 1.00 81.46 457 GLY A O 1
ATOM 2846 N N . LEU A 1 414 ? 2.817 -15.738 -3.320 1.00 82.68 458 LEU A N 1
ATOM 2847 C CA . LEU A 1 414 ? 2.756 -17.039 -3.980 1.00 80.81 458 LEU A CA 1
ATOM 2848 C C . LEU A 1 414 ? 2.313 -18.147 -3.013 1.00 79.44 458 LEU A C 1
ATOM 2849 O O . LEU A 1 414 ? 3.179 -18.926 -2.562 1.00 77.37 458 LEU A O 1
#

Organism: Canis lupus familiaris (NCBI:txid9615)

InterPro domains:
  IPR001580 Calreticulin/calnexin [PF00262] (72-441)
  IPR001580 Calreticulin/calnexin [PR00626] (156-174)
  IPR001580 Calreticulin/calnexin [PR00626] (184-200)
  IPR001580 Calreticulin/calnexin [PR00626] (284-297)
  IPR001580 Calreticulin/calnexin [PR00626] (332-354)
  IPR001580 Calreticulin/calnexin [PR00626] (375-394)
  IPR001580 Calreticulin/calnexin [PR00626] (422-442)
  IPR001580 Calreticulin/calnexin [PTHR11073] (63-542)
  IPR009033 Calreticulin/calnexin, P domain superfamily [G3DSA:2.10.250.10] (270-415)
  IPR009033 Calreticulin/calnexin, P domain superfamily [SSF63887] (270-410)
  IPR013320 Concanavalin A-like lectin/glucanase domain superfamily [SSF49899] (61-269)
  IPR013320 Concanavalin A-like lectin/glucanase domain superfamily [SSF49899] (412-457)
  IPR018124 Calreticulin/calnexin, conserved site [PS00803] (154-169)
  IPR018124 Calreticulin/calnexin, conserved site [PS00804] (188-196)
  IPR018124 Calreticulin/calnexin, conserved site [PS00805] (332-344)

Secondary structure (DSSP, 8-state):
-------S--SSEE---SSS--S---------EEE--BPTT-SSTT-B--EEE-SS---EEEEEEEEEE-SSSS-EEEEEEE--TT--SEEE--EEEEBP-SS--GGG--SS--EEEEEEEEEESS--EEEEEEEEE-TTT--EEEE-----SS--THHHHS-S-EEEEEEEETTTEEEEEETTEEEEEE---SS----B-TT----TT----SEEE-SS----TT--SS--SEEE-TT----SS-BSSS-S--B-TT----TT--TTTS----PPB---GGGTTSS-BSS--PPEEE-TT---S--PPEEE-TT---S----B---TT------TT-PPPEEEEEE----SSS--B-EEEEEESSSHHHHHHHHHTTT-

Foldseek 3Di:
DADQDFDDDFQDWFFCLVVFPPFKAFADAPDWAWHWQAADVHPDVRRTFIFTFDQGWSQTIWGFTPDWDAQDDFWKKWKWKKFQLVFFQFKFDKKFFQFDDDDDPRNNSDPVRDTAWIFQWGDHRHRTFTWIWGFFQLPFVRDTHIDTDDGFDDHCRCRRPVSDMKMWMWIQGLLCKTFIQINNNRRHITSVDRFDWFAFDPVDD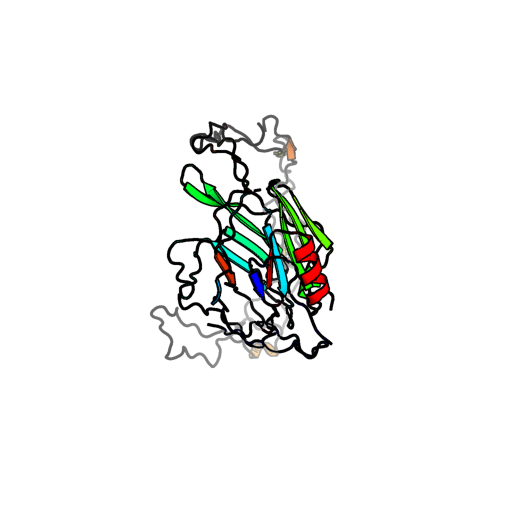DDPVQAQDFKDFPPPDDDDPLLPQVDDQWDFDPVDDDDDQEAQPADQWAFDPVQDQPPVDDCVPVPHDDGDTDGPCVCVPTPYYHDDDRDIDTDPSHHHDDPGDMDGDPRNPHDDDGDTDGDDSRDDDDSRSRTGIGTMMTDRMNTGHTGMGMGTTGMDRDDVSVVVSCCNPVVD